Protein 9JCY (pdb70)

Solvent-accessible surface area: 30845 Å² total; per-residue (Å²): 200,69,88,90,10,56,5,22,136,22,0,38,65,94,95,1,6,0,0,0,18,12,71,99,82,105,6,57,78,7,38,12,56,4,55,60,10,42,211,98,0,106,44,108,44,24,57,31,33,99,40,80,59,61,118,5,70,39,18,40,0,137,14,4,9,0,0,2,0,0,2,0,57,71,54,88,82,4,2,121,77,65,33,106,17,63,0,11,17,0,0,6,87,1,20,61,117,22,38,0,0,9,0,25,3,10,8,48,11,159,64,4,71,14,82,24,96,5,32,5,77,27,0,89,122,2,20,26,104,133,34,153,56,83,61,44,10,0,0,16,0,71,35,0,0,39,35,115,136,49,14,4,0,0,0,79,10,62,58,2,90,74,8,174,24,62,64,0,12,1,0,28,13,38,174,59,17,98,61,14,82,28,107,64,13,57,13,51,124,73,103,50,35,2,28,3,17,5,12,41,30,3,21,26,6,0,11,20,78,62,0,61,5,77,49,29,108,8,25,80,40,94,68,5,35,1,0,0,0,19,3,46,83,0,14,75,118,104,5,57,97,148,52,80,5,94,8,52,115,80,0,10,42,5,66,26,115,36,54,0,39,48,138,124,60,0,29,0,0,0,0,9,22,13,50,37,71,124,52,45,66,0,23,10,58,34,135,130,180,26,115,15,88,11,60,20,72,8,40,10,127,64,90,23,67,0,51,1,38,0,44,11,61,47,28,62,0,47,36,70,24,0,1,0,0,0,16,27,32,96,82,134,23,15,49,3,0,0,0,4,15,100,54,11,5,0,21,30,43,84,89,8,58,111,50,4,10,0,29,29,48,76,104,134,38,52,1,18,0,33,0,65,60,0,74,79,77,1,29,3,40,0,11,0,0,33,0,1,23,8,123,40,58,33,39,1,2,21,0,15,42,30,1,127,16,21,34,1,20,13,23,81,51,90,52,82,20,13,49,10,22,18,4,33,6,48,106,73,83,61,61,66,3,3,0,0,0,5,0,12,38,0,17,0,45,56,17,89,27,43,2,33,100,38,95,37,99,93,33,38,22,57,4,70,24,28,95,27,133,80,34,35,44,8,15,6,0,0,0,30,8,78,28,108,18,22,84,114,85,71,12,48,0,28,4,58,0,134,34,35,131,24,159,48,98,49,111,5,103,103,98,0,109,13,80,5,58,56,68,63,36,75,12,51,76,43,61,160,4,66,1,55,3,141,3,73,74,69,0,48,30,9,0,0,0,0,6,20,45,60,90,117,18,4,100,2,1,0,47,19,2,71,41,67,36,109,82,10,55,98,47,6,54,10,60,38,78,18,48,65,3,34,0,22,0,43,42,0,51,26,73,2,9,2,34,0,10,0,0,0,1,48,0,28,8,5,25,23,3,87,5,0,54,0,56,1,34,81,102,81,21,45,9,59,11,24,25,4,55,13,13,106,74,2,23,174,80,37,41,0,2,0,0,0,0,0,5,54,0,32,24,88,122,32,122,16,42,7,35,8,64,121,54,130,40,125,42,86,52,73,91,13,36,17,74,6,38,57,176,55,3,5,14,0,4,6,3,21,0,46,19,54,71,62,62,8,78,144,59,148,55,0,6,0,51,0,73,9,120,28,34,129,66,74,42,63,82,58,20,68,88,73,96,170

InterPro domains:
  IPR002552 Spike glycoprotein S2, coronavirus [PF01601] (791-1317)
  IPR018548 Spike (S) protein S1 subunit, receptor-binding domain, betacoronavirus [PF09408] (339-463)
  IPR018548 Spike (S) protein S1 subunit, receptor-binding domain, betacoronavirus [PS51921] (325-607)
  IPR032500 Spike glycoprotein S1, N-terminal domain, betacoronavirus-like [PF16451] (43-318)
  IPR032500 Spike glycoprotein S1, N-terminal domain, betacoronavirus-like [PS51922] (14-294)
  IPR036326 Spike S1 subunit, receptor binding domain superfamily, betacoronavirus [SSF143587] (324-486)
  IPR042578 Spike glycoprotein, betacoronavirus [MF_04099] (2-1356)
  IPR043002 Spike glycoprotein, N-terminal domain superfamily [G3DSA:2.60.120.960] (14-298)
  IPR043473 Spike glycoprotein S2 superfamily, coronavirus [SSF111474] (994-1110)
  IPR043473 Spike glycoprotein S2 superfamily, coronavirus [SSF111474] (1191-1288)
  IPR043607 Coronavirus spike glycoprotein S1, C-terminal [PF19209] (619-675)
  IPR044339 Spike (S) protein S1 subunit, N-terminal domain, murine hepatitis virus-like [cd21625] (15-294)
  IPR044873 Spike glycoprotein S2, coronavirus, heptad repeat 1 [PS51923] (981-1086)
  IPR044874 Spike glycoprotein S2, coronavirus, heptad repeat 2 [PS51924] (1229-1312)

Radius of gyration: 35.11 Å; Cα contacts (8 Å, |Δi|>4): 1983; chains: 3; bounding box: 94×97×52 Å

Organism: Human coronavirus HKU1 (isolate N1) (NCBI:txid443239)

B-factor: mean 29.52, std 11.01, range [12.53, 101.89]

Sequence (724 aa):
DLPDCDIDKWLNNFNVPSPLNWERKIFSNCNFNLSTLLRLVHTDSFSCNNFDESKIYGSCFKSIVLDKFAIPNSRRSDLQLGSSGFLQSSNYKIDTTSSSCQLYYSLPAINVTINNYNPSSWNRRYGFNNFNLSSHSSVVYSRYCFSVNNTFCPCAKPSFASSCKSHKPPSASCPIGTNYRSCESTTVLDHTDWCRCSCLPDPITAYDPRSCSQKKSLVGVGEHCAGFGVDEEKCGVLDGSYNVSCLCSTDAFLGWSYDTCVSNNRCCNIFSNFILNGINSGTTCSNDLSQVQLQESGPGLVKPSGTLSLTCAVSGGSISSSNWWSWVRQPPGKGLEWIGSMHYSGSSHYKPSLKSRIAMSVDTSKNQFSLNLNSVTAADTAVYYCAREGGSSGYYDYVYYFDDWGQGTTVTVSSASTKGPSVFPLAPSSKSGGTAALGCLVKDYFPEPVTVSWNSGALTSGVHTFPAVLQSSGLYSLSSVVTVPSSSLGTQTYICNVNHKPSNTKVDKKVEPDIQMTQSPSSLSASVGDRVTITCRASQSISSYLNWYQQKPGKAPKLLIYAASSLQSGVPSRFSGSGSGTDFTLTISSLQPEDFATYYCQQSYSTPRTFGQGTKVEIKRTVAAPSVFIFPPSDEQLKSGTASVVCLLNNFYPREAKVQWKVDNALQSGNSQESVTEQDSKDSTYSLSSTLTLSKADYEKHKVYACCEVTHQGLSSPVTKSFNRGEC

Nearest PDB structures (foldseek):
  5kwb-assembly1_A  TM=9.937E-01  e=5.985E-60  Human coronavirus HKU1 (isolate N1)
  8vgt-assembly1_A  TM=9.922E-01  e=6.433E-56  Human coronavirus HKU1 (isolate N1)
  8y7y-assembly1_B  TM=9.805E-01  e=4.813E-56  Human coronavirus HKU1 (isolate N1)
  8opn-assembly1_A  TM=9.808E-01  e=6.550E-55  Human coronavirus HKU1
  8yoy-assembly1_A  TM=9.826E-01  e=5.604E-54  Candidatus Accumulibacter adiacens

Secondary structure (DSSP, 8-state):
-PPB--HHHHHT-SEEE-GGG-EEEEE-SEEE-HHHHHHHTEEEEEEEESS-GGGSTT-EESEEEEEEEE--GGGGGGGSTT--SHHHHHT----SSS-EEEEEEEEETTT-EEE-----HHHHHTTPPPP---TTEEEEES--EE--TT---SBPHHHHTT-SBSPPPB-BPPTT--PPPEEEEEETTEEEEEEESS-S-STT-S-TTT-SSEE----TTPPP----B-GGGBSBTT--TTSB--B-GGGB-SEEEEE-EETTEEEEEEEEEEESTTSSSEEE-TT-/---EEEE-SEEEEETT--EEEEEEESS--TT-EEEEEE-TTS--EEEEETTTEEPTTS-TTEEEEEETTEEEEEESS--GGG-EEEEEEE-SSSS-EE---EEEEEE---BPPEEEEEPPPHHHHHTTEEEEEEEEEEEBSS--EEEEEETTEE-SSSEEEEEPPPPTTT--EEEEEEEEEEHHHHTT--EEEEEEE-TTSSS-EEEEEETT--/--EEEEES-SEE-TTS-EEEEEEEESS-SSSS-EEEEEEE-TT---EEEEEE-TTS-EEE-GGGTTTEEEEEETTTTEEEEEE-S--GGG-EEEEEEEEEE-SSTT--EEEES----EEEEE-SSPPBPPEEEEEPPP----SEEEEEEEEEEEBSS--EEEEGGGTB-TTEEEPPPEE-TTS-EEEEEEEEEEGGGTTT---EEEEEEGGGTEEEEEE---

Structure (mmCIF, N/CA/C/O backbone):
data_9JCY
#
_entry.id   9JCY
#
_cell.length_a   50.235
_cell.length_b   161.286
_cell.length_c   57.060
_cell.angle_alpha   90.00
_cell.angle_beta   108.94
_cell.angle_gamma   90.00
#
_symmetry.space_group_name_H-M   'P 1 21 1'
#
loop_
_entity.id
_entity.type
_entity.pdbx_description
1 polymer 'Spike protein S1'
2 polymer 'Heavy chain of Fab'
3 polymer 'Light chain of Fab'
4 non-polymer 2-acetamido-2-deoxy-beta-D-glucopyranose
5 non-polymer GLYCEROL
6 water water
#
loop_
_atom_site.group_PDB
_atom_site.id
_atom_site.type_symbol
_atom_site.label_atom_id
_atom_site.label_alt_id
_atom_site.label_comp_id
_atom_site.label_asym_id
_atom_site.label_entity_id
_atom_site.label_seq_id
_atom_site.pdbx_PDB_ins_code
_atom_site.Cartn_x
_atom_site.Cartn_y
_atom_site.Cartn_z
_atom_site.occupancy
_atom_site.B_iso_or_equiv
_atom_site.auth_seq_id
_atom_site.auth_comp_id
_atom_site.auth_asym_id
_atom_site.auth_atom_id
_atom_site.pdbx_PDB_model_num
ATOM 1 N N . ASP A 1 1 ? -52.596 25.300 67.071 1.00 42.86 323 ASP A N 1
ATOM 2 C CA . ASP A 1 1 ? -52.117 26.418 67.878 1.00 64.94 323 ASP A CA 1
ATOM 3 C C . ASP A 1 1 ? -50.785 26.099 68.552 1.00 59.92 323 ASP A C 1
ATOM 4 O O . ASP A 1 1 ? -50.293 26.887 69.363 1.00 49.99 323 ASP A O 1
ATOM 9 N N . LEU A 1 2 ? -50.201 24.933 68.218 1.00 48.02 324 LEU A N 1
ATOM 10 C CA . LEU A 1 2 ? -48.889 24.597 68.761 1.00 40.71 324 LEU A CA 1
ATOM 11 C C . LEU A 1 2 ? -47.804 25.375 68.018 1.00 39.82 324 LEU A C 1
ATOM 12 O O . LEU A 1 2 ? -47.930 25.619 66.816 1.00 41.84 324 LEU A O 1
ATOM 17 N N . PRO A 1 3 ? -46.738 25.778 68.701 1.00 41.50 325 PRO A N 1
ATOM 18 C CA . PRO A 1 3 ? -45.689 26.565 68.048 1.00 39.57 325 PRO A CA 1
ATOM 19 C C . PRO A 1 3 ? -44.794 25.694 67.174 1.00 34.17 325 PRO A C 1
ATOM 20 O O . PRO A 1 3 ? -44.812 24.465 67.240 1.00 36.39 325 PRO A O 1
ATOM 24 N N . ASP A 1 4 ? -44.013 26.368 66.332 1.00 34.51 326 ASP A N 1
ATOM 25 C CA . ASP A 1 4 ? -42.996 25.694 65.539 1.00 38.36 326 ASP A CA 1
ATOM 26 C C . ASP A 1 4 ? -41.883 25.196 66.453 1.00 33.38 326 ASP A C 1
ATOM 27 O O . ASP A 1 4 ? -41.531 25.853 67.434 1.00 38.27 326 ASP A O 1
ATOM 32 N N . CYS A 1 5 ? -41.318 24.034 66.120 1.00 35.01 327 CYS A N 1
ATOM 33 C CA . CYS A 1 5 ? -40.226 23.498 66.930 1.00 34.86 327 CYS A CA 1
ATOM 34 C C . CYS A 1 5 ? -38.986 24.380 66.875 1.00 34.75 327 CYS A C 1
ATOM 35 O O . CYS A 1 5 ? -38.195 24.388 67.826 1.00 31.72 327 CYS A O 1
ATOM 38 N N . ASP A 1 6 ? -38.784 25.106 65.774 1.00 25.15 328 ASP A N 1
ATOM 39 C CA . ASP A 1 6 ? -37.613 25.981 65.602 1.00 30.35 328 ASP A CA 1
ATOM 40 C C . ASP A 1 6 ? -36.297 25.203 65.677 1.00 33.60 328 ASP A C 1
ATOM 41 O O . ASP A 1 6 ? -35.306 25.686 66.230 1.00 31.71 328 ASP A O 1
ATOM 46 N N . ILE A 1 7 ? -36.277 23.991 65.116 1.00 28.08 329 ILE A N 1
ATOM 47 C CA . ILE A 1 7 ? -35.067 23.168 65.168 1.00 23.52 329 ILE A CA 1
ATOM 48 C C . ILE A 1 7 ? -33.929 23.844 64.413 1.00 25.60 329 ILE A C 1
ATOM 49 O O . ILE A 1 7 ? -32.760 23.792 64.828 1.00 22.16 329 ILE A O 1
ATOM 54 N N . ASP A 1 8 ? -34.254 24.505 63.302 1.00 25.22 330 ASP A N 1
ATOM 55 C CA . ASP A 1 8 ? -33.232 25.190 62.517 1.00 22.83 330 ASP A CA 1
ATOM 56 C C . ASP A 1 8 ? -32.579 26.308 63.317 1.00 25.37 330 ASP A C 1
ATOM 57 O O . ASP A 1 8 ? -31.371 26.546 63.194 1.00 27.01 330 ASP A O 1
ATOM 62 N N . LYS A 1 9 ? -33.358 27.000 64.150 1.00 24.68 331 LYS A N 1
ATOM 63 C CA . LYS A 1 9 ? -32.795 28.105 64.920 1.00 26.77 331 LYS A CA 1
ATOM 64 C C . LYS A 1 9 ? -31.753 27.601 65.910 1.00 27.00 331 LYS A C 1
ATOM 65 O O . LYS A 1 9 ? -30.717 28.246 66.115 1.00 24.51 331 LYS A O 1
ATOM 71 N N . TRP A 1 10 ? -32.010 26.443 66.520 1.00 26.58 332 TRP A N 1
ATOM 72 C CA . TRP A 1 10 ? -31.052 25.867 67.463 1.00 25.73 332 TRP A CA 1
ATOM 73 C C . TRP A 1 10 ? -29.822 25.319 66.743 1.00 23.07 332 TRP A C 1
ATOM 74 O O . TRP A 1 10 ? -28.682 25.562 67.171 1.00 21.57 332 TRP A O 1
ATOM 85 N N . LEU A 1 11 ? -30.028 24.585 65.643 1.00 22.30 333 LEU A N 1
ATOM 86 C CA . LEU A 1 11 ? -28.901 24.057 64.878 1.00 24.56 333 LEU A CA 1
ATOM 87 C C . LEU A 1 11 ? -28.020 25.169 64.329 1.00 24.61 333 LEU A C 1
ATOM 88 O O . LEU A 1 11 ? -26.804 24.988 64.199 1.00 25.62 333 LEU A O 1
ATOM 93 N N . ASN A 1 12 ? -28.605 26.320 64.001 1.00 20.86 334 ASN A N 1
ATOM 94 C CA . ASN A 1 12 ? -27.851 27.418 63.411 1.00 22.40 334 ASN A CA 1
ATOM 95 C C . ASN A 1 12 ? -27.329 28.399 64.451 1.00 26.62 334 ASN A C 1
ATOM 96 O O . ASN A 1 12 ? -26.809 29.456 64.076 1.00 26.36 334 ASN A O 1
ATOM 101 N N . ASN A 1 13 ? -27.459 28.080 65.737 1.00 24.24 335 ASN A N 1
ATOM 102 C CA . ASN A 1 13 ? -26.914 28.948 66.772 1.00 24.89 335 ASN A CA 1
ATOM 103 C C . ASN A 1 13 ? -25.402 29.069 66.596 1.00 25.03 335 ASN A C 1
ATOM 104 O O . ASN A 1 13 ? -24.704 28.074 66.372 1.00 24.90 335 ASN A O 1
ATOM 109 N N . PHE A 1 14 ? -24.892 30.293 66.681 1.00 23.68 336 PHE A N 1
ATOM 110 C CA . PHE A 1 14 ? -23.482 30.499 66.382 1.00 25.26 336 PHE A CA 1
ATOM 111 C C . PHE A 1 14 ? -22.550 30.011 67.486 1.00 22.51 336 PHE A C 1
ATOM 112 O O . PHE A 1 14 ? -21.351 29.875 67.230 1.00 24.58 336 PHE A O 1
ATOM 120 N N . ASN A 1 15 ? -23.069 29.722 68.681 1.00 26.53 337 ASN A N 1
ATOM 121 C CA . ASN A 1 15 ? -22.279 29.113 69.758 1.00 19.50 337 ASN A CA 1
ATOM 122 C C . ASN A 1 15 ? -22.372 27.599 69.615 1.00 22.51 337 ASN A C 1
ATOM 123 O O . ASN A 1 15 ? -23.381 26.985 69.966 1.00 29.49 337 ASN A O 1
ATOM 128 N N . VAL A 1 16 ? -21.324 26.987 69.089 1.00 21.74 338 VAL A N 1
ATOM 129 C CA . VAL A 1 16 ? -21.353 25.577 68.722 1.00 19.31 338 VAL A CA 1
ATOM 130 C C . VAL A 1 16 ? -20.427 24.830 69.673 1.00 22.00 338 VAL A C 1
ATOM 131 O O . VAL A 1 16 ? -19.255 25.204 69.796 1.00 20.74 338 VAL A O 1
ATOM 135 N N . PRO A 1 17 ? -20.894 23.788 70.360 1.00 22.63 339 PRO A N 1
ATOM 136 C CA . PRO A 1 17 ? -20.006 22.999 71.220 1.00 19.71 339 PRO A CA 1
ATOM 137 C C . PRO A 1 17 ? -19.128 22.069 70.396 1.00 15.42 339 PRO A C 1
ATOM 138 O O . PRO A 1 17 ? -19.373 21.811 69.219 1.00 20.35 339 PRO A O 1
ATOM 142 N N . SER A 1 18 ? -18.092 21.556 71.050 1.00 18.01 340 SER A N 1
ATOM 143 C CA . SER A 1 18 ? -17.256 20.499 70.501 1.00 14.52 340 SER A CA 1
ATOM 144 C C . SER A 1 18 ? -17.837 19.138 70.872 1.00 13.33 340 SER A C 1
ATOM 145 O O . SER A 1 18 ? -18.771 19.050 71.671 1.00 19.59 340 SER A O 1
ATOM 148 N N . PRO A 1 19 ? -17.332 18.042 70.286 1.00 15.19 341 PRO A N 1
ATOM 149 C CA . PRO A 1 19 ? -17.789 16.707 70.718 1.00 18.52 341 PRO A CA 1
ATOM 150 C C . PRO A 1 19 ? -17.644 16.473 72.216 1.00 20.48 341 PRO A C 1
ATOM 151 O O . PRO A 1 19 ? -18.455 15.752 72.811 1.00 17.21 341 PRO A O 1
ATOM 155 N N . LEU A 1 20 ? -16.617 17.062 72.832 1.00 18.28 342 LEU A N 1
ATOM 156 C CA . LEU A 1 20 ? -16.355 16.830 74.252 1.00 16.00 342 LEU A CA 1
ATOM 157 C C . LEU A 1 20 ? -17.510 17.310 75.122 1.00 17.43 342 LEU A C 1
ATOM 158 O O . LEU A 1 20 ? -17.880 16.643 76.099 1.00 20.06 342 LEU A O 1
ATOM 163 N N . ASN A 1 21 ? -18.103 18.453 74.767 1.00 15.41 343 ASN A N 1
ATOM 164 C CA . ASN A 1 21 ? -19.229 19.009 75.514 1.00 17.02 343 ASN A CA 1
ATOM 165 C C . ASN A 1 21 ? -20.482 19.087 74.652 1.00 14.72 343 ASN A C 1
ATOM 166 O O . ASN A 1 21 ? -21.157 20.122 74.620 1.00 18.18 343 ASN A O 1
ATOM 171 N N . TRP A 1 22 ? -20.812 17.977 73.989 1.00 16.00 344 TRP A N 1
ATOM 172 C CA . TRP A 1 22 ? -21.933 17.961 73.049 1.00 14.91 344 TRP A CA 1
ATOM 173 C C . TRP A 1 22 ? -23.226 18.414 73.710 1.00 18.76 344 TRP A C 1
ATOM 174 O O . TRP A 1 22 ? -23.484 18.115 74.877 1.00 17.36 344 TRP A O 1
ATOM 185 N N . GLU A 1 23 ? -24.063 19.122 72.941 1.00 16.80 345 GLU A N 1
ATOM 186 C CA . GLU A 1 23 ? -25.287 19.713 73.468 1.00 16.87 345 GLU A CA 1
ATOM 187 C C . GLU A 1 23 ? -26.511 18.952 72.977 1.00 18.46 345 GLU A C 1
ATOM 188 O O . GLU A 1 23 ? -26.686 18.766 71.773 1.00 20.11 345 GLU A O 1
ATOM 194 N N . ARG A 1 24 ? -27.365 18.553 73.913 1.00 20.03 346 ARG A N 1
ATOM 195 C CA . ARG A 1 24 ? -28.662 17.956 73.629 1.00 18.49 346 ARG A CA 1
ATOM 196 C C . ARG A 1 24 ? -29.768 18.993 73.743 1.00 19.51 346 ARG A C 1
ATOM 197 O O . ARG A 1 24 ? -29.761 19.837 74.641 1.00 20.40 346 ARG A O 1
ATOM 205 N N . LYS A 1 25 ? -30.731 18.921 72.832 1.00 18.79 347 LYS A N 1
ATOM 206 C CA . LYS A 1 25 ? -31.984 19.631 73.010 1.00 23.17 347 LYS A CA 1
ATOM 207 C C . LYS A 1 25 ? -33.111 18.675 72.675 1.00 22.33 347 LYS A C 1
ATOM 208 O O . LYS A 1 25 ? -33.044 17.958 71.672 1.00 22.62 347 LYS A O 1
ATOM 214 N N . ILE A 1 26 ? -34.121 18.636 73.534 1.00 23.18 348 ILE A N 1
ATOM 215 C CA . ILE A 1 26 ? -35.283 17.777 73.339 1.00 21.44 348 ILE A CA 1
ATOM 216 C C . ILE A 1 26 ? -36.407 18.633 72.779 1.00 26.03 348 ILE A C 1
ATOM 217 O O . ILE A 1 26 ? -36.782 19.653 73.371 1.00 27.86 348 ILE A O 1
ATOM 222 N N . PHE A 1 27 ? -36.941 18.237 71.631 1.00 24.78 349 PHE A N 1
ATOM 223 C CA . PHE A 1 27 ? -38.054 18.945 71.020 1.00 25.34 349 PHE A CA 1
ATOM 224 C C . PHE A 1 27 ? -39.330 18.140 71.221 1.00 25.35 349 PHE A C 1
ATOM 225 O O . PHE A 1 27 ? -39.319 16.908 71.127 1.00 25.07 349 PHE A O 1
ATOM 233 N N . SER A 1 28 ? -40.427 18.838 71.508 1.00 29.71 350 SER A N 1
ATOM 234 C CA . SER A 1 28 ? -41.694 18.154 71.719 1.00 29.26 350 SER A CA 1
ATOM 235 C C . SER A 1 28 ? -42.829 19.164 71.673 1.00 29.82 350 SER A C 1
ATOM 236 O O . SER A 1 28 ? -42.616 20.375 71.800 1.00 29.48 350 SER A O 1
ATOM 239 N N . ASN A 1 29 ? -44.042 18.636 71.496 1.00 30.37 351 ASN A N 1
ATOM 240 C CA . ASN A 1 29 ? -45.273 19.425 71.505 1.00 30.53 351 ASN A CA 1
ATOM 241 C C . ASN A 1 29 ? -45.130 20.660 70.622 1.00 36.34 351 ASN A C 1
ATOM 242 O O . ASN A 1 29 ? -45.337 21.797 71.051 1.00 37.53 351 ASN A O 1
ATOM 247 N N . CYS A 1 30 ? -44.734 20.419 69.376 1.00 25.54 352 CYS A N 1
ATOM 248 C CA . CYS A 1 30 ? -44.447 21.483 68.430 1.00 30.64 352 CYS A CA 1
ATOM 249 C C . CYS A 1 30 ? -44.525 20.895 67.030 1.00 29.03 352 CYS A C 1
ATOM 250 O O . CYS A 1 30 ? -44.494 19.675 66.853 1.00 33.06 352 CYS A O 1
ATOM 253 N N . ASN A 1 31 ? -44.637 21.779 66.038 1.00 31.78 353 ASN A N 1
ATOM 254 C CA . ASN A 1 31 ? -44.718 21.396 64.637 1.00 32.53 353 ASN A CA 1
ATOM 255 C C . ASN A 1 31 ? -43.418 21.740 63.924 1.00 33.39 353 ASN A C 1
ATOM 256 O O . ASN A 1 31 ? -42.764 22.738 64.232 1.00 34.82 353 ASN A O 1
ATOM 261 N N . PHE A 1 32 ? -43.057 20.901 62.958 1.00 28.07 354 PHE A N 1
ATOM 262 C CA . PHE A 1 32 ? -41.833 21.085 62.197 1.00 31.76 354 PHE A CA 1
ATOM 263 C C . PHE A 1 32 ? -42.046 20.568 60.785 1.00 30.40 354 PHE A C 1
ATOM 264 O O . PHE A 1 32 ? -42.841 19.653 60.558 1.00 30.42 354 PHE A O 1
ATOM 272 N N . ASN A 1 33 ? -41.311 21.150 59.843 1.00 31.39 355 ASN A N 1
ATOM 273 C CA . ASN A 1 33 ? -41.228 20.650 58.475 1.00 42.25 355 ASN A CA 1
ATOM 274 C C . ASN A 1 33 ? -39.801 20.188 58.232 1.00 32.39 355 ASN A C 1
ATOM 275 O O . ASN A 1 33 ? -38.890 21.018 58.146 1.00 32.45 355 ASN A O 1
ATOM 280 N N . LEU A 1 34 ? -39.605 18.880 58.067 1.00 31.89 356 LEU A N 1
ATOM 281 C CA . LEU A 1 34 ? -38.262 18.330 57.749 1.00 31.33 356 LEU A CA 1
ATOM 282 C C . LEU A 1 34 ? -37.756 18.944 56.442 1.00 36.63 356 LEU A C 1
ATOM 283 O O . LEU A 1 34 ? -36.581 19.305 56.365 1.00 30.88 356 LEU A O 1
ATOM 288 N N . SER A 1 35 ? -38.635 19.038 55.454 1.00 32.22 357 SER A N 1
ATOM 289 C CA . SER A 1 35 ? -38.251 19.616 54.146 1.00 31.60 357 SER A CA 1
ATOM 290 C C . SER A 1 35 ? -37.641 21.010 54.354 1.00 30.35 357 SER A C 1
ATOM 291 O O . SER A 1 35 ? -36.559 21.269 53.815 1.00 37.31 357 SER A O 1
ATOM 294 N N . THR A 1 36 ? -38.312 21.861 55.119 1.00 31.94 358 THR A N 1
ATOM 295 C CA . THR A 1 36 ? -37.813 23.226 55.377 1.00 28.92 358 THR A CA 1
ATOM 296 C C . THR A 1 36 ? -36.555 23.134 56.224 1.00 23.14 358 THR A C 1
ATOM 297 O O . THR A 1 36 ? -35.620 23.894 55.970 1.00 29.79 358 THR A O 1
ATOM 301 N N . LEU A 1 37 ? -36.534 22.211 57.183 1.00 28.22 359 LEU A N 1
ATOM 302 C CA . LEU A 1 37 ? -35.361 22.113 58.052 1.00 27.19 359 LEU A CA 1
ATOM 303 C C . LEU A 1 37 ? -34.096 21.843 57.242 1.00 28.44 359 LEU A C 1
ATOM 304 O O . LEU A 1 37 ? -33.070 22.509 57.430 1.00 28.39 359 LEU A O 1
ATOM 309 N N . LEU A 1 38 ? -34.157 20.880 56.316 1.00 25.90 360 LEU A N 1
ATOM 310 C CA . LEU A 1 38 ? -32.996 20.550 55.494 1.00 28.31 360 LEU A CA 1
ATOM 311 C C . LEU A 1 38 ? -32.586 21.685 54.563 1.00 33.20 360 LEU A C 1
ATOM 312 O O . LEU A 1 38 ? -31.440 21.707 54.102 1.00 34.79 360 LEU A O 1
ATOM 317 N N . ARG A 1 39 ? -33.485 22.626 54.274 1.00 27.46 361 ARG A N 1
ATOM 318 C CA . ARG A 1 39 ? -33.085 23.805 53.516 1.00 33.80 361 ARG A CA 1
ATOM 319 C C . ARG A 1 39 ? -32.491 24.887 54.415 1.00 30.88 361 ARG A C 1
ATOM 320 O O . ARG A 1 39 ? -31.470 25.489 54.067 1.00 39.42 361 ARG A O 1
ATOM 328 N N . LEU A 1 40 ? -33.115 25.158 55.565 1.00 32.18 362 LEU A N 1
ATOM 329 C CA . LEU A 1 40 ? -32.668 26.262 56.412 1.00 28.24 362 LEU A CA 1
ATOM 330 C C . LEU A 1 40 ? -31.318 25.994 57.065 1.00 34.25 362 LEU A C 1
ATOM 331 O O . LEU A 1 40 ? -30.626 26.943 57.458 1.00 27.84 362 LEU A O 1
ATOM 336 N N . VAL A 1 41 ? -30.936 24.742 57.211 1.00 30.50 363 VAL A N 1
ATOM 337 C CA . VAL A 1 41 ? -29.569 24.402 57.578 1.00 26.16 363 VAL A CA 1
ATOM 338 C C . VAL A 1 41 ? -28.875 23.924 56.312 1.00 36.93 363 VAL A C 1
ATOM 339 O O . VAL A 1 41 ? -29.478 23.248 55.468 1.00 42.45 363 VAL A O 1
ATOM 343 N N . HIS A 1 42 ? -27.629 24.353 56.138 1.00 32.63 364 HIS A N 1
ATOM 344 C CA . HIS A 1 42 ? -26.820 24.002 54.944 1.00 27.64 364 HIS A CA 1
ATOM 345 C C . HIS A 1 42 ? -26.461 22.525 55.050 1.00 29.03 364 HIS A C 1
ATOM 346 O O . HIS A 1 42 ? -25.350 22.193 55.446 1.00 28.74 364 HIS A O 1
ATOM 353 N N . THR A 1 43 ? -27.400 21.675 54.672 1.00 29.40 365 THR A N 1
ATOM 354 C CA . THR A 1 43 ? -27.236 20.234 54.856 1.00 25.30 365 THR A CA 1
ATOM 355 C C . THR A 1 43 ? -26.276 19.659 53.824 1.00 30.14 365 THR A C 1
ATOM 356 O O . THR A 1 43 ? -26.433 19.882 52.620 1.00 32.45 365 THR A O 1
ATOM 360 N N . ASP A 1 44 ? -25.288 18.910 54.302 1.00 22.22 366 ASP A N 1
ATOM 361 C CA . ASP A 1 44 ? -24.421 18.080 53.474 1.00 25.52 366 ASP A CA 1
ATOM 362 C C . ASP A 1 44 ? -24.958 16.660 53.367 1.00 27.70 366 ASP A C 1
ATOM 363 O O . ASP A 1 44 ? -24.872 16.044 52.300 1.00 29.86 366 ASP A O 1
ATOM 368 N N . SER A 1 45 ? -25.541 16.133 54.445 1.00 22.46 367 SER A N 1
ATOM 369 C CA . SER A 1 45 ? -26.020 14.756 54.448 1.00 19.88 367 SER A CA 1
ATOM 370 C C . SER A 1 45 ? -27.002 14.560 55.593 1.00 26.01 367 SER A C 1
ATOM 371 O O . SER A 1 45 ? -26.727 14.966 56.730 1.00 24.27 367 SER A O 1
ATOM 374 N N . PHE A 1 46 ? -28.139 13.938 55.285 1.00 21.04 368 PHE A N 1
ATOM 375 C CA . PHE A 1 46 ? -29.122 13.509 56.273 1.00 23.42 368 PHE A CA 1
ATOM 376 C C . PHE A 1 46 ? -29.536 12.087 55.929 1.00 26.83 368 PHE A C 1
ATOM 377 O O . PHE A 1 46 ? -29.981 11.823 54.807 1.00 26.36 368 PHE A O 1
ATOM 385 N N . SER A 1 47 ? -29.358 11.166 56.874 1.00 24.80 369 SER A N 1
ATOM 386 C CA . SER A 1 47 ? -29.698 9.763 56.650 1.00 21.73 369 SER A CA 1
ATOM 387 C C . SER A 1 47 ? -30.075 9.150 57.987 1.00 30.86 369 SER A C 1
ATOM 388 O O . SER A 1 47 ? -29.726 9.679 59.043 1.00 26.35 369 SER A O 1
ATOM 391 N N . CYS A 1 48 ? -30.776 8.016 57.944 1.00 22.46 370 CYS A N 1
ATOM 392 C CA . CYS A 1 48 ? -31.348 7.450 59.155 1.00 27.22 370 CYS A CA 1
ATOM 393 C C . CYS A 1 48 ? -30.921 6.000 59.334 1.00 39.47 370 CYS A C 1
ATOM 394 O O . CYS A 1 48 ? -30.579 5.302 58.374 1.00 27.45 370 CYS A O 1
ATOM 397 N N . ASN A 1 49 ? -30.939 5.564 60.592 1.00 23.00 371 ASN A N 1
ATOM 398 C CA . ASN A 1 49 ? -30.526 4.229 60.992 1.00 24.48 371 ASN A CA 1
ATOM 399 C C . ASN A 1 49 ? -31.634 3.614 61.833 1.00 34.36 371 ASN A C 1
ATOM 400 O O . ASN A 1 49 ? -32.222 4.293 62.678 1.00 30.58 371 ASN A O 1
ATOM 405 N N . ASN A 1 50 ? -31.927 2.334 61.597 1.00 28.79 372 ASN A N 1
ATOM 406 C CA . ASN A 1 50 ? -33.052 1.668 62.259 1.00 32.65 372 ASN A CA 1
ATOM 407 C C . ASN A 1 50 ? -34.368 2.395 62.030 1.00 35.20 372 ASN A C 1
ATOM 408 O O . ASN A 1 50 ? -35.265 2.349 62.875 1.00 46.12 372 ASN A O 1
ATOM 413 N N . PHE A 1 51 ? -34.491 3.092 60.906 1.00 37.63 373 PHE A N 1
ATOM 414 C CA . PHE A 1 51 ? -35.668 3.907 60.656 1.00 38.56 373 PHE A CA 1
ATOM 415 C C . PHE A 1 51 ? -35.731 4.237 59.176 1.00 36.93 373 PHE A C 1
ATOM 416 O O . PHE A 1 51 ? -34.699 4.494 58.550 1.00 34.30 373 PHE A O 1
ATOM 424 N N . ASP A 1 52 ? -36.946 4.232 58.631 1.00 36.68 374 ASP A N 1
ATOM 425 C CA . ASP A 1 52 ? -37.196 4.641 57.250 1.00 37.75 374 ASP A CA 1
ATOM 426 C C . ASP A 1 52 ? -37.354 6.155 57.213 1.00 31.12 374 ASP A C 1
ATOM 427 O O . ASP A 1 52 ? -38.361 6.691 57.685 1.00 41.58 374 ASP A O 1
ATOM 432 N N . GLU A 1 53 ? -36.371 6.843 56.620 1.00 32.00 375 GLU A N 1
ATOM 433 C CA . GLU A 1 53 ? -36.373 8.304 56.586 1.00 27.01 375 GLU A CA 1
ATOM 434 C C . GLU A 1 53 ? -37.647 8.866 55.963 1.00 35.56 375 GLU A C 1
ATOM 435 O O . GLU A 1 53 ? -38.165 9.896 56.416 1.00 32.81 375 GLU A O 1
ATOM 441 N N . SER A 1 54 ? -38.165 8.212 54.917 1.00 35.79 376 SER A N 1
ATOM 442 C CA . SER A 1 54 ? -39.349 8.725 54.237 1.00 40.37 376 SER A CA 1
ATOM 443 C C . SER A 1 54 ? -40.574 8.754 55.138 1.00 35.80 376 SER A C 1
ATOM 444 O O . SER A 1 54 ? -41.562 9.413 54.794 1.00 44.27 376 SER A O 1
ATOM 447 N N . LYS A 1 55 ? -40.524 8.084 56.283 1.00 36.01 377 LYS A N 1
ATOM 448 C CA . LYS A 1 55 ? -41.657 7.970 57.188 1.00 38.04 377 LYS A CA 1
ATOM 449 C C . LYS A 1 55 ? -41.733 9.107 58.202 1.00 39.21 377 LYS A C 1
ATOM 450 O O . LYS A 1 55 ? -42.757 9.244 58.880 1.00 34.24 377 LYS A O 1
ATOM 456 N N . ILE A 1 56 ? -40.688 9.932 58.314 1.00 35.83 378 ILE A N 1
ATOM 457 C CA . ILE A 1 56 ? -40.773 11.127 59.152 1.00 27.42 378 ILE A CA 1
ATOM 458 C C . ILE A 1 56 ? -41.868 12.061 58.646 1.00 31.23 378 ILE A C 1
ATOM 459 O O . ILE A 1 56 ? -42.620 12.649 59.435 1.00 27.38 378 ILE A O 1
ATOM 464 N N . TYR A 1 57 ? -41.964 12.221 57.326 1.00 31.64 379 TYR A N 1
ATOM 465 C CA . TYR A 1 57 ? -42.915 13.161 56.746 1.00 35.71 379 TYR A CA 1
ATOM 466 C C . TYR A 1 57 ? -44.344 12.769 57.108 1.00 34.27 379 TYR A C 1
ATOM 467 O O . TYR A 1 57 ? -44.769 11.633 56.874 1.00 36.68 379 TYR A O 1
ATOM 476 N N . GLY A 1 58 ? -45.070 13.710 57.709 1.00 38.77 380 GLY A N 1
ATOM 477 C CA . GLY A 1 58 ? -46.439 13.486 58.125 1.00 37.58 380 GLY A CA 1
ATOM 478 C C . GLY A 1 58 ? -46.628 12.709 59.407 1.00 40.27 380 GLY A C 1
ATOM 479 O O . GLY A 1 58 ? -47.772 12.402 59.755 1.00 37.50 380 GLY A O 1
ATOM 480 N N . SER A 1 59 ? -45.559 12.390 60.133 1.00 31.06 381 SER A N 1
ATOM 481 C CA . SER A 1 59 ? -45.653 11.587 61.342 1.00 32.00 381 SER A CA 1
ATOM 482 C C . SER A 1 59 ? -45.555 12.455 62.593 1.00 26.54 381 SER A C 1
ATOM 483 O O . SER A 1 59 ? -45.033 13.569 62.568 1.00 33.11 381 SER A O 1
ATOM 486 N N . CYS A 1 60 ? -46.060 11.915 63.696 1.00 28.32 382 CYS A N 1
ATOM 487 C CA . CYS A 1 60 ? -45.941 12.524 65.011 1.00 33.49 382 CYS A CA 1
ATOM 488 C C . CYS A 1 60 ? -45.091 11.641 65.910 1.00 31.45 382 CYS A C 1
ATOM 489 O O . CYS A 1 60 ? -45.112 10.411 65.796 1.00 29.42 382 CYS A O 1
ATOM 492 N N . PHE A 1 61 ? -44.363 12.281 66.829 1.00 27.73 383 PHE A N 1
ATOM 493 C CA . PHE A 1 61 ? -43.457 11.599 67.739 1.00 29.58 383 PHE A CA 1
ATOM 494 C C . PHE A 1 61 ? -43.677 12.107 69.158 1.00 24.28 383 PHE A C 1
ATOM 495 O O . PHE A 1 61 ? -44.098 13.245 69.364 1.00 31.37 383 PHE A O 1
ATOM 503 N N . LYS A 1 62 ? -43.389 11.255 70.140 1.00 30.47 384 LYS A N 1
ATOM 504 C CA . LYS A 1 62 ? -43.415 11.718 71.528 1.00 32.89 384 LYS A CA 1
ATOM 505 C C . LYS A 1 62 ? -42.406 12.843 71.741 1.00 29.86 384 LYS A C 1
ATOM 506 O O . LYS A 1 62 ? -42.731 13.890 72.309 1.00 25.89 384 LYS A O 1
ATOM 512 N N . SER A 1 63 ? -41.176 12.653 71.271 1.00 26.23 385 SER A N 1
ATOM 513 C CA . SER A 1 63 ? -40.196 13.728 71.294 1.00 26.86 385 SER A CA 1
ATOM 514 C C . SER A 1 63 ? -39.168 13.453 70.214 1.00 26.56 385 SER A C 1
ATOM 515 O O . SER A 1 63 ? -39.066 12.338 69.697 1.00 22.61 385 SER A O 1
ATOM 518 N N . ILE A 1 64 ? -38.406 14.486 69.880 1.00 27.44 386 ILE A N 1
ATOM 519 C CA . ILE A 1 64 ? -37.276 14.343 68.978 1.00 19.91 386 ILE A CA 1
ATOM 520 C C . ILE A 1 64 ? -36.072 14.961 69.665 1.00 20.54 386 ILE A C 1
ATOM 521 O O . ILE A 1 64 ? -36.093 16.148 70.020 1.00 24.41 386 ILE A O 1
ATOM 526 N N . VAL A 1 65 ? -35.028 14.162 69.846 1.00 23.73 387 VAL A N 1
ATOM 527 C CA . VAL A 1 65 ? -33.885 14.538 70.662 1.00 23.02 387 VAL A CA 1
ATOM 528 C C . VAL A 1 65 ? -32.677 14.702 69.759 1.00 18.05 387 VAL A C 1
ATOM 529 O O . VAL A 1 65 ? -32.249 13.743 69.104 1.00 23.29 387 VAL A O 1
ATOM 533 N N . LEU A 1 66 ? -32.092 15.899 69.767 1.00 20.46 388 LEU A N 1
ATOM 534 C CA . LEU A 1 66 ? -30.932 16.200 68.943 1.00 20.59 388 LEU A CA 1
ATOM 535 C C . LEU A 1 66 ? -29.714 16.428 69.819 1.00 17.66 388 LEU A C 1
ATOM 536 O O . LEU A 1 66 ? -29.787 17.148 70.810 1.00 19.37 388 LEU A O 1
ATOM 541 N N . ASP A 1 67 ? -28.601 15.835 69.409 1.00 20.61 389 ASP A N 1
ATOM 542 C CA . ASP A 1 67 ? -27.301 16.022 70.044 1.00 22.14 389 ASP A CA 1
ATOM 543 C C . ASP A 1 67 ? -26.351 16.591 69.002 1.00 20.97 389 ASP A C 1
ATOM 544 O O . ASP A 1 67 ? -26.038 15.904 68.026 1.00 20.67 389 ASP A O 1
ATOM 549 N N . LYS A 1 68 ? -25.852 17.808 69.223 1.00 21.65 390 LYS A N 1
ATOM 550 C CA . LYS A 1 68 ? -25.040 18.478 68.211 1.00 16.13 390 LYS A CA 1
ATOM 551 C C . LYS A 1 68 ? -23.635 18.795 68.712 1.00 17.99 390 LYS A C 1
ATOM 552 O O . LYS A 1 68 ? -23.409 18.975 69.915 1.00 20.18 390 LYS A O 1
ATOM 558 N N . PHE A 1 69 ? -22.697 18.884 67.767 1.00 19.50 391 PHE A N 1
ATOM 559 C CA . PHE A 1 69 ? -21.333 19.322 68.042 1.00 21.80 391 PHE A CA 1
ATOM 560 C C . PHE A 1 69 ? -20.608 19.589 66.727 1.00 19.34 391 PHE A C 1
ATOM 561 O O . PHE A 1 69 ? -20.917 18.978 65.698 1.00 18.74 391 PHE A O 1
ATOM 569 N N . ALA A 1 70 ? -19.653 20.521 66.769 1.00 18.71 392 ALA A N 1
ATOM 570 C CA . ALA A 1 70 ? -18.779 20.748 65.625 1.00 17.08 392 ALA A CA 1
ATOM 571 C C . ALA A 1 70 ? -17.878 19.539 65.399 1.00 16.41 392 ALA A C 1
ATOM 572 O O . ALA A 1 70 ? -17.565 18.784 66.324 1.00 20.00 392 ALA A O 1
ATOM 574 N N . ILE A 1 71 ? -17.423 19.378 64.163 1.00 20.41 393 ILE A N 1
ATOM 575 C CA . ILE A 1 71 ? -16.617 18.227 63.757 1.00 17.48 393 ILE A CA 1
ATOM 576 C C . ILE A 1 71 ? -15.165 18.677 63.602 1.00 21.63 393 ILE A C 1
ATOM 577 O O . ILE A 1 71 ? -14.884 19.543 62.766 1.00 22.24 393 ILE A O 1
ATOM 582 N N . PRO A 1 72 ? -14.219 18.119 64.360 1.00 24.62 394 PRO A N 1
ATOM 583 C CA . PRO A 1 72 ? -12.802 18.325 64.021 1.00 22.27 394 PRO A CA 1
ATOM 584 C C . PRO A 1 72 ? -12.507 17.700 62.660 1.00 22.67 394 PRO A C 1
ATOM 585 O O . PRO A 1 72 ? -12.836 16.543 62.424 1.00 22.55 394 PRO A O 1
ATOM 589 N N . ASN A 1 73 ? -11.874 18.475 61.767 1.00 22.92 395 ASN A N 1
ATOM 590 C CA . ASN A 1 73 ? -11.733 18.056 60.368 1.00 25.64 395 ASN A CA 1
ATOM 591 C C . ASN A 1 73 ? -11.141 16.653 60.253 1.00 26.05 395 ASN A C 1
ATOM 592 O O . ASN A 1 73 ? -11.639 15.810 59.501 1.00 25.02 395 ASN A O 1
ATOM 597 N N . SER A 1 74 ? -10.072 16.383 60.998 1.00 24.95 396 SER A N 1
ATOM 598 C CA . SER A 1 74 ? -9.365 15.115 60.873 1.00 24.37 396 SER A CA 1
ATOM 599 C C . SER A 1 74 ? -10.158 13.923 61.390 1.00 24.29 396 SER A C 1
ATOM 600 O O . SER A 1 74 ? -9.736 12.782 61.169 1.00 28.15 396 SER A O 1
ATOM 603 N N . ARG A 1 75 ? -11.268 14.146 62.089 1.00 22.48 397 ARG A N 1
ATOM 604 C CA . ARG A 1 75 ? -11.979 13.055 62.743 1.00 19.87 397 ARG A CA 1
ATOM 605 C C . ARG A 1 75 ? -13.358 12.798 62.153 1.00 22.55 397 ARG A C 1
ATOM 606 O O . ARG A 1 75 ? -14.139 12.062 62.761 1.00 23.46 397 ARG A O 1
ATOM 614 N N . ARG A 1 76 ? -13.680 13.378 60.987 1.00 22.15 398 ARG A N 1
ATOM 615 C CA . ARG A 1 76 ? -15.026 13.224 60.435 1.00 22.44 398 ARG A CA 1
ATOM 616 C C . ARG A 1 76 ? -15.406 11.755 60.271 1.00 21.99 398 ARG A C 1
ATOM 617 O O . ARG A 1 76 ? -16.552 11.369 60.540 1.00 21.60 398 ARG A O 1
ATOM 625 N N . SER A 1 77 ? -14.468 10.917 59.828 1.00 21.42 399 SER A N 1
ATOM 626 C CA . SER A 1 77 ? -14.788 9.503 59.631 1.00 26.46 399 SER A CA 1
ATOM 627 C C . SER A 1 77 ? -15.100 8.768 60.936 1.00 24.65 399 SER A C 1
ATOM 628 O O . SER A 1 77 ? -15.691 7.684 60.887 1.00 24.94 399 SER A O 1
ATOM 631 N N . ASP A 1 78 ? -14.724 9.324 62.096 1.00 21.63 400 ASP A N 1
ATOM 632 C CA . ASP A 1 78 ? -15.095 8.724 63.381 1.00 20.79 400 ASP A CA 1
ATOM 633 C C . ASP A 1 78 ? -16.608 8.625 63.561 1.00 20.49 400 ASP A C 1
ATOM 634 O O . ASP A 1 78 ? -17.075 7.864 64.417 1.00 21.60 400 ASP A O 1
ATOM 639 N N . LEU A 1 79 ? -17.387 9.387 62.797 1.00 20.75 401 LEU A N 1
ATOM 640 C CA . LEU A 1 79 ? -18.834 9.442 62.981 1.00 21.25 401 LEU A CA 1
ATOM 641 C C . LEU A 1 79 ? -19.585 8.397 62.157 1.00 21.80 401 LEU A C 1
ATOM 642 O O . LEU A 1 79 ? -20.814 8.309 62.262 1.00 21.65 401 LEU A O 1
ATOM 647 N N . GLN A 1 80 ? -18.885 7.600 61.357 1.00 25.00 402 GLN A N 1
ATOM 648 C CA . GLN A 1 80 ? -19.524 6.449 60.729 1.00 25.16 402 GLN A CA 1
ATOM 649 C C . GLN A 1 80 ? -20.090 5.537 61.812 1.00 28.97 402 GLN A C 1
ATOM 650 O O . GLN A 1 80 ? -19.473 5.338 62.856 1.00 21.19 402 GLN A O 1
ATOM 656 N N . LEU A 1 81 ? -21.283 5.007 61.578 1.00 23.10 403 LEU A N 1
ATOM 657 C CA . LEU A 1 81 ? -21.928 4.173 62.587 1.00 19.10 403 LEU A CA 1
ATOM 658 C C . LEU A 1 81 ? -21.040 2.985 62.939 1.00 30.65 403 LEU A C 1
ATOM 659 O O . LEU A 1 81 ? -20.481 2.330 62.055 1.00 27.24 403 LEU A O 1
ATOM 664 N N . GLY A 1 82 ? -20.863 2.749 64.239 1.00 25.92 404 GLY A N 1
ATOM 665 C CA . GLY A 1 82 ? -20.037 1.658 64.719 1.00 26.53 404 GLY A CA 1
ATOM 666 C C . GLY A 1 82 ? -18.546 1.923 64.746 1.00 24.58 404 GLY A C 1
ATOM 667 O O . GLY A 1 82 ? -17.785 1.030 65.133 1.00 26.79 404 GLY A O 1
ATOM 668 N N . SER A 1 83 ? -18.122 3.123 64.357 1.00 25.68 405 SER A N 1
ATOM 669 C CA . SER A 1 83 ? -16.679 3.458 64.316 1.00 26.58 405 SER A CA 1
ATOM 670 C C . SER A 1 83 ? -16.038 3.372 65.706 1.00 28.33 405 SER A C 1
ATOM 671 O O . SER A 1 83 ? -16.618 3.893 66.657 1.00 28.12 405 SER A O 1
ATOM 674 N N . SER A 1 84 ? -14.868 2.758 65.765 1.00 22.36 406 SER A N 1
ATOM 675 C CA . SER A 1 84 ? -14.097 2.655 67.025 1.00 24.76 406 SER A CA 1
ATOM 676 C C . SER A 1 84 ? -13.139 3.849 67.182 1.00 25.95 406 SER A C 1
ATOM 677 O O . SER A 1 84 ? -12.288 3.801 68.070 1.00 23.03 406 SER A O 1
ATOM 680 N N . GLY A 1 85 ? -13.256 4.859 66.322 1.00 21.95 407 GLY A N 1
ATOM 681 C CA . GLY A 1 85 ? -12.368 6.004 66.410 1.00 23.83 407 GLY A CA 1
ATOM 682 C C . GLY A 1 85 ? -12.597 6.835 67.674 1.00 21.52 407 GLY A C 1
ATOM 683 O O . GLY A 1 85 ? -13.393 6.504 68.553 1.00 21.79 407 GLY A O 1
ATOM 684 N N . PHE A 1 86 ? -11.876 7.961 67.740 1.00 22.54 408 PHE A N 1
ATOM 685 C CA . PHE A 1 86 ? -11.843 8.765 68.962 1.00 19.72 408 PHE A CA 1
ATOM 686 C C . PHE A 1 86 ? -13.193 9.393 69.286 1.00 17.13 408 PHE A C 1
ATOM 687 O O . PHE A 1 86 ? -13.586 9.431 70.452 1.00 20.80 408 PHE A O 1
ATOM 695 N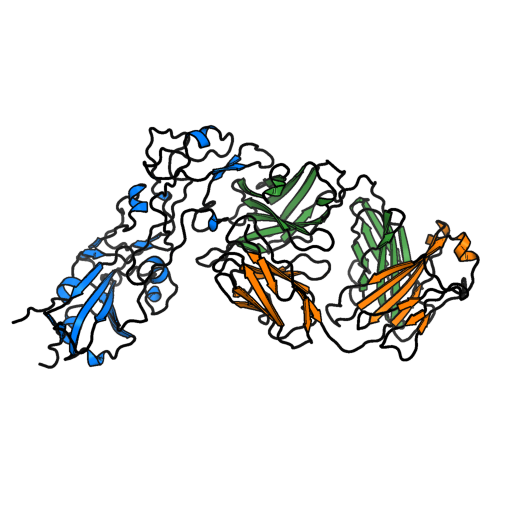 N . LEU A 1 87 ? -13.910 9.927 68.288 1.00 16.91 409 LEU A N 1
ATOM 696 C CA . LEU A 1 87 ? -15.106 10.694 68.633 1.00 16.33 409 LEU A CA 1
ATOM 697 C C . LEU A 1 87 ? -16.133 9.830 69.357 1.00 20.80 409 LEU A C 1
ATOM 698 O O . LEU A 1 87 ? -16.685 10.248 70.381 1.00 19.20 409 LEU A O 1
ATOM 703 N N . GLN A 1 88 ? -16.383 8.612 68.871 1.00 18.11 410 GLN A N 1
ATOM 704 C CA . GLN A 1 88 ? -17.390 7.779 69.517 1.00 18.08 410 GLN A CA 1
ATOM 705 C C . GLN A 1 88 ? -16.851 6.949 70.672 1.00 21.14 410 GLN A C 1
ATOM 706 O O . GLN A 1 88 ? -17.636 6.541 71.540 1.00 21.70 410 GLN A O 1
ATOM 712 N N . SER A 1 89 ? -15.544 6.692 70.716 1.00 18.16 411 SER A N 1
ATOM 713 C CA . SER A 1 89 ? -14.981 6.007 71.872 1.00 22.90 411 SER A CA 1
ATOM 714 C C . SER A 1 89 ? -14.966 6.907 73.099 1.00 24.92 411 SER A C 1
ATOM 715 O O . SER A 1 89 ? -15.156 6.426 74.226 1.00 17.76 411 SER A O 1
ATOM 718 N N . SER A 1 90 ? -14.742 8.208 72.900 1.00 17.14 412 SER A N 1
ATOM 719 C CA . SER A 1 90 ? -14.369 9.062 74.016 1.00 15.54 412 SER A CA 1
ATOM 720 C C . SER A 1 90 ? -15.090 10.405 74.050 1.00 20.46 412 SER A C 1
ATOM 721 O O . SER A 1 90 ? -14.724 11.249 74.867 1.00 17.37 412 SER A O 1
ATOM 724 N N . ASN A 1 91 ? -16.117 10.633 73.222 1.00 18.36 413 ASN A N 1
ATOM 725 C CA . ASN A 1 91 ? -16.808 11.919 73.267 1.00 17.56 413 ASN A CA 1
ATOM 726 C C . ASN A 1 91 ? -18.316 11.758 73.137 1.00 18.68 413 ASN A C 1
ATOM 727 O O . ASN A 1 91 ? -19.072 12.229 73.996 1.00 17.02 413 ASN A O 1
ATOM 732 N N . TYR A 1 92 ? -18.765 11.158 72.031 1.00 19.15 414 TYR A N 1
ATOM 733 C CA . TYR A 1 92 ? -20.187 10.977 71.762 1.00 15.06 414 TYR A CA 1
ATOM 734 C C . TYR A 1 92 ? -20.391 9.654 71.038 1.00 17.88 414 TYR A C 1
ATOM 735 O O . TYR A 1 92 ? -19.954 9.501 69.897 1.00 17.68 414 TYR A O 1
ATOM 744 N N . LYS A 1 93 ? -21.088 8.734 71.688 1.00 18.69 415 LYS A N 1
ATOM 745 C CA . LYS A 1 93 ? -21.420 7.444 71.049 1.00 15.63 415 LYS A CA 1
ATOM 746 C C . LYS A 1 93 ? -22.759 7.560 70.319 1.00 19.49 415 LYS A C 1
ATOM 747 O O . LYS A 1 93 ? -23.770 7.869 70.957 1.00 17.73 415 LYS A O 1
ATOM 753 N N . ILE A 1 94 ? -22.727 7.322 69.019 1.00 18.26 416 ILE A N 1
ATOM 754 C CA . ILE A 1 94 ? -23.978 7.315 68.262 1.00 18.17 416 ILE A CA 1
ATOM 755 C C . ILE A 1 94 ? -24.662 5.981 68.535 1.00 17.31 416 ILE A C 1
ATOM 756 O O . ILE A 1 94 ? -24.183 4.925 68.117 1.00 22.30 416 ILE A O 1
ATOM 761 N N . ASP A 1 95 ? -25.774 6.035 69.250 1.00 17.42 417 ASP A N 1
ATOM 762 C CA . ASP A 1 95 ? -26.511 4.844 69.643 1.00 21.95 417 ASP A CA 1
ATOM 763 C C . ASP A 1 95 ? -27.080 4.158 68.399 1.00 20.54 417 ASP A C 1
ATOM 764 O O . ASP A 1 95 ? -27.890 4.747 67.681 1.00 26.18 417 ASP A O 1
ATOM 769 N N . THR A 1 96 ? -26.635 2.930 68.132 1.00 22.39 418 THR A N 1
ATOM 770 C CA . THR A 1 96 ? -27.101 2.174 66.975 1.00 24.56 418 THR A CA 1
ATOM 771 C C . THR A 1 96 ? -28.385 1.397 67.249 1.00 29.00 418 THR A C 1
ATOM 772 O O . THR A 1 96 ? -28.920 0.772 66.325 1.00 28.97 418 THR A O 1
ATOM 776 N N . THR A 1 97 ? -28.897 1.421 68.482 1.00 27.04 419 THR A N 1
ATOM 777 C CA . THR A 1 97 ? -30.107 0.671 68.816 1.00 25.63 419 THR A CA 1
ATOM 778 C C . THR A 1 97 ? -31.378 1.496 68.684 1.00 24.63 419 THR A C 1
ATOM 779 O O . THR A 1 97 ? -32.469 0.924 68.573 1.00 27.26 419 THR A O 1
ATOM 783 N N . SER A 1 98 ? -31.269 2.816 68.681 1.00 23.18 420 SER A N 1
ATOM 784 C CA . SER A 1 98 ? -32.435 3.667 68.590 1.00 26.64 420 SER A CA 1
ATOM 785 C C . SER A 1 98 ? -32.849 3.843 67.132 1.00 21.18 420 SER A C 1
ATOM 786 O O . SER A 1 98 ? -32.122 3.481 66.202 1.00 27.24 420 SER A O 1
ATOM 789 N N . SER A 1 99 ? -34.041 4.395 66.940 1.00 22.49 421 SER A N 1
ATOM 790 C CA . SER A 1 99 ? -34.416 4.948 65.644 1.00 23.98 421 SER A CA 1
ATOM 791 C C . SER A 1 99 ? -33.804 6.338 65.569 1.00 27.07 421 SER A C 1
ATOM 792 O O . SER A 1 99 ? -34.193 7.229 66.328 1.00 24.71 421 SER A O 1
ATOM 795 N N . SER A 1 100 ? -32.833 6.525 64.680 1.00 22.63 422 SER A N 1
ATOM 796 C CA . SER A 1 100 ? -32.092 7.776 64.660 1.00 23.43 422 SER A CA 1
ATOM 797 C C . SER A 1 100 ? -31.777 8.210 63.237 1.00 24.80 422 SER A C 1
ATOM 798 O O . SER A 1 100 ? -31.752 7.400 62.309 1.00 25.51 422 SER A O 1
ATOM 801 N N . CYS A 1 101 ? -31.500 9.510 63.088 1.00 21.08 423 CYS A N 1
ATOM 802 C CA . CYS A 1 101 ? -30.935 10.062 61.869 1.00 20.41 423 CYS A CA 1
ATOM 803 C C . CYS A 1 101 ? -29.701 10.887 62.202 1.00 24.27 423 CYS A C 1
ATOM 804 O O . CYS A 1 101 ? -29.599 11.471 63.287 1.00 21.96 423 CYS A O 1
ATOM 807 N N . GLN A 1 102 ? -28.761 10.919 61.260 1.00 19.33 424 GLN A N 1
ATOM 808 C CA . GLN A 1 102 ? -27.502 11.641 61.411 1.00 19.39 424 GLN A CA 1
ATOM 809 C C . GLN A 1 102 ? -27.469 12.776 60.395 1.00 20.31 424 GLN A C 1
ATOM 810 O O . GLN A 1 102 ? -27.613 12.543 59.189 1.00 24.00 424 GLN A O 1
ATOM 816 N N . LEU A 1 103 ? -27.301 13.996 60.886 1.00 19.56 425 LEU A N 1
ATOM 817 C CA . LEU A 1 103 ? -27.245 15.196 60.064 1.00 21.31 425 LEU A CA 1
ATOM 818 C C . LEU A 1 103 ? -25.831 15.767 60.056 1.00 27.72 425 LEU A C 1
ATOM 819 O O . LEU A 1 103 ? -25.221 15.962 61.115 1.00 21.37 425 LEU A O 1
ATOM 824 N N . TYR A 1 104 ? -25.311 16.013 58.863 1.00 20.55 426 TYR A N 1
ATOM 825 C CA . TYR A 1 104 ? -24.062 16.735 58.656 1.00 20.53 426 TYR A CA 1
ATOM 826 C C . TYR A 1 104 ? -24.402 18.045 57.966 1.00 24.57 426 TYR A C 1
ATOM 827 O O . TYR A 1 104 ? -25.009 18.038 56.886 1.00 24.30 426 TYR A O 1
ATOM 836 N N . TYR A 1 105 ? -24.020 19.160 58.584 1.00 22.62 427 TYR A N 1
ATOM 837 C CA . TYR A 1 105 ? -24.344 20.482 58.068 1.00 21.26 427 TYR A CA 1
ATOM 838 C C . TYR A 1 105 ? -23.189 21.423 58.387 1.00 26.71 427 TYR A C 1
ATOM 839 O O . TYR A 1 105 ? -22.151 21.007 58.910 1.00 24.31 427 TYR A O 1
ATOM 848 N N . SER A 1 106 ? -23.355 22.693 58.030 1.00 22.91 428 SER A N 1
ATOM 849 C CA . SER A 1 106 ? -22.286 23.660 58.242 1.00 22.33 428 SER A CA 1
ATOM 850 C C . SER A 1 106 ? -22.880 25.049 58.426 1.00 22.28 428 SER A C 1
ATOM 851 O O . SER A 1 106 ? -24.042 25.307 58.105 1.00 24.73 428 SER A O 1
ATOM 854 N N . LEU A 1 107 ? -22.066 25.927 58.992 1.00 27.21 429 LEU A N 1
ATOM 855 C CA . LEU A 1 107 ? -22.381 27.323 59.225 1.00 31.24 429 LEU A CA 1
ATOM 856 C C . LEU A 1 107 ? -21.239 28.173 58.694 1.00 30.75 429 LEU A C 1
ATOM 857 O O . LEU A 1 107 ? -20.083 27.735 58.698 1.00 26.61 429 LEU A O 1
ATOM 862 N N . PRO A 1 108 ? -21.531 29.388 58.229 1.00 32.90 430 PRO A N 1
ATOM 863 C CA . PRO A 1 108 ? -20.452 30.297 57.818 1.00 28.94 430 PRO A CA 1
ATOM 864 C C . PRO A 1 108 ? -19.490 30.523 58.972 1.00 26.91 430 PRO A C 1
ATOM 865 O O . PRO A 1 108 ? -19.894 30.907 60.072 1.00 29.51 430 PRO A O 1
ATOM 869 N N . ALA A 1 109 ? -18.203 30.290 58.703 1.00 24.00 431 ALA A N 1
ATOM 870 C CA . ALA A 1 109 ? -17.197 30.321 59.764 1.00 27.00 431 ALA A CA 1
ATOM 871 C C . ALA A 1 109 ? -17.132 31.672 60.468 1.00 31.66 431 ALA A C 1
ATOM 872 O O . ALA A 1 109 ? -16.887 31.724 61.679 1.00 28.12 431 ALA A O 1
ATOM 874 N N . ILE A 1 110 ? -17.363 32.768 59.737 1.00 28.97 432 ILE A N 1
ATOM 875 C CA . ILE A 1 110 ? -17.174 34.108 60.293 1.00 30.84 432 ILE A CA 1
ATOM 876 C C . ILE A 1 110 ? -18.073 34.348 61.502 1.00 33.60 432 ILE A C 1
ATOM 877 O O . ILE A 1 110 ? -17.740 35.153 62.380 1.00 43.96 432 ILE A O 1
ATOM 882 N N . ASN A 1 111 ? -19.215 33.669 61.576 1.00 31.59 433 ASN A N 1
ATOM 883 C CA . ASN A 1 111 ? -20.132 33.863 62.692 1.00 41.16 433 ASN A CA 1
ATOM 884 C C . ASN A 1 111 ? -19.962 32.842 63.814 1.00 46.49 433 ASN A C 1
ATOM 885 O O . ASN A 1 111 ? -20.274 33.160 64.966 1.00 33.66 433 ASN A O 1
ATOM 890 N N . VAL A 1 112 ? -19.484 31.632 63.504 1.00 39.45 434 VAL A N 1
ATOM 891 C CA . VAL A 1 112 ? -19.385 30.556 64.490 1.00 30.45 434 VAL A CA 1
ATOM 892 C C . VAL A 1 112 ? -18.310 30.871 65.518 1.00 28.57 434 VAL A C 1
ATOM 893 O O . VAL A 1 112 ? -17.225 31.356 65.174 1.00 28.71 434 VAL A O 1
ATOM 897 N N . THR A 1 113 ? -18.608 30.587 66.792 1.00 23.42 435 THR A N 1
ATOM 898 C CA . THR A 1 113 ? -17.619 30.579 67.869 1.00 22.26 435 THR A CA 1
ATOM 899 C C . THR A 1 113 ? -17.721 29.236 68.576 1.00 18.12 435 THR A C 1
ATOM 900 O O . THR A 1 113 ? -18.767 28.926 69.154 1.00 26.60 435 THR A O 1
ATOM 904 N N . ILE A 1 114 ? -16.647 28.449 68.547 1.00 23.74 436 ILE A N 1
ATOM 905 C CA . ILE A 1 114 ? -16.683 27.149 69.212 1.00 21.22 436 ILE A CA 1
ATOM 906 C C . ILE A 1 114 ? -16.632 27.355 70.720 1.00 22.71 436 ILE A C 1
ATOM 907 O O . ILE A 1 114 ? -15.748 28.052 71.235 1.00 21.95 436 ILE A O 1
ATOM 912 N N . ASN A 1 115 ? -17.593 26.764 71.432 1.00 19.86 437 ASN A N 1
ATOM 913 C CA . ASN A 1 115 ? -17.616 26.755 72.891 1.00 21.75 437 ASN A CA 1
ATOM 914 C C . ASN A 1 115 ? -16.963 25.464 73.363 1.00 27.64 437 ASN A C 1
ATOM 915 O O . ASN A 1 115 ? -17.571 24.392 73.287 1.00 20.82 437 ASN A O 1
ATOM 920 N N . ASN A 1 116 ? -15.732 25.568 73.846 1.00 22.47 438 ASN A N 1
ATOM 921 C CA . ASN A 1 116 ? -15.002 24.428 74.381 1.00 24.44 438 ASN A CA 1
ATOM 922 C C . ASN A 1 116 ? -15.130 24.428 75.898 1.00 23.19 438 ASN A C 1
ATOM 923 O O . ASN A 1 116 ? -14.983 25.473 76.539 1.00 23.26 438 ASN A O 1
ATOM 928 N N . TYR A 1 117 ? -15.412 23.256 76.466 1.00 17.46 439 TYR A N 1
ATOM 929 C CA . TYR A 1 117 ? -15.614 23.126 77.904 1.00 20.48 439 TYR A CA 1
ATOM 930 C C . TYR A 1 117 ? -15.350 21.684 78.297 1.00 18.58 439 TYR A C 1
ATOM 931 O O . TYR A 1 117 ? -15.833 20.770 77.635 1.00 17.84 439 TYR A O 1
ATOM 940 N N . ASN A 1 118 ? -14.547 21.484 79.347 1.00 19.18 440 ASN A N 1
ATOM 941 C CA . ASN A 1 118 ? -14.308 20.141 79.869 1.00 17.48 440 ASN A CA 1
ATOM 942 C C . ASN A 1 118 ? -15.419 19.745 80.836 1.00 17.68 440 ASN A C 1
ATOM 943 O O . ASN A 1 118 ? -15.491 20.283 81.950 1.00 18.82 440 ASN A O 1
ATOM 948 N N . PRO A 1 119 ? -16.281 18.790 80.471 1.00 16.21 441 PRO A N 1
ATOM 949 C CA . PRO A 1 119 ? -17.418 18.448 81.344 1.00 14.97 441 PRO A CA 1
ATOM 950 C C . PRO A 1 119 ? -17.028 17.702 82.610 1.00 17.59 441 PRO A C 1
ATOM 951 O O . PRO A 1 119 ? -17.860 17.600 83.519 1.00 18.78 441 PRO A O 1
ATOM 955 N N . SER A 1 120 ? -15.792 17.199 82.709 1.00 17.65 442 SER A N 1
ATOM 956 C CA . SER A 1 120 ? -15.379 16.348 83.824 1.00 17.99 442 SER A CA 1
ATOM 957 C C . SER A 1 120 ? -15.204 17.169 85.096 1.00 22.99 442 SER A C 1
ATOM 958 O O . SER A 1 120 ? -14.280 17.985 85.191 1.00 18.57 442 SER A O 1
ATOM 961 N N . SER A 1 121 ? -16.055 16.928 86.095 1.00 16.56 443 SER A N 1
ATOM 962 C CA . SER A 1 121 ? -15.920 17.674 87.335 1.00 21.89 443 SER A CA 1
ATOM 963 C C . SER A 1 121 ? -14.654 17.279 88.076 1.00 16.87 443 SER A C 1
ATOM 964 O O . SER A 1 121 ? -14.060 18.123 88.742 1.00 19.10 443 SER A O 1
ATOM 967 N N . TRP A 1 122 ? -14.192 16.033 87.940 1.00 17.50 444 TRP A N 1
ATOM 968 C CA . TRP A 1 122 ? -12.961 15.703 88.654 1.00 21.30 444 TRP A CA 1
ATOM 969 C C . TRP A 1 122 ? -11.746 16.350 87.996 1.00 18.87 444 TRP A C 1
ATOM 970 O O . TRP A 1 122 ? -10.823 16.789 88.698 1.00 19.58 444 TRP A O 1
ATOM 981 N N . ASN A 1 123 ? -11.721 16.433 86.662 1.00 17.06 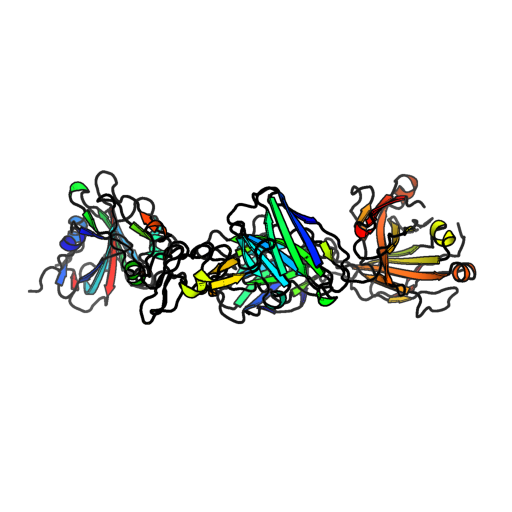445 ASN A N 1
ATOM 982 C CA . ASN A 1 123 ? -10.673 17.217 85.999 1.00 16.62 445 ASN A CA 1
ATOM 983 C C . ASN A 1 123 ? -10.671 18.650 86.513 1.00 22.15 445 ASN A C 1
ATOM 984 O O . ASN A 1 123 ? -9.624 19.202 86.878 1.00 19.90 445 ASN A O 1
ATOM 989 N N . ARG A 1 124 ? -11.841 19.287 86.514 1.00 16.19 446 ARG A N 1
ATOM 990 C CA . ARG A 1 124 ? -11.893 20.692 86.906 1.00 16.35 446 ARG A CA 1
ATOM 991 C C . ARG A 1 124 ? -11.570 20.872 88.385 1.00 18.12 446 ARG A C 1
ATOM 992 O O . ARG A 1 124 ? -10.965 21.881 88.765 1.00 21.45 446 ARG A O 1
ATOM 1000 N N . ARG A 1 125 ? -11.972 19.922 89.230 1.00 18.15 447 ARG A N 1
ATOM 1001 C CA . ARG A 1 125 ? -11.633 20.014 90.647 1.00 21.15 447 ARG A CA 1
ATOM 1002 C C . ARG A 1 125 ? -10.128 20.085 90.860 1.00 22.44 447 ARG A C 1
ATOM 1003 O O . ARG A 1 125 ? -9.656 20.796 91.761 1.00 18.55 447 ARG A O 1
ATOM 1011 N N . TYR A 1 126 ? -9.353 19.374 90.042 1.00 19.90 448 TYR A N 1
ATOM 1012 C CA . TYR A 1 126 ? -7.909 19.354 90.217 1.00 15.98 448 TYR A CA 1
ATOM 1013 C C . TYR A 1 126 ? -7.199 20.263 89.230 1.00 23.47 448 TYR A C 1
ATOM 1014 O O . TYR A 1 126 ? -6.055 20.004 88.856 1.00 21.55 448 TYR A O 1
ATOM 1023 N N . GLY A 1 127 ? -7.860 21.340 88.816 1.00 21.16 449 GLY A N 1
ATOM 1024 C CA . GLY A 1 127 ? -7.181 22.464 88.205 1.00 22.08 449 GLY A CA 1
ATOM 1025 C C . GLY A 1 127 ? -7.305 22.614 86.708 1.00 22.60 449 GLY A C 1
ATOM 1026 O O . GLY A 1 127 ? -6.622 23.475 86.142 1.00 23.89 449 GLY A O 1
ATOM 1027 N N . PHE A 1 128 ? -8.153 21.825 86.038 1.00 19.80 450 PHE A N 1
ATOM 1028 C CA . PHE A 1 128 ? -8.315 22.000 84.601 1.00 20.11 450 PHE A CA 1
ATOM 1029 C C . PHE A 1 128 ? -8.978 23.339 84.321 1.00 23.62 450 PHE A C 1
ATOM 1030 O O . PHE A 1 128 ? -10.073 23.606 84.819 1.00 23.42 450 PHE A O 1
ATOM 1038 N N . ASN A 1 129 ? -8.329 24.158 83.504 1.00 32.23 451 ASN A N 1
ATOM 1039 C CA . ASN A 1 129 ? -8.778 25.513 83.220 1.00 30.71 451 ASN A CA 1
ATOM 1040 C C . ASN A 1 129 ? -9.511 25.573 81.889 1.00 27.77 451 ASN A C 1
ATOM 1041 O O . ASN A 1 129 ? -9.430 24.659 81.069 1.00 32.46 451 ASN A O 1
ATOM 1046 N N . ASN A 1 130 ? -10.239 26.670 81.685 1.00 25.84 452 ASN A N 1
ATOM 1047 C CA . ASN A 1 130 ? -10.842 26.915 80.382 1.00 22.10 452 ASN A CA 1
ATOM 1048 C C . ASN A 1 130 ? -9.787 26.762 79.296 1.00 30.43 452 ASN A C 1
ATOM 1049 O O . ASN A 1 130 ? -8.608 27.051 79.515 1.00 33.24 452 ASN A O 1
ATOM 1054 N N . PHE A 1 131 ? -10.196 26.245 78.144 1.00 26.70 453 PHE A N 1
ATOM 1055 C CA . PHE A 1 131 ? -9.263 26.138 77.035 1.00 28.48 453 PHE A CA 1
ATOM 1056 C C . PHE A 1 131 ? -8.911 27.532 76.529 1.00 33.16 453 PHE A C 1
ATOM 1057 O O . PHE A 1 131 ? -9.708 28.470 76.617 1.00 37.78 453 PHE A O 1
ATOM 1065 N N . ASN A 1 132 ? -7.699 27.659 76.000 1.00 42.13 454 ASN A N 1
ATOM 1066 C CA . ASN A 1 132 ? -7.195 28.906 75.430 1.00 43.24 454 ASN A CA 1
ATOM 1067 C C . ASN A 1 132 ? -6.786 28.588 73.999 1.00 38.12 454 ASN A C 1
ATOM 1068 O O . ASN A 1 132 ? -5.605 28.394 73.703 1.00 42.59 454 ASN A O 1
ATOM 1073 N N . LEU A 1 133 ? -7.778 28.493 73.116 1.00 33.87 455 LEU A N 1
ATOM 1074 C CA . LEU A 1 133 ? -7.572 28.036 71.752 1.00 29.07 455 LEU A CA 1
ATOM 1075 C C . LEU A 1 133 ? -8.279 28.974 70.774 1.00 29.96 455 LEU A C 1
ATOM 1076 O O . LEU A 1 133 ? -9.155 29.754 71.153 1.00 32.35 455 LEU A O 1
ATOM 1081 N N . SER A 1 134 ? -7.900 28.867 69.503 1.00 39.55 456 SER A N 1
ATOM 1082 C CA . SER A 1 134 ? -8.512 29.667 68.445 1.00 41.03 456 SER A CA 1
ATOM 1083 C C . SER A 1 134 ? -10.013 29.395 68.344 1.00 49.51 456 SER A C 1
ATOM 1084 O O . SER A 1 134 ? -10.506 28.318 68.694 1.00 41.96 456 SER A O 1
ATOM 1087 N N . SER A 1 135 ? -10.746 30.385 67.826 1.00 39.01 457 SER A N 1
ATOM 1088 C CA . SER A 1 135 ? -12.202 30.351 67.919 1.00 42.77 457 SER A CA 1
ATOM 1089 C C . SER A 1 135 ? -12.852 29.298 67.025 1.00 44.18 457 SER A C 1
ATOM 1090 O O . SER A 1 135 ? -14.074 29.140 67.107 1.00 35.45 457 SER A O 1
ATOM 1093 N N . HIS A 1 136 ? -12.088 28.592 66.177 1.00 25.43 458 HIS A N 1
ATOM 1094 C CA . HIS A 1 136 ? -12.612 27.459 65.414 1.00 29.02 458 HIS A CA 1
ATOM 1095 C C . HIS A 1 136 ? -11.896 26.158 65.747 1.00 26.34 458 HIS A C 1
ATOM 1096 O O . HIS A 1 136 ? -12.081 25.156 65.046 1.00 26.72 458 HIS A O 1
ATOM 1103 N N A SER A 1 137 ? -11.084 26.150 66.799 0.75 25.24 459 SER A N 1
ATOM 1104 N N B SER A 1 137 ? -11.083 26.143 66.793 0.25 25.42 459 SER A N 1
ATOM 1105 C CA A SER A 1 137 ? -10.482 24.920 67.290 0.75 24.24 459 SER A CA 1
ATOM 1106 C CA B SER A 1 137 ? -10.475 24.907 67.257 0.25 24.34 459 SER A CA 1
ATOM 1107 C C A SER A 1 137 ? -11.531 24.085 68.009 0.75 23.32 459 SER A C 1
ATOM 1108 C C B SER A 1 137 ? -11.514 24.084 68.006 0.25 23.41 459 SER A C 1
ATOM 1109 O O A SER A 1 137 ? -12.240 24.587 68.887 0.75 27.91 459 SER A O 1
ATOM 1110 O O B SER A 1 137 ? -12.211 24.600 68.886 0.25 27.69 459 SER A O 1
ATOM 1115 N N . VAL A 1 138 ? -11.611 22.806 67.661 1.00 20.48 460 VAL A N 1
ATOM 1116 C CA . VAL A 1 138 ? -12.624 21.908 68.198 1.00 21.62 460 VAL A CA 1
ATOM 1117 C C . VAL A 1 138 ? -11.921 20.818 68.994 1.00 20.72 460 VAL A C 1
ATOM 1118 O O . VAL A 1 138 ? -11.182 20.008 68.422 1.00 23.36 460 VAL A O 1
ATOM 1122 N N . VAL A 1 139 ? -12.174 20.779 70.296 1.00 21.93 461 VAL A N 1
ATOM 1123 C CA . VAL A 1 139 ? -11.503 19.838 71.189 1.00 19.46 461 VAL A CA 1
ATOM 1124 C C . VAL A 1 139 ? -12.181 18.475 71.122 1.00 19.67 461 VAL A C 1
ATOM 1125 O O . VAL A 1 139 ? -13.412 18.377 71.098 1.00 20.20 461 VAL A O 1
ATOM 1129 N N . TYR A 1 140 ? -11.385 17.408 71.121 1.00 19.12 462 TYR A N 1
ATOM 1130 C CA . TYR A 1 140 ? -11.951 16.083 71.311 1.00 21.00 462 TYR A CA 1
ATOM 1131 C C . TYR A 1 140 ? -11.050 15.283 72.237 1.00 22.05 462 TYR A C 1
ATOM 1132 O O . TYR A 1 140 ? -9.830 15.470 72.262 1.00 21.50 462 TYR A O 1
ATOM 1141 N N . SER A 1 141 ? -11.671 14.401 73.014 1.00 19.24 463 SER A N 1
ATOM 1142 C CA . SER A 1 141 ? -10.919 13.491 73.849 1.00 22.39 463 SER A CA 1
ATOM 1143 C C . SER A 1 141 ? -10.457 12.294 73.035 1.00 20.88 463 SER A C 1
ATOM 1144 O O . SER A 1 141 ? -11.161 11.821 72.143 1.00 21.04 463 SER A O 1
ATOM 1147 N N . ARG A 1 142 ? -9.267 11.790 73.374 1.00 17.59 464 ARG A N 1
ATOM 1148 C CA . ARG A 1 142 ? -8.806 10.506 72.853 1.00 19.76 464 ARG A CA 1
ATOM 1149 C C . ARG A 1 142 ? -9.021 9.368 73.840 1.00 23.22 464 ARG A C 1
ATOM 1150 O O . ARG A 1 142 ? -9.315 8.244 73.426 1.00 23.08 464 ARG A O 1
ATOM 1158 N N . TYR A 1 143 ? -8.874 9.640 75.138 1.00 20.41 465 TYR A N 1
ATOM 1159 C CA . TYR A 1 143 ? -9.103 8.677 76.205 1.00 18.18 465 TYR A CA 1
ATOM 1160 C C . TYR A 1 143 ? -9.899 9.348 77.311 1.00 21.70 465 TYR A C 1
ATOM 1161 O O . TYR A 1 143 ? -9.616 10.494 77.673 1.00 22.73 465 TYR A O 1
ATOM 1170 N N . CYS A 1 144 ? -10.867 8.627 77.865 1.00 19.12 466 CYS A N 1
ATOM 1171 C CA . CYS A 1 144 ? -11.598 9.068 79.041 1.00 17.39 466 CYS A CA 1
ATOM 1172 C C . CYS A 1 144 ? -11.272 8.161 80.220 1.00 20.57 466 CYS A C 1
ATOM 1173 O O . CYS A 1 144 ? -11.137 6.942 80.061 1.00 21.09 466 CYS A O 1
ATOM 1176 N N . PHE A 1 145 ? -11.189 8.760 81.405 1.00 16.85 467 PHE A N 1
ATOM 1177 C CA . PHE A 1 145 ? -10.924 8.041 82.644 1.00 15.82 467 PHE A CA 1
ATOM 1178 C C . PHE A 1 145 ? -11.945 8.440 83.689 1.00 18.58 467 PHE A C 1
ATOM 1179 O O . PHE A 1 145 ? -12.214 9.633 83.875 1.00 19.29 467 PHE A O 1
ATOM 1187 N N . SER A 1 146 ? -12.504 7.448 84.369 1.00 17.04 468 SER A N 1
ATOM 1188 C CA . SER A 1 146 ? -13.423 7.690 85.461 1.00 20.06 468 SER A CA 1
ATOM 1189 C C . SER A 1 146 ? -12.715 7.402 86.778 1.00 18.50 468 SER A C 1
ATOM 1190 O O . SER A 1 146 ? -11.797 6.583 86.832 1.00 18.64 468 SER A O 1
ATOM 1193 N N . VAL A 1 147 ? -13.150 8.089 87.835 1.00 18.09 469 VAL A N 1
ATOM 1194 C CA . VAL A 1 147 ? -12.612 7.904 89.182 1.00 16.80 469 VAL A CA 1
ATOM 1195 C C . VAL A 1 147 ? -13.768 7.907 90.176 1.00 21.35 469 VAL A C 1
ATOM 1196 O O . VAL A 1 147 ? -14.883 8.329 89.864 1.00 24.50 469 VAL A O 1
ATOM 1200 N N . ASN A 1 148 ? -13.490 7.425 91.388 1.00 21.60 470 ASN A N 1
ATOM 1201 C CA . ASN A 1 148 ? -14.432 7.521 92.498 1.00 25.01 470 ASN A CA 1
ATOM 1202 C C . ASN A 1 148 ? -14.441 8.938 93.073 1.00 23.68 470 ASN A C 1
ATOM 1203 O O . ASN A 1 148 ? -13.544 9.746 92.820 1.00 22.99 470 ASN A O 1
ATOM 1208 N N . ASN A 1 149 ? -15.468 9.243 93.873 1.00 21.42 471 ASN A N 1
ATOM 1209 C CA . ASN A 1 149 ? -15.523 10.585 94.448 1.00 21.81 471 ASN A CA 1
ATOM 1210 C C . ASN A 1 149 ? -14.430 10.822 95.487 1.00 22.55 471 ASN A C 1
ATOM 1211 O O . ASN A 1 149 ? -14.183 11.977 95.848 1.00 28.48 471 ASN A O 1
ATOM 1216 N N . THR A 1 150 ? -13.776 9.770 95.953 1.00 19.81 472 THR A N 1
ATOM 1217 C CA . THR A 1 150 ? -12.631 9.883 96.855 1.00 23.11 472 THR A CA 1
ATOM 1218 C C . THR A 1 150 ? -11.310 10.112 96.122 1.00 24.75 472 THR A C 1
ATOM 1219 O O . THR A 1 150 ? -10.249 10.099 96.756 1.00 21.32 472 THR A O 1
ATOM 1223 N N . PHE A 1 151 ? -11.333 10.315 94.812 1.00 22.21 473 PHE A N 1
ATOM 1224 C CA . PHE A 1 151 ? -10.084 10.401 94.070 1.00 21.46 473 PHE A CA 1
ATOM 1225 C C . PHE A 1 151 ? -9.314 11.679 94.382 1.00 18.84 473 PHE A C 1
ATOM 1226 O O . PHE A 1 151 ? -9.879 12.776 94.428 1.00 17.45 473 PHE A O 1
ATOM 1234 N N . CYS A 1 152 ? -7.999 11.533 94.521 1.00 19.01 474 CYS A N 1
ATOM 1235 C CA . CYS A 1 152 ? -7.074 12.655 94.625 1.00 19.19 474 CYS A CA 1
ATOM 1236 C C . CYS A 1 152 ? -5.810 12.200 93.910 1.00 18.23 474 CYS A C 1
ATOM 1237 O O . CYS A 1 152 ? -5.331 11.087 94.166 1.00 18.63 474 CYS A O 1
ATOM 1240 N N . PRO A 1 153 ? -5.245 13.013 93.018 1.00 17.80 475 PRO A N 1
ATOM 1241 C CA . PRO A 1 153 ? -4.070 12.583 92.251 1.00 19.19 475 PRO A CA 1
ATOM 1242 C C . PRO A 1 153 ? -2.724 12.826 92.913 1.00 20.86 475 PRO A C 1
ATOM 1243 O O . PRO A 1 153 ? -1.709 12.456 92.315 1.00 21.75 475 PRO A O 1
ATOM 1247 N N . CYS A 1 154 ? -2.678 13.430 94.101 1.00 21.04 476 CYS A N 1
ATOM 1248 C CA . CYS A 1 154 ? -1.420 13.852 94.710 1.00 18.33 476 CYS A CA 1
ATOM 1249 C C . CYS A 1 154 ? -0.955 12.869 95.764 1.00 19.72 476 CYS A C 1
ATOM 1250 O O . CYS A 1 154 ? -1.751 12.384 96.574 1.00 18.98 476 CYS A O 1
ATOM 1253 N N . ALA A 1 155 ? 0.357 12.631 95.781 1.00 18.59 477 ALA A N 1
ATOM 1254 C CA . ALA A 1 155 ? 0.987 11.900 96.870 1.00 21.19 477 ALA A CA 1
ATOM 1255 C C . ALA A 1 155 ? 0.929 12.693 98.175 1.00 22.22 477 ALA A C 1
ATOM 1256 O O . ALA A 1 155 ? 0.902 13.932 98.187 1.00 19.53 477 ALA A O 1
ATOM 1258 N N . LYS A 1 156 ? 0.921 11.956 99.283 1.00 22.12 478 LYS A N 1
ATOM 1259 C CA . LYS A 1 156 ? 0.836 12.573 100.607 1.00 22.38 478 LYS A CA 1
ATOM 1260 C C . LYS A 1 156 ? 2.162 13.229 100.971 1.00 18.57 478 LYS A C 1
ATOM 1261 O O . LYS A 1 156 ? 3.213 12.582 100.868 1.00 19.11 478 LYS A O 1
ATOM 1267 N N . PRO A 1 157 ? 2.157 14.497 101.394 1.00 19.67 479 PRO A N 1
ATOM 1268 C CA . PRO A 1 157 ? 3.419 15.156 101.787 1.00 24.57 479 PRO A CA 1
ATOM 1269 C C . PRO A 1 157 ? 4.240 14.354 102.780 1.00 21.27 479 PRO A C 1
ATOM 1270 O O . PRO A 1 157 ? 5.461 14.224 102.608 1.00 22.86 479 PRO A O 1
ATOM 1274 N N . SER A 1 158 ? 3.600 13.765 103.794 1.00 19.99 480 SER A N 1
ATOM 1275 C CA . SER A 1 158 ? 4.368 13.004 104.780 1.00 21.17 480 SER A CA 1
ATOM 1276 C C . SER A 1 158 ? 4.989 11.752 104.174 1.00 25.55 480 SER A C 1
ATOM 1277 O O . SER A 1 158 ? 6.065 11.331 104.612 1.00 26.50 480 SER A O 1
ATOM 1280 N N . PHE A 1 159 ? 4.352 11.142 103.171 1.00 23.28 481 PHE A N 1
ATOM 1281 C CA . PHE A 1 159 ? 5.009 10.020 102.506 1.00 23.14 481 PHE A CA 1
ATOM 1282 C C . PHE A 1 159 ? 6.184 10.505 101.667 1.00 24.70 481 PHE A C 1
ATOM 1283 O O . PHE A 1 159 ? 7.274 9.919 101.707 1.00 26.49 481 PHE A O 1
ATOM 1291 N N . ALA A 1 160 ? 5.967 11.563 100.882 1.00 20.06 482 ALA A N 1
ATOM 1292 C CA . ALA A 1 160 ? 7.007 12.061 99.993 1.00 21.97 482 ALA A CA 1
ATOM 1293 C C . ALA A 1 160 ? 8.240 12.499 100.769 1.00 25.27 482 ALA A C 1
ATOM 1294 O O . ALA A 1 160 ? 9.362 12.358 100.276 1.00 31.15 482 ALA A O 1
ATOM 1296 N N . SER A 1 161 ? 8.055 13.044 101.969 1.00 26.12 483 SER A N 1
ATOM 1297 C CA . SER A 1 161 ? 9.208 13.531 102.717 1.00 33.89 483 SER A CA 1
ATOM 1298 C C . SER A 1 161 ? 10.120 12.403 103.189 1.00 28.56 483 SER A C 1
ATOM 1299 O O . SER A 1 161 ? 11.250 12.678 103.606 1.00 37.77 483 SER A O 1
ATOM 1302 N N . SER A 1 162 ? 9.670 11.150 103.126 1.00 26.40 484 SER A N 1
ATOM 1303 C CA . SER A 1 162 ? 10.496 9.997 103.460 1.00 36.35 484 SER A CA 1
ATOM 1304 C C . SER A 1 162 ? 11.277 9.456 102.270 1.00 37.97 484 SER A C 1
ATOM 1305 O O . SER A 1 162 ? 12.124 8.577 102.453 1.00 38.79 484 SER A O 1
ATOM 1308 N N . CYS A 1 163 ? 11.023 9.960 101.066 1.00 35.66 485 CYS A N 1
ATOM 1309 C CA . CYS A 1 163 ? 11.649 9.432 99.859 1.00 36.19 485 CYS A CA 1
ATOM 1310 C C . CYS A 1 163 ? 13.036 10.036 99.681 1.00 44.35 485 CYS A C 1
ATOM 1311 O O . CYS A 1 163 ? 13.179 11.259 99.573 1.00 45.34 485 CYS A O 1
ATOM 1314 N N . LYS A 1 164 ? 14.057 9.183 99.644 1.00 57.45 486 LYS A N 1
ATOM 1315 C CA . LYS A 1 164 ? 15.409 9.665 99.392 1.00 56.94 486 LYS A CA 1
ATOM 1316 C C . LYS A 1 164 ? 15.702 9.807 97.905 1.00 52.91 486 LYS A C 1
ATOM 1317 O O . LYS A 1 164 ? 16.412 10.734 97.502 1.00 61.06 486 LYS A O 1
ATOM 1323 N N . SER A 1 165 ? 15.170 8.912 97.081 1.00 40.41 487 SER A N 1
ATOM 1324 C CA . SER A 1 165 ? 15.305 8.996 95.634 1.00 42.47 487 SER A CA 1
ATOM 1325 C C . SER A 1 165 ? 13.923 8.995 95.002 1.00 34.50 487 SER A C 1
ATOM 1326 O O . SER A 1 165 ? 13.008 8.325 95.491 1.00 43.39 487 SER A O 1
ATOM 1329 N N . HIS A 1 166 ? 13.773 9.724 93.920 1.00 39.32 488 HIS A N 1
ATOM 1330 C CA . HIS A 1 166 ? 12.492 9.746 93.177 1.00 42.79 488 HIS A CA 1
ATOM 1331 C C . HIS A 1 166 ? 11.360 10.133 94.124 1.00 32.11 488 HIS A C 1
ATOM 1332 O O . HIS A 1 166 ? 10.440 9.348 94.382 1.00 50.59 488 HIS A O 1
ATOM 1339 N N . LYS A 1 167 ? 11.431 11.346 94.611 1.00 27.87 489 LYS A N 1
ATOM 1340 C CA . LYS A 1 167 ? 10.349 11.862 95.434 1.00 30.28 489 LYS A CA 1
ATOM 1341 C C . LYS A 1 167 ? 9.200 12.300 94.536 1.00 25.52 489 LYS A C 1
ATOM 1342 O O . LYS A 1 167 ? 9.425 13.062 93.593 1.00 29.46 489 LYS A O 1
ATOM 1348 N N . PRO A 1 168 ? 7.970 11.859 94.795 1.00 26.76 490 PRO A N 1
ATOM 1349 C CA . PRO A 1 168 ? 6.833 12.352 94.013 1.00 27.45 490 PRO A CA 1
ATOM 1350 C C . PRO A 1 168 ? 6.442 13.744 94.463 1.00 28.84 490 PRO A C 1
ATOM 1351 O O . PRO A 1 168 ? 6.691 14.117 95.621 1.00 26.14 490 PRO A O 1
ATOM 1355 N N . PRO A 1 169 ? 5.821 14.533 93.586 1.00 24.51 491 PRO A N 1
ATOM 1356 C CA . PRO A 1 169 ? 5.214 15.790 94.033 1.00 17.59 491 PRO A CA 1
ATOM 1357 C C . PRO A 1 169 ? 4.070 15.492 94.983 1.00 17.64 491 PRO A C 1
ATOM 1358 O O . PRO A 1 169 ? 3.447 14.432 94.916 1.00 22.13 491 PRO A O 1
ATOM 1362 N N . SER A 1 170 ? 3.776 16.448 95.856 1.00 19.18 492 SER A N 1
ATOM 1363 C CA . SER A 1 170 ? 2.836 16.200 96.937 1.00 17.81 492 SER A CA 1
ATOM 1364 C C . SER A 1 170 ? 2.066 17.479 97.225 1.00 18.38 492 SER A C 1
ATOM 1365 O O . SER A 1 170 ? 2.457 18.576 96.819 1.00 20.53 492 SER A O 1
ATOM 1368 N N . ALA A 1 171 ? 0.956 17.324 97.938 1.00 18.89 493 ALA A N 1
ATOM 1369 C CA . ALA A 1 171 ? 0.075 18.433 98.288 1.00 21.82 493 ALA A CA 1
ATOM 1370 C C . ALA A 1 171 ? -1.009 17.852 99.183 1.00 18.91 493 ALA A C 1
ATOM 1371 O O . ALA A 1 171 ? -1.165 16.631 99.275 1.00 20.82 493 ALA A O 1
ATOM 1373 N N . SER A 1 172 ? -1.754 18.722 99.853 1.00 21.25 494 SER A N 1
ATOM 1374 C CA . SER A 1 172 ? -2.872 18.205 100.628 1.00 21.24 494 SER A CA 1
ATOM 1375 C C . SER A 1 172 ? -4.007 17.816 99.688 1.00 22.34 494 SER A C 1
ATOM 1376 O O . SER A 1 172 ? -4.278 18.504 98.705 1.00 22.69 494 SER A O 1
ATOM 1379 N N . CYS A 1 173 ? -4.659 16.693 99.992 1.00 20.44 495 CYS A N 1
ATOM 1380 C CA . CYS A 1 173 ? -5.822 16.279 99.225 1.00 22.71 495 CYS A CA 1
ATOM 1381 C C . CYS A 1 173 ? -7.098 16.732 99.915 1.00 25.68 495 CYS A C 1
ATOM 1382 O O . CYS A 1 173 ? -7.146 16.828 101.145 1.00 21.91 495 CYS A O 1
ATOM 1385 N N . PRO A 1 174 ? -8.144 17.010 99.141 1.00 20.47 496 PRO A N 1
ATOM 1386 C CA . PRO A 1 174 ? -9.391 17.499 99.737 1.00 23.83 496 PRO A CA 1
ATOM 1387 C C . PRO A 1 174 ? -9.944 16.547 100.781 1.00 21.30 496 PRO A C 1
ATOM 1388 O O . PRO A 1 174 ? -9.759 15.327 100.708 1.00 24.64 496 PRO A O 1
ATOM 1392 N N . ILE A 1 175 ? -10.633 17.127 101.769 1.00 29.18 497 ILE A N 1
ATOM 1393 C CA . ILE A 1 175 ? -11.320 16.322 102.771 1.00 23.86 497 ILE A CA 1
ATOM 1394 C C . ILE A 1 175 ? -12.251 15.348 102.074 1.00 25.57 497 ILE A C 1
ATOM 1395 O O . ILE A 1 175 ? -12.965 15.716 101.135 1.00 30.53 497 ILE A O 1
ATOM 1400 N N . GLY A 1 176 ? -12.247 14.097 102.529 1.00 29.30 498 GLY A N 1
ATOM 1401 C CA . GLY A 1 176 ? -13.051 13.068 101.907 1.00 29.48 498 GLY A CA 1
ATOM 1402 C C . GLY A 1 176 ? -12.405 12.357 100.738 1.00 35.57 498 GLY A C 1
ATOM 1403 O O . GLY A 1 176 ? -13.053 11.493 100.129 1.00 28.59 498 GLY A O 1
ATOM 1404 N N . THR A 1 177 ? -11.164 12.692 100.387 1.00 26.64 499 THR A N 1
ATOM 1405 C CA . THR A 1 177 ? -10.452 11.977 99.337 1.00 21.49 499 THR A CA 1
ATOM 1406 C C . THR A 1 177 ? -9.261 11.229 99.919 1.00 26.01 499 THR A C 1
ATOM 1407 O O . THR A 1 177 ? -8.795 11.514 101.028 1.00 26.40 499 THR A O 1
ATOM 1411 N N . ASN A 1 178 ? -8.766 10.267 99.144 1.00 19.91 500 ASN A N 1
ATOM 1412 C CA . ASN A 1 178 ? -7.633 9.439 99.533 1.00 22.72 500 ASN A CA 1
ATOM 1413 C C . ASN A 1 178 ? -6.395 9.855 98.753 1.00 22.77 500 ASN A C 1
ATOM 1414 O O . ASN A 1 178 ? -6.461 10.097 97.544 1.00 22.20 500 ASN A O 1
ATOM 1419 N N . TYR A 1 179 ? -5.264 9.923 99.448 1.00 21.47 501 TYR A N 1
ATOM 1420 C CA . TYR A 1 179 ? -4.015 10.283 98.801 1.00 20.64 501 TYR A CA 1
ATOM 1421 C C . TYR A 1 179 ? -3.607 9.217 97.796 1.00 16.66 501 TYR A C 1
ATOM 1422 O O . TYR A 1 179 ? -3.952 8.033 97.927 1.00 18.46 501 TYR A O 1
ATOM 1431 N N . ARG A 1 180 ? -2.867 9.660 96.778 1.00 20.09 502 ARG A N 1
ATOM 1432 C CA . ARG A 1 180 ? -2.273 8.761 95.793 1.00 20.98 502 ARG A CA 1
ATOM 1433 C C . ARG A 1 180 ? -1.496 7.645 96.481 1.00 23.81 502 ARG A C 1
ATOM 1434 O O . ARG A 1 180 ? -0.766 7.889 97.440 1.00 20.35 502 ARG A O 1
ATOM 1442 N N . SER A 1 181 ? -1.649 6.411 95.988 1.00 24.47 503 SER A N 1
ATOM 1443 C CA . SER A 1 181 ? -0.948 5.283 96.595 1.00 23.53 503 SER A CA 1
ATOM 1444 C C . SER A 1 181 ? 0.509 5.257 96.145 1.00 21.58 503 SER A C 1
ATOM 1445 O O . SER A 1 181 ? 0.804 5.367 94.954 1.00 21.58 503 SER A O 1
ATOM 1448 N N . CYS A 1 182 ? 1.421 5.090 97.100 1.00 22.63 504 CYS A N 1
ATOM 1449 C CA . CYS A 1 182 ? 2.839 5.041 96.791 1.00 24.29 504 CYS A CA 1
ATOM 1450 C C . CYS A 1 182 ? 3.510 3.960 97.622 1.00 27.99 504 CYS A C 1
ATOM 1451 O O . CYS A 1 182 ? 3.060 3.636 98.723 1.00 30.30 504 CYS A O 1
ATOM 1454 N N . GLU A 1 183 ? 4.610 3.431 97.089 1.00 30.39 505 GLU A N 1
ATOM 1455 C CA . GLU A 1 183 ? 5.441 2.439 97.757 1.00 35.65 505 GLU A CA 1
ATOM 1456 C C . GLU A 1 183 ? 6.904 2.832 97.639 1.00 28.88 505 GLU A C 1
ATOM 1457 O O . GLU A 1 183 ? 7.336 3.362 96.609 1.00 29.52 505 GLU A O 1
ATOM 1463 N N . SER A 1 184 ? 7.667 2.560 98.692 1.00 30.93 506 SER A N 1
ATOM 1464 C CA . SER A 1 184 ? 9.117 2.653 98.614 1.00 26.47 506 SER A CA 1
ATOM 1465 C C . SER A 1 184 ? 9.646 1.383 97.965 1.00 29.16 506 SER A C 1
ATOM 1466 O O . SER A 1 184 ? 9.298 0.277 98.385 1.00 34.33 506 SER A O 1
ATOM 1469 N N . THR A 1 185 ? 10.445 1.533 96.913 1.00 28.56 507 THR A N 1
ATOM 1470 C CA . THR A 1 185 ? 10.989 0.383 96.203 1.00 24.05 507 THR A CA 1
ATOM 1471 C C . THR A 1 185 ? 12.501 0.358 96.341 1.00 25.24 507 THR A C 1
ATOM 1472 O O . THR A 1 185 ? 13.135 1.359 96.689 1.00 30.01 507 THR A O 1
ATOM 1476 N N . THR A 1 186 ? 13.069 -0.806 96.051 1.00 24.90 508 THR A N 1
ATOM 1477 C CA . THR A 1 186 ? 14.510 -0.994 96.024 1.00 26.12 508 THR A CA 1
ATOM 1478 C C . THR A 1 186 ? 14.930 -1.207 94.578 1.00 31.29 508 THR A C 1
ATOM 1479 O O . THR A 1 186 ? 14.410 -2.099 93.903 1.00 28.89 508 THR A O 1
ATOM 1483 N N . VAL A 1 187 ? 15.848 -0.378 94.103 1.00 26.25 509 VAL A N 1
ATOM 1484 C CA . VAL A 1 187 ? 16.497 -0.591 92.819 1.00 30.64 509 VAL A CA 1
ATOM 1485 C C . VAL A 1 187 ? 17.995 -0.667 93.085 1.00 35.97 509 VAL A C 1
ATOM 1486 O O . VAL A 1 187 ? 18.486 -0.221 94.126 1.00 34.28 509 VAL A O 1
ATOM 1490 N N . LEU A 1 188 ? 18.725 -1.236 92.125 1.00 29.91 510 LEU A N 1
ATOM 1491 C CA . LEU A 1 188 ? 20.065 -1.744 92.420 1.00 42.39 510 LEU A CA 1
ATOM 1492 C C . LEU A 1 188 ? 21.054 -0.680 92.878 1.00 59.94 510 LEU A C 1
ATOM 1493 O O . LEU A 1 188 ? 22.157 -1.040 93.306 1.00 67.49 510 LEU A O 1
ATOM 1498 N N . ASP A 1 189 ? 20.702 0.605 92.824 1.00 54.28 511 ASP A N 1
ATOM 1499 C CA . ASP A 1 189 ? 21.586 1.623 93.381 1.00 67.18 511 ASP A CA 1
ATOM 1500 C C . ASP A 1 189 ? 20.809 2.688 94.151 1.00 71.17 511 ASP A C 1
ATOM 1501 O O . ASP A 1 189 ? 21.277 3.823 94.292 1.00 71.72 511 ASP A O 1
ATOM 1506 N N . HIS A 1 190 ? 19.628 2.333 94.660 1.00 66.56 512 HIS A N 1
ATOM 1507 C CA . HIS A 1 190 ? 18.804 3.211 95.482 1.00 58.96 512 HIS A CA 1
ATOM 1508 C C . HIS A 1 190 ? 17.930 2.341 96.382 1.00 67.03 512 HIS A C 1
ATOM 1509 O O . HIS A 1 190 ? 17.330 1.370 95.916 1.00 49.87 512 HIS A O 1
ATOM 1516 N N . THR A 1 191 ? 17.845 2.694 97.666 1.00 73.76 513 THR A N 1
ATOM 1517 C CA . THR A 1 191 ? 17.067 1.883 98.598 1.00 60.87 513 THR A CA 1
ATOM 1518 C C . THR A 1 191 ? 15.722 2.492 98.971 1.00 67.33 513 THR A C 1
ATOM 1519 O O . THR A 1 191 ? 14.849 1.764 99.457 1.00 70.19 513 THR A O 1
ATOM 1523 N N . ASP A 1 192 ? 15.534 3.797 98.770 1.00 56.49 514 ASP A N 1
ATOM 1524 C CA . ASP A 1 192 ? 14.240 4.425 99.005 1.00 65.79 514 ASP A CA 1
ATOM 1525 C C . ASP A 1 192 ? 13.740 5.095 97.734 1.00 51.94 514 ASP A C 1
ATOM 1526 O O . ASP A 1 192 ? 13.478 6.302 97.729 1.00 50.40 514 ASP A O 1
ATOM 1531 N N . TRP A 1 193 ? 13.620 4.328 96.651 1.00 40.31 515 TRP A N 1
ATOM 1532 C CA . TRP A 1 193 ? 13.104 4.844 95.387 1.00 32.08 515 TRP A CA 1
ATOM 1533 C C . TRP A 1 193 ? 11.585 4.732 95.431 1.00 30.94 515 TRP A C 1
ATOM 1534 O O . TRP A 1 193 ? 11.019 3.647 95.281 1.00 33.87 515 TRP A O 1
ATOM 1545 N N . CYS A 1 194 ? 10.917 5.855 95.636 1.00 30.98 516 CYS A N 1
ATOM 1546 C CA . CYS A 1 194 ? 9.475 5.829 95.787 1.00 24.92 516 CYS A CA 1
ATOM 1547 C C . CYS A 1 194 ? 8.814 5.682 94.425 1.00 30.25 516 CYS A C 1
ATOM 1548 O O . CYS A 1 194 ? 9.178 6.370 93.467 1.00 31.36 516 CYS A O 1
ATOM 1551 N N . ARG A 1 195 ? 7.852 4.775 94.337 1.00 26.67 517 ARG A N 1
ATOM 1552 C CA . ARG A 1 195 ? 7.121 4.547 93.096 1.00 21.65 517 ARG A CA 1
ATOM 1553 C C . ARG A 1 195 ? 5.639 4.596 93.412 1.00 23.57 517 ARG A C 1
ATOM 1554 O O . ARG A 1 195 ? 5.150 3.808 94.227 1.00 24.51 517 ARG A O 1
ATOM 1562 N N . CYS A 1 196 ? 4.930 5.512 92.769 1.00 22.21 518 CYS A N 1
ATOM 1563 C CA . CYS A 1 196 ? 3.512 5.678 93.017 1.00 21.59 518 CYS A CA 1
ATOM 1564 C C . CYS A 1 196 ? 2.717 5.068 91.867 1.00 23.92 518 CYS A C 1
ATOM 1565 O O . CYS A 1 196 ? 3.259 4.374 91.001 1.00 25.20 518 CYS A O 1
ATOM 1568 N N . SER A 1 197 ? 1.414 5.324 91.861 1.00 21.05 519 SER A N 1
ATOM 1569 C CA . SER A 1 197 ? 0.491 4.678 90.941 1.00 20.07 519 SER A CA 1
ATOM 1570 C C . SER A 1 197 ? 0.491 5.352 89.572 1.00 23.50 519 SER A C 1
ATOM 1571 O O . SER A 1 197 ? 1.007 6.461 89.382 1.00 24.23 519 SER A O 1
ATOM 1574 N N . CYS A 1 198 ? -0.117 4.643 88.613 1.00 19.85 520 CYS A N 1
ATOM 1575 C CA . CYS A 1 198 ? -0.422 5.143 87.271 1.00 17.91 520 CYS A CA 1
ATOM 1576 C C . CYS A 1 198 ? 0.839 5.494 86.498 1.00 21.21 520 CYS A C 1
ATOM 1577 O O . CYS A 1 198 ? 0.873 6.480 85.766 1.00 22.06 520 CYS A O 1
ATOM 1580 N N . LEU A 1 199 ? 1.899 4.681 86.672 1.00 26.16 521 LEU A N 1
ATOM 1581 C CA . LEU A 1 199 ? 3.124 4.972 85.946 1.00 23.05 521 LEU A CA 1
ATOM 1582 C C . LEU A 1 199 ? 3.276 4.031 84.759 1.00 22.91 521 LEU A C 1
ATOM 1583 O O . LEU A 1 199 ? 2.922 2.853 84.848 1.00 22.54 521 LEU A O 1
ATOM 1588 N N . PRO A 1 200 ? 3.823 4.514 83.635 1.00 22.16 522 PRO A N 1
ATOM 1589 C CA . PRO A 1 200 ? 4.381 5.868 83.421 1.00 20.66 522 PRO A CA 1
ATOM 1590 C C . PRO A 1 200 ? 3.313 6.965 83.363 1.00 21.60 522 PRO A C 1
ATOM 1591 O O . PRO A 1 200 ? 3.566 8.116 83.714 1.00 21.50 522 PRO A O 1
ATOM 1595 N N . ASP A 1 201 ? 2.120 6.622 82.896 1.00 19.28 523 ASP A N 1
ATOM 1596 C CA . ASP A 1 201 ? 0.974 7.520 82.919 1.00 18.38 523 ASP A CA 1
ATOM 1597 C C . ASP A 1 201 ? -0.284 6.655 82.840 1.00 20.73 523 ASP A C 1
ATOM 1598 O O . ASP A 1 201 ? -0.195 5.445 82.604 1.00 19.61 523 ASP A O 1
ATOM 1603 N N . PRO A 1 202 ? -1.466 7.214 83.110 1.00 20.95 524 PRO A N 1
ATOM 1604 C CA . PRO A 1 202 ? -2.672 6.363 83.092 1.00 23.29 524 PRO A CA 1
ATOM 1605 C C . PRO A 1 202 ? -2.949 5.702 81.749 1.00 21.30 524 PRO A C 1
ATOM 1606 O O . PRO A 1 202 ? -3.527 4.605 81.726 1.00 22.11 524 PRO A O 1
ATOM 1610 N N . ILE A 1 203 ? -2.557 6.328 80.633 1.00 20.18 525 ILE A N 1
ATOM 1611 C CA . ILE A 1 203 ? -2.840 5.760 79.314 1.00 18.46 525 ILE A CA 1
ATOM 1612 C C . ILE A 1 203 ? -1.968 4.534 79.069 1.00 22.20 525 ILE A C 1
ATOM 1613 O O . ILE A 1 203 ? -2.410 3.543 78.470 1.00 21.34 525 ILE A O 1
ATOM 1618 N N . THR A 1 204 ? -0.726 4.578 79.537 1.00 20.56 526 THR A N 1
ATOM 1619 C CA . THR A 1 204 ? 0.229 3.492 79.353 1.00 24.36 526 THR A CA 1
ATOM 1620 C C . THR A 1 204 ? 0.514 2.757 80.655 1.00 21.45 526 THR A C 1
ATOM 1621 O O . THR A 1 204 ? 1.595 2.180 80.820 1.00 21.81 526 THR A O 1
ATOM 1625 N N . ALA A 1 205 ? -0.451 2.768 81.577 1.00 19.56 527 ALA A N 1
ATOM 1626 C CA . ALA A 1 205 ? -0.229 2.284 82.934 1.00 23.61 527 ALA A CA 1
ATOM 1627 C C . ALA A 1 205 ? 0.243 0.837 82.943 1.00 18.21 527 ALA A C 1
ATOM 1628 O O . ALA A 1 205 ? -0.402 -0.040 82.366 1.00 18.70 527 ALA A O 1
ATOM 1630 N N . TYR A 1 206 ? 1.363 0.591 83.630 1.00 16.82 528 TYR A N 1
ATOM 1631 C CA . TYR A 1 206 ? 1.879 -0.771 83.727 1.00 16.84 528 TYR A CA 1
ATOM 1632 C C . TYR A 1 206 ? 0.916 -1.649 84.504 1.00 18.60 528 TYR A C 1
ATOM 1633 O O . TYR A 1 206 ? 0.736 -2.830 84.182 1.00 19.02 528 TYR A O 1
ATOM 1642 N N . ASP A 1 207 ? 0.271 -1.082 85.516 1.00 17.97 529 ASP A N 1
ATOM 1643 C CA . ASP A 1 207 ? -0.613 -1.816 86.417 1.00 19.49 529 ASP A CA 1
ATOM 1644 C C . ASP A 1 207 ? -1.957 -1.104 86.391 1.00 21.01 529 ASP A C 1
ATOM 1645 O O . ASP A 1 207 ? -2.239 -0.252 87.243 1.00 18.75 529 ASP A O 1
ATOM 1650 N N . PRO A 1 208 ? -2.806 -1.411 85.409 1.00 20.94 530 PRO A N 1
ATOM 1651 C CA . PRO A 1 208 ? -4.090 -0.691 85.316 1.00 22.91 530 PRO A CA 1
ATOM 1652 C C . PRO A 1 208 ? -4.991 -0.925 86.514 1.00 22.77 530 PRO A C 1
ATOM 1653 O O . PRO A 1 208 ? -5.708 -0.004 86.925 1.00 24.79 530 PRO A O 1
ATOM 1657 N N . ARG A 1 209 ? -4.969 -2.126 87.102 1.00 19.98 531 ARG A N 1
ATOM 1658 C CA . ARG A 1 209 ? -5.825 -2.386 88.253 1.00 17.67 531 ARG A CA 1
ATOM 1659 C C . ARG A 1 209 ? -5.454 -1.508 89.444 1.00 24.27 531 ARG A C 1
ATOM 1660 O O . ARG A 1 209 ? -6.331 -1.106 90.217 1.00 22.80 531 ARG A O 1
ATOM 1668 N N . SER A 1 210 ? -4.165 -1.205 89.615 1.00 18.71 532 SER A N 1
ATOM 1669 C CA . SER A 1 210 ? -3.724 -0.360 90.725 1.00 21.47 532 SER A CA 1
ATOM 1670 C C . SER A 1 210 ? -3.821 1.130 90.439 1.00 29.87 532 SER A C 1
ATOM 1671 O O . SER A 1 210 ? -3.615 1.934 91.355 1.00 30.18 532 SER A O 1
ATOM 1674 N N . CYS A 1 211 ? -4.069 1.529 89.203 1.00 19.11 533 CYS A N 1
ATOM 1675 C CA . CYS A 1 211 ? -4.267 2.936 88.878 1.00 20.85 533 CYS A CA 1
ATOM 1676 C C . CYS A 1 211 ? -5.734 3.293 89.117 1.00 22.50 533 CYS A C 1
ATOM 1677 O O . CYS A 1 211 ? -6.626 2.662 88.541 1.00 22.31 533 CYS A O 1
ATOM 1680 N N . SER A 1 212 ? -5.985 4.307 89.961 1.00 20.37 534 SER A N 1
ATOM 1681 C CA . SER A 1 212 ? -7.364 4.705 90.275 1.00 21.24 534 SER A CA 1
ATOM 1682 C C . SER A 1 212 ? -8.105 5.299 89.088 1.00 21.62 534 SER A C 1
ATOM 1683 O O . SER A 1 212 ? -9.342 5.340 89.100 1.00 21.27 534 SER A O 1
ATOM 1686 N N . GLN A 1 213 ? -7.395 5.796 88.087 1.00 15.11 535 GLN A N 1
ATOM 1687 C CA . GLN A 1 213 ? -8.037 6.311 86.887 1.00 15.35 535 GLN A CA 1
ATOM 1688 C C . GLN A 1 213 ? -8.359 5.150 85.956 1.00 17.61 535 GLN A C 1
ATOM 1689 O O . GLN A 1 213 ? -7.449 4.460 85.488 1.00 19.07 535 GLN A O 1
ATOM 1695 N N . LYS A 1 214 ? -9.645 4.939 85.673 1.00 17.77 536 LYS A N 1
ATOM 1696 C CA . LYS A 1 214 ? -10.108 3.756 84.954 1.00 22.14 536 LYS A CA 1
ATOM 1697 C C . LYS A 1 214 ? -10.505 4.145 83.538 1.00 21.72 536 LYS A C 1
ATOM 1698 O O . LYS A 1 214 ? -11.365 5.009 83.355 1.00 19.56 536 LYS A O 1
ATOM 1704 N N . LYS A 1 215 ? -9.891 3.504 82.545 1.00 20.09 537 LYS A N 1
ATOM 1705 C CA . LYS A 1 215 ? -10.267 3.758 81.156 1.00 18.01 537 LYS A CA 1
ATOM 1706 C C . LYS A 1 215 ? -11.748 3.480 80.950 1.00 20.92 537 LYS A C 1
ATOM 1707 O O . LYS A 1 215 ? -12.252 2.415 81.319 1.00 21.84 537 LYS A O 1
ATOM 1713 N N . SER A 1 216 ? -12.444 4.439 80.347 1.00 22.44 538 SER A N 1
ATOM 1714 C CA . SER A 1 216 ? -13.906 4.428 80.301 1.00 24.24 538 SER A CA 1
ATOM 1715 C C . SER A 1 216 ? -14.364 4.912 78.930 1.00 21.27 538 SER A C 1
ATOM 1716 O O . SER A 1 216 ? -14.332 6.114 78.656 1.00 23.66 538 SER A O 1
ATOM 1719 N N . LEU A 1 217 ? -14.794 3.980 78.078 1.00 25.03 539 LEU A N 1
ATOM 1720 C CA . LEU A 1 217 ? -15.464 4.372 76.845 1.00 19.16 539 LEU A CA 1
ATOM 1721 C C . LEU A 1 217 ? -16.780 5.052 77.185 1.00 22.08 539 LEU A C 1
ATOM 1722 O O . LEU A 1 217 ? -17.489 4.628 78.104 1.00 21.44 539 LEU A O 1
ATOM 1727 N N . VAL A 1 218 ? -17.132 6.101 76.434 1.00 19.63 540 VAL A N 1
ATOM 1728 C CA . VAL A 1 218 ? -18.394 6.772 76.724 1.00 18.26 540 VAL A CA 1
ATOM 1729 C C . VAL A 1 218 ? -19.541 5.834 76.388 1.00 21.74 540 VAL A C 1
ATOM 1730 O O . VAL A 1 218 ? -19.515 5.124 75.374 1.00 21.09 540 VAL A O 1
ATOM 1734 N N . GLY A 1 219 ? -20.545 5.804 77.265 1.00 19.20 541 GLY A N 1
ATOM 1735 C CA . GLY A 1 219 ? -21.767 5.083 76.992 1.00 20.95 541 GLY A CA 1
ATOM 1736 C C . GLY A 1 219 ? -22.774 5.964 76.273 1.00 23.45 541 GLY A C 1
ATOM 1737 O O . GLY A 1 219 ? -22.561 7.155 76.047 1.00 21.50 541 GLY A O 1
ATOM 1738 N N . VAL A 1 220 ? -23.905 5.356 75.916 1.00 18.67 542 VAL A N 1
ATOM 1739 C CA . VAL A 1 220 ? -24.977 6.118 75.297 1.00 16.70 542 VAL A CA 1
ATOM 1740 C C . VAL A 1 220 ? -25.446 7.195 76.260 1.00 23.76 542 VAL A C 1
ATOM 1741 O O . VAL A 1 220 ? -25.702 6.924 77.442 1.00 22.29 542 VAL A O 1
ATOM 1745 N N . GLY A 1 221 ? -25.522 8.434 75.763 1.00 21.80 543 GLY A N 1
ATOM 1746 C CA . GLY A 1 221 ? -25.959 9.565 76.552 1.00 18.48 543 GLY A CA 1
ATOM 1747 C C . GLY A 1 221 ? -24.921 10.145 77.492 1.00 21.35 543 GLY A C 1
ATOM 1748 O O . GLY A 1 221 ? -25.251 11.048 78.262 1.00 21.16 543 GLY A O 1
ATOM 1749 N N . GLU A 1 222 ? -23.681 9.676 77.442 1.00 18.29 544 GLU A N 1
ATOM 1750 C CA . GLU A 1 222 ? -22.648 10.116 78.376 1.00 16.96 544 GLU A CA 1
ATOM 1751 C C . GLU A 1 222 ? -21.675 11.092 77.734 1.00 21.39 544 GLU A C 1
ATOM 1752 O O . GLU A 1 222 ? -21.464 11.093 76.518 1.00 16.38 544 GLU A O 1
ATOM 1758 N N . HIS A 1 223 ? -21.046 11.899 78.592 1.00 16.25 545 HIS A N 1
ATOM 1759 C CA . HIS A 1 223 ? -19.898 12.720 78.245 1.00 15.11 545 HIS A CA 1
ATOM 1760 C C . HIS A 1 223 ? -18.636 12.060 78.776 1.00 18.33 545 HIS A C 1
ATOM 1761 O O . HIS A 1 223 ? -18.688 11.221 79.680 1.00 17.95 545 HIS A O 1
ATOM 1768 N N . CYS A 1 224 ? -17.508 12.401 78.154 1.00 16.17 546 CYS A N 1
ATOM 1769 C CA . CYS A 1 224 ? -16.209 11.930 78.620 1.00 15.80 546 CYS A CA 1
ATOM 1770 C C . CYS A 1 224 ? -16.079 12.106 80.126 1.00 16.72 546 CYS A C 1
ATOM 1771 O O . CYS A 1 224 ? -16.328 13.190 80.661 1.00 17.92 546 CYS A O 1
ATOM 1774 N N . ALA A 1 225 ? -15.704 11.024 80.814 1.00 18.10 547 ALA A N 1
ATOM 1775 C CA . ALA A 1 225 ? -15.579 11.096 82.264 1.00 15.55 547 ALA A CA 1
ATOM 1776 C C . ALA A 1 225 ? -14.417 11.980 82.702 1.00 16.91 547 ALA A C 1
ATOM 1777 O O . ALA A 1 225 ? -14.414 12.465 83.843 1.00 18.68 547 ALA A O 1
ATOM 1779 N N . GLY A 1 226 ? -13.431 12.175 81.848 1.00 16.41 548 GLY A N 1
ATOM 1780 C CA . GLY A 1 226 ? -12.295 13.020 82.169 1.00 17.39 548 GLY A CA 1
ATOM 1781 C C . GLY A 1 226 ? -11.038 12.620 81.421 1.00 18.51 548 GLY A C 1
ATOM 1782 O O . GLY A 1 226 ? -10.811 11.467 81.069 1.00 20.50 548 GLY A O 1
ATOM 1783 N N . PHE A 1 227 ? -10.166 13.604 81.193 1.00 17.51 549 PHE A N 1
ATOM 1784 C CA . PHE A 1 227 ? -8.841 13.277 80.681 1.00 15.33 549 PHE A CA 1
ATOM 1785 C C . PHE A 1 227 ? -8.038 12.627 81.802 1.00 20.73 549 PHE A C 1
ATOM 1786 O O . PHE A 1 227 ? -8.170 13.001 82.964 1.00 18.88 549 PHE A O 1
ATOM 1794 N N . GLY A 1 228 ? -7.198 11.660 81.456 1.00 16.03 550 GLY A N 1
ATOM 1795 C CA . GLY A 1 228 ? -6.258 11.139 82.431 1.00 18.29 550 GLY A CA 1
ATOM 1796 C C . GLY A 1 228 ? -5.260 12.203 82.843 1.00 18.88 550 GLY A C 1
ATOM 1797 O O . GLY A 1 228 ? -4.934 13.119 82.082 1.00 20.45 550 GLY A O 1
ATOM 1798 N N . VAL A 1 229 ? -4.776 12.105 84.077 1.00 19.40 551 VAL A N 1
ATOM 1799 C CA . VAL A 1 229 ? -3.743 13.023 84.547 1.00 20.20 551 VAL A CA 1
ATOM 1800 C C . VAL A 1 229 ? -2.490 12.230 84.871 1.00 19.05 551 VAL A C 1
ATOM 1801 O O . VAL A 1 229 ? -2.557 11.191 85.531 1.00 19.96 551 VAL A O 1
ATOM 1805 N N . ASP A 1 230 ? -1.353 12.729 84.401 1.00 18.04 552 ASP A N 1
ATOM 1806 C CA . ASP A 1 230 ? -0.059 12.276 84.885 1.00 21.59 552 ASP A CA 1
ATOM 1807 C C . ASP A 1 230 ? 0.081 12.712 86.338 1.00 17.14 552 ASP A C 1
ATOM 1808 O O . ASP A 1 230 ? 0.270 13.900 86.617 1.00 17.35 552 ASP A O 1
ATOM 1813 N N . GLU A 1 231 ? -0.027 11.754 87.266 1.00 18.63 553 GLU A N 1
ATOM 1814 C CA . GLU A 1 231 ? -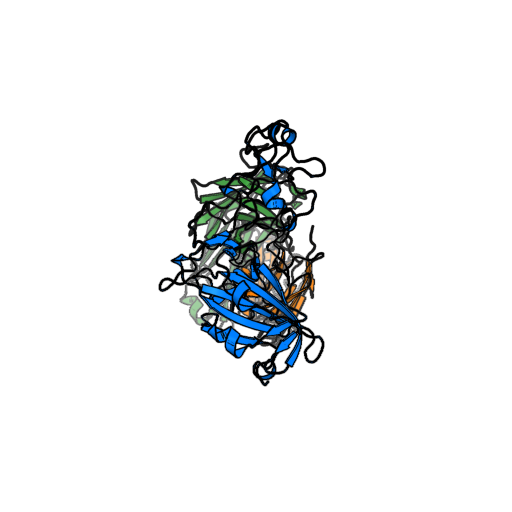0.010 12.078 88.686 1.00 22.62 553 GLU A CA 1
ATOM 1815 C C . GLU A 1 231 ? 1.353 12.583 89.140 1.00 19.79 553 GLU A C 1
ATOM 1816 O O . GLU A 1 231 ? 1.443 13.249 90.174 1.00 19.18 553 GLU A O 1
ATOM 1822 N N . GLU A 1 232 ? 2.406 12.308 88.379 1.00 21.54 554 GLU A N 1
ATOM 1823 C CA . GLU A 1 232 ? 3.703 12.925 88.661 1.00 22.15 554 GLU A CA 1
ATOM 1824 C C . GLU A 1 232 ? 3.716 14.416 88.366 1.00 22.24 554 GLU A C 1
ATOM 1825 O O . GLU A 1 232 ? 4.730 15.065 88.632 1.00 24.44 554 GLU A O 1
ATOM 1831 N N . LYS A 1 233 ? 2.639 14.971 87.804 1.00 20.92 555 LYS A N 1
ATOM 1832 C CA . LYS A 1 233 ? 2.550 16.405 87.544 1.00 22.19 555 LYS A CA 1
ATOM 1833 C C . LYS A 1 233 ? 1.425 17.051 88.340 1.00 19.22 555 LYS A C 1
ATOM 1834 O O . LYS A 1 233 ? 0.958 18.137 87.990 1.00 21.35 555 LYS A O 1
ATOM 1840 N N . CYS A 1 234 ? 0.963 16.384 89.387 1.00 19.38 556 CYS A N 1
ATOM 1841 C CA . CYS A 1 234 ? -0.021 16.921 90.312 1.00 17.42 556 CYS A CA 1
ATOM 1842 C C . CYS A 1 234 ? 0.654 17.100 91.665 1.00 23.46 556 CYS A C 1
ATOM 1843 O O . CYS A 1 234 ? 1.355 16.195 92.128 1.00 25.38 556 CYS A O 1
ATOM 1846 N N . GLY A 1 235 ? 0.438 18.251 92.298 1.00 19.01 557 GLY A N 1
ATOM 1847 C CA . GLY A 1 235 ? 1.221 18.609 93.464 1.00 19.49 557 GLY A CA 1
ATOM 1848 C C . GLY A 1 235 ? 2.506 19.289 93.052 1.00 26.97 557 GLY A C 1
ATOM 1849 O O . GLY A 1 235 ? 2.750 19.576 91.878 1.00 21.57 557 GLY A O 1
ATOM 1850 N N . VAL A 1 236 ? 3.349 19.558 94.046 1.00 22.28 558 VAL A N 1
ATOM 1851 C CA . VAL A 1 236 ? 4.646 20.166 93.792 1.00 26.62 558 VAL A CA 1
ATOM 1852 C C . VAL A 1 236 ? 5.696 19.425 94.603 1.00 22.32 558 VAL A C 1
ATOM 1853 O O . VAL A 1 236 ? 5.409 18.850 95.659 1.00 19.46 558 VAL A O 1
ATOM 1857 N N . LEU A 1 237 ? 6.921 19.440 94.095 1.00 25.95 559 LEU A N 1
ATOM 1858 C CA . LEU A 1 237 ? 8.022 18.782 94.779 1.00 24.13 559 LEU A CA 1
ATOM 1859 C C . LEU A 1 237 ? 8.274 19.458 96.124 1.00 26.91 559 LEU A C 1
ATOM 1860 O O . LEU A 1 237 ? 8.397 20.683 96.198 1.00 22.82 559 LEU A O 1
ATOM 1865 N N . ASP A 1 238 ? 8.335 18.649 97.185 1.00 22.73 560 ASP A N 1
ATOM 1866 C CA . ASP A 1 238 ? 8.391 19.106 98.576 1.00 28.05 560 ASP A CA 1
ATOM 1867 C C . ASP A 1 238 ? 7.151 19.895 98.976 1.00 26.14 560 ASP A C 1
ATOM 1868 O O . ASP A 1 238 ? 7.196 20.709 99.902 1.00 28.53 560 ASP A O 1
ATOM 1873 N N . GLY A 1 239 ? 6.032 19.660 98.294 1.00 27.21 561 GLY A N 1
ATOM 1874 C CA . GLY A 1 239 ? 4.801 20.353 98.635 1.00 22.15 561 GLY A CA 1
ATOM 1875 C C . GLY A 1 239 ? 4.240 19.858 99.955 1.00 23.89 561 GLY A C 1
ATOM 1876 O O . GLY A 1 239 ? 4.154 18.649 100.202 1.00 21.71 561 GLY A O 1
ATOM 1877 N N . SER A 1 240 ? 3.853 20.796 100.807 1.00 23.06 562 SER A N 1
ATOM 1878 C CA . SER A 1 240 ? 3.377 20.503 102.146 1.00 26.68 562 SER A CA 1
ATOM 1879 C C . SER A 1 240 ? 1.854 20.467 102.163 1.00 25.35 562 SER A C 1
ATOM 1880 O O . SER A 1 240 ? 1.185 20.636 101.139 1.00 24.92 562 SER A O 1
ATOM 1883 N N . TYR A 1 241 ? 1.297 20.279 103.360 1.00 22.22 563 TYR A N 1
ATOM 1884 C CA . TYR A 1 241 ? -0.149 20.311 103.511 1.00 23.98 563 TYR A CA 1
ATOM 1885 C C . TYR A 1 241 ? -0.728 21.703 103.302 1.00 24.45 563 TYR A C 1
ATOM 1886 O O . TYR A 1 241 ? -1.951 21.838 103.218 1.00 29.04 563 TYR A O 1
ATOM 1895 N N . ASN A 1 242 ? 0.111 22.735 103.202 1.00 22.79 564 ASN A N 1
ATOM 1896 C CA . ASN A 1 242 ? -0.371 24.080 102.935 1.00 27.70 564 ASN A CA 1
ATOM 1897 C C . ASN A 1 242 ? -0.579 24.340 101.451 1.00 32.01 564 ASN A C 1
ATOM 1898 O O . ASN A 1 242 ? -1.045 25.423 101.084 1.00 31.26 564 ASN A O 1
ATOM 1903 N N . VAL A 1 243 ? -0.220 23.389 100.597 1.00 24.37 565 VAL A N 1
ATOM 1904 C CA . VAL A 1 243 ? -0.459 23.475 99.163 1.00 22.77 565 VAL A CA 1
ATOM 1905 C C . VAL A 1 243 ? -1.694 22.641 98.852 1.00 27.64 565 VAL A C 1
ATOM 1906 O O . VAL A 1 243 ? -1.810 21.500 99.315 1.00 25.57 565 VAL A O 1
ATOM 1910 N N . SER A 1 244 ? -2.615 23.201 98.073 1.00 24.08 566 SER A N 1
ATOM 1911 C CA . SER A 1 244 ? -3.755 22.430 97.594 1.00 25.66 566 SER A CA 1
ATOM 1912 C C . SER A 1 244 ? -3.365 21.611 96.367 1.00 22.28 566 SER A C 1
ATOM 1913 O O . SER A 1 244 ? -2.681 22.106 95.472 1.00 21.83 566 SER A O 1
ATOM 1916 N N . CYS A 1 245 ? -3.813 20.352 96.329 1.00 21.05 567 CYS A N 1
ATOM 1917 C CA . CYS A 1 245 ? -3.483 19.457 95.224 1.00 19.93 567 CYS A CA 1
ATOM 1918 C C . CYS A 1 245 ? -4.094 19.958 93.924 1.00 19.49 567 CYS A C 1
ATOM 1919 O O . CYS A 1 245 ? -5.319 20.001 93.783 1.00 21.89 567 CYS A O 1
ATOM 1922 N N . LEU A 1 246 ? -3.239 20.319 92.973 1.00 19.19 568 LEU A N 1
ATOM 1923 C CA . LEU A 1 246 ? -3.682 20.686 91.636 1.00 25.25 568 LEU A CA 1
ATOM 1924 C C . LEU A 1 246 ? -2.721 20.081 90.631 1.00 25.93 568 LEU A C 1
ATOM 1925 O O . LEU A 1 246 ? -1.561 19.807 90.941 1.00 23.10 568 LEU A O 1
ATOM 1930 N N . CYS A 1 247 ? -3.216 19.861 89.418 1.00 22.14 569 CYS A N 1
ATOM 1931 C CA . CYS A 1 247 ? -2.409 19.307 88.344 1.00 17.22 569 CYS A CA 1
ATOM 1932 C C . CYS A 1 247 ? -2.045 20.409 87.352 1.00 26.51 569 CYS A C 1
ATOM 1933 O O . CYS A 1 247 ? -2.875 21.265 87.030 1.00 24.74 569 CYS A O 1
ATOM 1936 N N . SER A 1 248 ? -0.803 20.388 86.867 1.00 19.70 570 SER A N 1
ATOM 1937 C CA . SER A 1 248 ? -0.377 21.402 85.910 1.00 23.58 570 SER A CA 1
ATOM 1938 C C . SER A 1 248 ? -1.096 21.210 84.571 1.00 27.85 570 SER A C 1
ATOM 1939 O O . SER A 1 248 ? -1.735 20.186 84.322 1.00 22.90 570 SER A O 1
ATOM 1942 N N . THR A 1 249 ? -0.981 22.213 83.691 1.00 30.66 571 THR A N 1
ATOM 1943 C CA . THR A 1 249 ? -1.688 22.134 82.409 1.00 23.39 571 THR A CA 1
ATOM 1944 C C . THR A 1 249 ? -1.240 20.927 81.601 1.00 26.85 571 THR A C 1
ATOM 1945 O O . THR A 1 249 ? -2.062 20.264 80.952 1.00 25.69 571 THR A O 1
ATOM 1949 N N . ASP A 1 250 ? 0.055 20.617 81.628 1.00 23.98 572 ASP A N 1
ATOM 1950 C CA . ASP A 1 250 ? 0.550 19.482 80.864 1.00 27.80 572 ASP A CA 1
ATOM 1951 C C . ASP A 1 250 ? 0.283 18.149 81.545 1.00 25.36 572 ASP A C 1
ATOM 1952 O O . ASP A 1 250 ? 0.648 17.107 80.992 1.00 27.81 572 ASP A O 1
ATOM 1957 N N . ALA A 1 251 ? -0.347 18.143 82.720 1.00 19.67 573 ALA A N 1
ATOM 1958 C CA . ALA A 1 251 ? -0.674 16.866 83.351 1.00 20.58 573 ALA A CA 1
ATOM 1959 C C . ALA A 1 251 ? -1.851 16.183 82.669 1.00 20.91 573 ALA A C 1
ATOM 1960 O O . ALA A 1 251 ? -1.978 14.956 82.740 1.00 18.98 573 ALA A O 1
ATOM 1962 N N . PHE A 1 252 ? -2.720 16.947 82.017 1.00 23.30 574 PHE A N 1
ATOM 1963 C CA . PHE A 1 252 ? -3.931 16.381 81.427 1.00 21.19 574 PHE A CA 1
ATOM 1964 C C . PHE A 1 252 ? -3.627 15.825 80.043 1.00 23.57 574 PHE A C 1
ATOM 1965 O O . PHE A 1 252 ? -3.255 16.576 79.139 1.00 21.88 574 PHE A O 1
ATOM 1973 N N . LEU A 1 253 ? -3.820 14.520 79.869 1.00 19.07 575 LEU A N 1
ATOM 1974 C CA . LEU A 1 253 ? -3.346 13.791 78.702 1.00 18.70 575 LEU A CA 1
ATOM 1975 C C . LEU A 1 253 ? -4.496 13.386 77.792 1.00 19.72 575 LEU A C 1
ATOM 1976 O O . LEU A 1 253 ? -5.671 13.454 78.155 1.00 19.62 575 LEU A O 1
ATOM 1981 N N . GLY A 1 254 ? -4.123 12.910 76.609 1.00 17.02 576 GLY A N 1
ATOM 1982 C CA . GLY A 1 254 ? -5.066 12.177 75.781 1.00 22.69 576 GLY A CA 1
ATOM 1983 C C . GLY A 1 254 ? -6.196 13.021 75.245 1.00 24.21 576 GLY A C 1
ATOM 1984 O O . GLY A 1 254 ? -7.345 12.563 75.214 1.00 21.94 576 GLY A O 1
ATOM 1985 N N . TRP A 1 255 ? -5.903 14.251 74.840 1.00 23.14 577 TRP A N 1
ATOM 1986 C CA . TRP A 1 255 ? -6.884 15.073 74.158 1.00 23.29 577 TRP A CA 1
ATOM 1987 C C . TRP A 1 255 ? -6.191 15.866 73.060 1.00 28.85 577 TRP A C 1
ATOM 1988 O O . TRP A 1 255 ? -4.972 16.065 73.078 1.00 23.41 577 TRP A O 1
ATOM 1999 N N . SER A 1 256 ? -6.990 16.313 72.094 1.00 21.70 578 SER A N 1
ATOM 2000 C CA . SER A 1 256 ? -6.475 16.968 70.904 1.00 23.70 578 SER A CA 1
ATOM 2001 C C . SER A 1 256 ? -7.475 18.026 70.460 1.00 27.64 578 SER A C 1
ATOM 2002 O O . SER A 1 256 ? -8.514 18.239 71.090 1.00 21.78 578 SER A O 1
ATOM 2005 N N . TYR A 1 257 ? -7.151 18.691 69.360 1.00 23.56 579 TYR A N 1
ATOM 2006 C CA . TYR A 1 257 ? -8.100 19.613 68.757 1.00 18.99 579 TYR A CA 1
ATOM 2007 C C . TYR A 1 257 ? -7.773 19.738 67.281 1.00 27.78 579 TYR A C 1
ATOM 2008 O O . TYR A 1 257 ? -6.658 19.446 66.840 1.00 24.96 579 TYR A O 1
ATOM 2017 N N . ASP A 1 258 ? -8.777 20.154 66.521 1.00 25.52 580 ASP A N 1
ATOM 2018 C CA . ASP A 1 258 ? -8.592 20.427 65.108 1.00 27.81 580 ASP A CA 1
ATOM 2019 C C . ASP A 1 258 ? -9.639 21.454 64.716 1.00 25.37 580 ASP A C 1
ATOM 2020 O O . ASP A 1 258 ? -10.651 21.623 65.398 1.00 26.28 580 ASP A O 1
ATOM 2025 N N . THR A 1 259 ? -9.375 22.166 63.630 1.00 25.24 581 THR A N 1
ATOM 2026 C CA . THR A 1 259 ? -10.358 23.120 63.156 1.00 21.80 581 THR A CA 1
ATOM 2027 C C . THR A 1 259 ? -11.537 22.382 62.533 1.00 25.20 581 THR A C 1
ATOM 2028 O O . THR A 1 259 ? -11.408 21.254 62.044 1.00 27.16 581 THR A O 1
ATOM 2032 N N . CYS A 1 260 ? -12.704 23.020 62.580 1.00 21.65 582 CYS A N 1
ATOM 2033 C CA . CYS A 1 260 ? -13.881 22.527 61.877 1.00 23.95 582 CYS A CA 1
ATOM 2034 C C . CYS A 1 260 ? -14.062 23.176 60.515 1.00 23.56 582 CYS A C 1
ATOM 2035 O O . CYS A 1 260 ? -15.023 22.847 59.817 1.00 22.36 582 CYS A O 1
ATOM 2038 N N . VAL A 1 261 ? -13.166 24.081 60.120 1.00 26.27 583 VAL A N 1
ATOM 2039 C CA . VAL A 1 261 ? -13.395 24.946 58.968 1.00 26.08 583 VAL A CA 1
ATOM 2040 C C . VAL A 1 261 ? -12.827 24.308 57.709 1.00 27.35 583 VAL A C 1
ATOM 2041 O O . VAL A 1 261 ? -11.665 23.878 57.683 1.00 33.38 583 VAL A O 1
ATOM 2045 N N . SER A 1 262 ? -13.652 24.251 56.665 1.00 27.15 584 SER A N 1
ATOM 2046 C CA . SER A 1 262 ? -13.220 23.980 55.304 1.00 32.45 584 SER A CA 1
ATOM 2047 C C . SER A 1 262 ? -14.056 24.849 54.373 1.00 32.12 584 SER A C 1
ATOM 2048 O O . SER A 1 262 ? -15.265 24.997 54.577 1.00 28.18 584 SER A O 1
ATOM 2051 N N . ASN A 1 263 ? -13.401 25.454 53.378 1.00 33.53 585 ASN A N 1
ATOM 2052 C CA . ASN A 1 263 ? -14.074 26.346 52.428 1.00 30.85 585 ASN A CA 1
ATOM 2053 C C . ASN A 1 263 ? -14.911 27.399 53.145 1.00 31.35 585 ASN A C 1
ATOM 2054 O O . ASN A 1 263 ? -16.056 27.664 52.776 1.00 29.40 585 ASN A O 1
ATOM 2059 N N . ASN A 1 264 ? -14.339 27.973 54.207 1.00 28.89 586 ASN A N 1
ATOM 2060 C CA . ASN A 1 264 ? -14.918 29.083 54.963 1.00 29.93 586 ASN A CA 1
ATOM 2061 C C . ASN A 1 264 ? -16.224 28.725 55.663 1.00 28.58 586 ASN A C 1
ATOM 2062 O O . ASN A 1 264 ? -17.004 29.611 56.014 1.00 26.97 586 ASN A O 1
ATOM 2067 N N . ARG A 1 265 ? -16.483 27.444 55.910 1.00 25.52 587 ARG A N 1
ATOM 2068 C CA . ARG A 1 265 ? -17.625 27.054 56.722 1.00 24.49 587 ARG A CA 1
ATOM 2069 C C . ARG A 1 265 ? -17.182 26.047 57.777 1.00 23.71 587 ARG A C 1
ATOM 2070 O O . ARG A 1 265 ? -16.284 25.234 57.546 1.00 29.20 587 ARG A O 1
ATOM 2078 N N . CYS A 1 266 ? -17.813 26.124 58.945 1.00 27.00 588 CYS A N 1
ATOM 2079 C CA A CYS A 1 266 ? -17.566 25.204 60.050 0.25 22.61 588 CYS A CA 1
ATOM 2080 C CA B CYS A 1 266 ? -17.531 25.185 60.024 0.75 22.57 588 CYS A CA 1
ATOM 2081 C C . CYS A 1 266 ? -18.483 23.994 59.920 1.00 21.82 588 CYS A C 1
ATOM 2082 O O . CYS A 1 266 ? -19.706 24.154 59.905 1.00 26.61 588 CYS A O 1
ATOM 2087 N N . ASN A 1 267 ? -17.908 22.795 59.844 1.00 20.84 589 ASN A N 1
ATOM 2088 C CA . ASN A 1 267 ? -18.694 21.578 59.676 1.00 23.42 589 ASN A CA 1
ATOM 2089 C C . ASN A 1 267 ? -19.191 21.076 61.022 1.00 26.37 589 ASN A C 1
ATOM 2090 O O . ASN A 1 267 ? -18.430 21.023 61.998 1.00 22.08 589 ASN A O 1
ATOM 2095 N N . ILE A 1 268 ? -20.473 20.707 61.068 1.00 22.16 590 ILE A N 1
ATOM 2096 C CA . ILE A 1 268 ? -21.167 20.382 62.305 1.00 19.80 590 ILE A CA 1
ATOM 2097 C C . ILE A 1 268 ? -21.971 19.107 62.115 1.00 19.82 590 ILE A C 1
ATOM 2098 O O . ILE A 1 268 ? -22.454 18.809 61.017 1.00 20.01 590 ILE A O 1
ATOM 2103 N N . PHE A 1 269 ? -22.135 18.361 63.208 1.00 18.41 591 PHE A N 1
ATOM 2104 C CA . PHE A 1 269 ? -22.916 17.132 63.223 1.00 17.51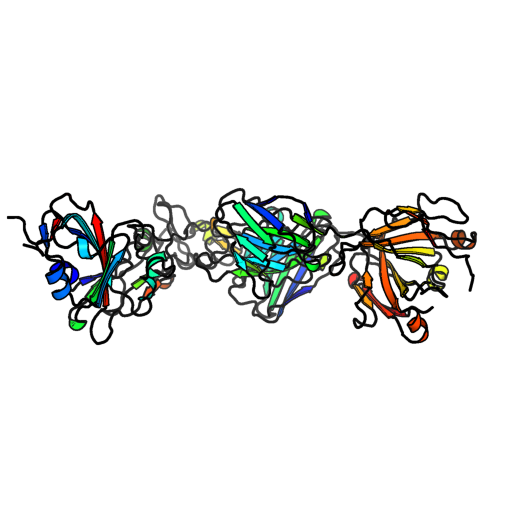 591 PHE A CA 1
ATOM 2105 C C . PHE A 1 269 ? -24.066 17.273 64.209 1.00 21.58 591 PHE A C 1
ATOM 2106 O O . PHE A 1 269 ? -23.921 17.905 65.257 1.00 18.92 591 PHE A O 1
ATOM 2114 N N . SER A 1 270 ? -25.218 16.703 63.871 1.00 19.48 592 SER A N 1
ATOM 2115 C CA . SER A 1 270 ? -26.257 16.523 64.874 1.00 20.72 592 SER A CA 1
ATOM 2116 C C . SER A 1 270 ? -26.856 15.136 64.732 1.00 22.75 592 SER A C 1
ATOM 2117 O O . SER A 1 270 ? -27.199 14.706 63.626 1.00 21.98 592 SER A O 1
ATOM 2120 N N . ASN A 1 271 ? -26.976 14.441 65.851 1.00 19.07 593 ASN A N 1
ATOM 2121 C CA . ASN A 1 271 ? -27.759 13.218 65.880 1.00 19.82 593 ASN A CA 1
ATOM 2122 C C . ASN A 1 271 ? -29.215 13.572 66.140 1.00 23.42 593 ASN A C 1
ATOM 2123 O O . ASN A 1 271 ? -29.518 14.587 66.765 1.00 24.04 593 ASN A O 1
ATOM 2128 N N . PHE A 1 272 ? -30.118 12.743 65.622 1.00 21.53 594 PHE A N 1
ATOM 2129 C CA . PHE A 1 272 ? -31.555 12.866 65.837 1.00 25.75 594 PHE A CA 1
ATOM 2130 C C . PHE A 1 272 ? -32.036 11.551 66.414 1.00 24.30 594 PHE A C 1
ATOM 2131 O O . PHE A 1 272 ? -31.777 10.502 65.830 1.00 30.24 594 PHE A O 1
ATOM 2139 N N . ILE A 1 273 ? -32.761 11.593 67.520 1.00 23.12 595 ILE A N 1
ATOM 2140 C CA . ILE A 1 273 ? -33.383 10.391 68.064 1.00 20.38 595 ILE A CA 1
ATOM 2141 C C . ILE A 1 273 ? -34.891 10.589 68.000 1.00 24.61 595 ILE A C 1
ATOM 2142 O O . ILE A 1 273 ? -35.419 11.575 68.532 1.00 22.41 595 ILE A O 1
ATOM 2147 N N . LEU A 1 274 ? -35.574 9.666 67.325 1.00 21.59 596 LEU A N 1
ATOM 2148 C CA . LEU A 1 274 ? -37.014 9.731 67.113 1.00 25.37 596 LEU A CA 1
ATOM 2149 C C . LEU A 1 274 ? -37.685 8.846 68.152 1.00 23.62 596 LEU A C 1
ATOM 2150 O O . LEU A 1 274 ? -37.587 7.617 68.080 1.00 26.28 596 LEU A O 1
ATOM 2155 N N . ASN A 1 275 ? -38.374 9.463 69.106 1.00 26.69 597 ASN A N 1
ATOM 2156 C CA . ASN A 1 275 ? -38.978 8.741 70.218 1.00 27.51 597 ASN A CA 1
ATOM 2157 C C . ASN A 1 275 ? -40.472 8.576 69.981 1.00 24.21 597 ASN A C 1
ATOM 2158 O O . ASN A 1 275 ? -41.174 9.558 69.732 1.00 27.26 597 ASN A O 1
ATOM 2163 N N . GLY A 1 276 ? -40.948 7.339 70.077 1.00 30.70 598 GLY A N 1
ATOM 2164 C CA . GLY A 1 276 ? -42.371 7.067 70.060 1.00 34.98 598 GLY A CA 1
ATOM 2165 C C . GLY A 1 276 ? -43.079 7.445 68.779 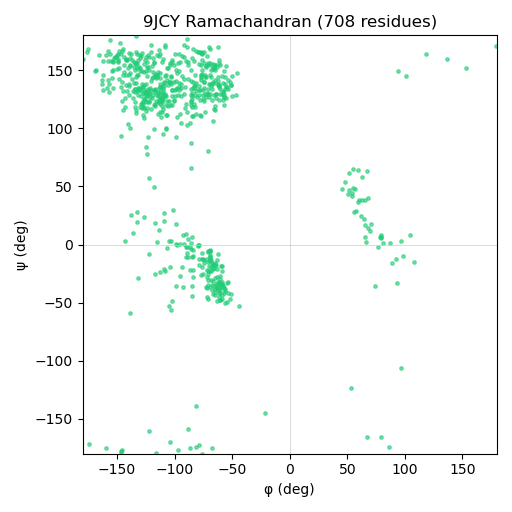1.00 32.12 598 GLY A C 1
ATOM 2166 O O . GLY A 1 276 ? -44.015 8.250 68.806 1.00 34.38 598 GLY A O 1
ATOM 2167 N N . ILE A 1 277 ? -42.642 6.871 67.652 1.00 35.35 599 ILE A N 1
ATOM 2168 C CA . ILE A 1 277 ? -43.314 7.104 66.378 1.00 39.87 599 ILE A CA 1
ATOM 2169 C C . ILE A 1 277 ? -44.796 6.786 66.527 1.00 40.39 599 ILE A C 1
ATOM 2170 O O . ILE A 1 277 ? -45.178 5.852 67.243 1.00 35.67 599 ILE A O 1
ATOM 2175 N N . ASN A 1 278 ? -45.634 7.597 65.875 1.00 33.46 600 ASN A N 1
ATOM 2176 C CA . ASN A 1 278 ? -47.089 7.432 65.877 1.00 44.19 600 ASN A CA 1
ATOM 2177 C C . ASN A 1 278 ? -47.684 7.650 67.268 1.00 49.05 600 ASN A C 1
ATOM 2178 O O . ASN A 1 278 ? -48.624 6.963 67.668 1.00 41.16 600 ASN A O 1
ATOM 2183 N N . SER A 1 279 ? -47.136 8.617 68.002 1.00 39.77 601 SER A N 1
ATOM 2184 C CA . SER A 1 279 ? -47.683 9.054 69.282 1.00 41.55 601 SER A CA 1
ATOM 2185 C C . SER A 1 279 ? -47.215 10.484 69.532 1.00 36.44 601 SER A C 1
ATOM 2186 O O . SER A 1 279 ? -46.463 11.055 68.740 1.00 38.70 601 SER A O 1
ATOM 2189 N N . GLY A 1 280 ? -47.694 11.072 70.629 1.00 40.77 602 GLY A N 1
ATOM 2190 C CA . GLY A 1 280 ? -47.244 12.398 71.024 1.00 37.50 602 GLY A CA 1
ATOM 2191 C C . GLY A 1 280 ? -47.661 13.507 70.067 1.00 38.22 602 GLY A C 1
ATOM 2192 O O . GLY A 1 280 ? -48.515 13.340 69.199 1.00 37.47 602 GLY A O 1
ATOM 2193 N N . THR A 1 281 ? -47.020 14.671 70.241 1.00 33.89 603 THR A N 1
ATOM 2194 C CA . THR A 1 281 ? -47.406 15.878 69.518 1.00 30.09 603 THR A CA 1
ATOM 2195 C C . THR A 1 281 ? -46.208 16.605 68.911 1.00 32.34 603 THR A C 1
ATOM 2196 O O . THR A 1 281 ? -46.250 17.823 68.718 1.00 37.99 603 THR A O 1
ATOM 2200 N N . THR A 1 282 ? -45.140 15.882 68.592 1.00 27.65 604 THR A N 1
ATOM 2201 C CA . THR A 1 282 ? -44.026 16.436 67.819 1.00 28.72 604 THR A CA 1
ATOM 2202 C C . THR A 1 282 ? -44.254 15.990 66.377 1.00 26.97 604 THR A C 1
ATOM 2203 O O . THR A 1 282 ? -43.833 14.908 65.970 1.00 29.44 604 THR A O 1
ATOM 2207 N N . CYS A 1 283 ? -44.935 16.830 65.600 1.00 31.09 605 CYS A N 1
ATOM 2208 C CA . CYS A 1 283 ? -45.559 16.394 64.354 1.00 32.75 605 CYS A CA 1
ATOM 2209 C C . CYS A 1 283 ? -44.964 17.105 63.149 1.00 29.18 605 CYS A C 1
ATOM 2210 O O . CYS A 1 283 ? -44.832 18.333 63.140 1.00 27.87 605 CYS A O 1
ATOM 2213 N N . SER A 1 284 ? -44.641 16.326 62.125 1.00 29.41 606 SER A N 1
ATOM 2214 C CA . SER A 1 284 ? -44.306 16.879 60.822 1.00 27.66 606 SER A CA 1
ATOM 2215 C C . SER A 1 284 ? -45.545 17.451 60.144 1.00 32.10 606 SER A C 1
ATOM 2216 O O . SER A 1 284 ? -46.572 16.774 60.041 1.00 36.58 606 SER A O 1
ATOM 2219 N N . ASN A 1 285 ? -45.444 18.692 59.667 1.00 32.70 607 ASN A N 1
ATOM 2220 C CA . ASN A 1 285 ? -46.477 19.303 58.838 1.00 40.48 607 ASN A CA 1
ATOM 2221 C C . ASN A 1 285 ? -46.140 19.239 57.353 1.00 34.17 607 ASN A C 1
ATOM 2222 O O . ASN A 1 285 ? -46.727 19.981 56.560 1.00 41.55 607 ASN A O 1
ATOM 2227 N N . ASP A 1 286 ? -45.201 18.371 56.965 1.00 28.30 608 ASP A N 1
ATOM 2228 C CA . ASP A 1 286 ? -44.713 18.357 55.589 1.00 37.33 608 ASP A CA 1
ATOM 2229 C C . ASP A 1 286 ? -45.816 18.019 54.593 1.00 35.17 608 ASP A C 1
ATOM 2230 O O . ASP A 1 286 ? -45.790 18.502 53.455 1.00 34.21 608 ASP A O 1
ATOM 2235 N N . LEU A 1 287 ? -46.778 17.195 54.991 1.00 34.91 609 LEU A N 1
ATOM 2236 C CA . LEU A 1 287 ? -47.831 16.761 54.082 1.00 36.32 609 LEU A CA 1
ATOM 2237 C C . LEU A 1 287 ? -49.053 17.673 54.094 1.00 48.66 609 LEU A C 1
ATOM 2238 O O . LEU A 1 287 ? -49.915 17.531 53.221 1.00 61.07 609 LEU A O 1
ATOM 2243 N N . SER A 1 288 ? -49.148 18.605 55.039 1.00 41.35 610 SER A N 1
ATOM 2244 C CA . SER A 1 288 ? -50.343 19.437 55.180 1.00 64.67 610 SER A CA 1
ATOM 2245 C C . SER A 1 288 ? -50.590 20.306 53.947 1.00 63.85 610 SER A C 1
ATOM 2246 O O . SER A 1 288 ? -49.658 20.877 53.382 1.00 62.69 610 SER A O 1
ATOM 2249 N N . GLN B 2 1 ? 13.061 -6.332 65.721 1.00 58.36 1 GLN C N 1
ATOM 2250 C CA . GLN B 2 1 ? 14.478 -6.714 65.525 1.00 50.45 1 GLN C CA 1
ATOM 2251 C C . GLN B 2 1 ? 15.162 -6.641 66.896 1.00 42.38 1 GLN C C 1
ATOM 2252 O O . GLN B 2 1 ? 16.390 -6.758 66.958 1.00 40.88 1 GLN C O 1
ATOM 2258 N N . VAL B 2 2 ? 14.358 -6.467 67.943 1.00 35.30 2 VAL C N 1
ATOM 2259 C CA . VAL B 2 2 ? 14.932 -6.426 69.319 1.00 33.21 2 VAL C CA 1
ATOM 2260 C C . VAL B 2 2 ? 15.407 -7.834 69.694 1.00 36.23 2 VAL C C 1
ATOM 2261 O O . VAL B 2 2 ? 14.618 -8.774 69.567 1.00 33.40 2 VAL C O 1
ATOM 2265 N N . GLN B 2 3 ? 16.664 -7.942 70.106 1.00 23.70 3 GLN C N 1
ATOM 2266 C CA . GLN B 2 3 ? 17.230 -9.212 70.524 1.00 24.78 3 GLN C CA 1
ATOM 2267 C C . GLN B 2 3 ? 17.835 -9.035 71.908 1.00 29.59 3 GLN C C 1
ATOM 2268 O O . GLN B 2 3 ? 18.480 -8.018 72.189 1.00 27.54 3 GLN C O 1
ATOM 2274 N N . LEU B 2 4 ? 17.608 -10.021 72.770 1.00 22.22 4 LEU C N 1
ATOM 2275 C CA . LEU B 2 4 ? 18.101 -10.005 74.141 1.00 21.27 4 LEU C CA 1
ATOM 2276 C C . LEU B 2 4 ? 19.048 -11.175 74.369 1.00 26.04 4 LEU C C 1
ATOM 2277 O O . LEU B 2 4 ? 18.880 -12.248 73.785 1.00 30.51 4 LEU C O 1
ATOM 2282 N N . GLN B 2 5 ? 20.028 -10.976 75.250 1.00 26.07 5 GLN C N 1
ATOM 2283 C CA . GLN B 2 5 ? 20.978 -12.030 75.596 1.00 30.36 5 GLN C CA 1
ATOM 2284 C C . GLN B 2 5 ? 21.317 -11.952 77.079 1.00 27.23 5 GLN C C 1
ATOM 2285 O O . GLN B 2 5 ? 21.860 -10.940 77.536 1.00 26.33 5 GLN C O 1
ATOM 2291 N N . GLU B 2 6 ? 20.996 -13.015 77.819 1.00 26.23 6 GLU C N 1
ATOM 2292 C CA . GLU B 2 6 ? 21.337 -13.121 79.235 1.00 27.24 6 GLU C CA 1
ATOM 2293 C C . GLU B 2 6 ? 22.812 -13.450 79.423 1.00 28.84 6 GLU C C 1
ATOM 2294 O O . GLU B 2 6 ? 23.432 -14.127 78.599 1.00 30.58 6 GLU C O 1
ATOM 2300 N N . SER B 2 7 ? 23.367 -12.986 80.539 1.00 24.91 7 SER C N 1
ATOM 2301 C CA . SER B 2 7 ? 24.728 -13.345 80.906 1.00 28.69 7 SER C CA 1
ATOM 2302 C C . SER B 2 7 ? 24.823 -13.362 82.422 1.00 37.76 7 SER C C 1
ATOM 2303 O O . SER B 2 7 ? 24.019 -12.742 83.119 1.00 26.38 7 SER C O 1
ATOM 2306 N N . GLY B 2 8 ? 25.799 -14.104 82.930 1.00 46.83 8 GLY C N 1
ATOM 2307 C CA . GLY B 2 8 ? 25.979 -14.224 84.356 1.00 49.81 8 GLY C CA 1
ATOM 2308 C C . GLY B 2 8 ? 26.271 -15.645 84.788 1.00 46.37 8 GLY C C 1
ATOM 2309 O O . GLY B 2 8 ? 25.974 -16.608 84.077 1.00 39.60 8 GLY C O 1
ATOM 2310 N N . PRO B 2 9 ? 26.860 -15.798 85.974 1.00 58.44 9 PRO C N 1
ATOM 2311 C CA . PRO B 2 9 ? 27.292 -17.129 86.424 1.00 39.77 9 PRO C CA 1
ATOM 2312 C C . PRO B 2 9 ? 26.101 -18.035 86.688 1.00 53.78 9 PRO C C 1
ATOM 2313 O O . PRO B 2 9 ? 25.131 -17.637 87.336 1.00 59.35 9 PRO C O 1
ATOM 2317 N N . GLY B 2 10 ? 26.187 -19.263 86.173 1.00 50.75 10 GLY C N 1
ATOM 2318 C CA . GLY B 2 10 ? 25.118 -20.227 86.362 1.00 40.85 10 GLY C CA 1
ATOM 2319 C C . GLY B 2 10 ? 25.102 -20.865 87.737 1.00 38.89 10 GLY C C 1
ATOM 2320 O O . GLY B 2 10 ? 24.041 -21.269 88.220 1.00 39.71 10 GLY C O 1
ATOM 2321 N N . LEU B 2 11 ? 26.253 -20.936 88.399 1.00 28.79 11 LEU C N 1
ATOM 2322 C CA . LEU B 2 11 ? 26.367 -21.546 89.717 1.00 26.98 11 LEU C CA 1
ATOM 2323 C C . LEU B 2 11 ? 26.399 -20.459 90.784 1.00 23.99 11 LEU C C 1
ATOM 2324 O O . LEU B 2 11 ? 27.236 -19.555 90.724 1.00 30.37 11 LEU C O 1
ATOM 2329 N N . VAL B 2 12 ? 25.489 -20.542 91.753 1.00 27.05 12 VAL C N 1
ATOM 2330 C CA . VAL B 2 12 ? 25.471 -19.627 92.891 1.00 29.97 12 VAL C CA 1
ATOM 2331 C C . VAL B 2 12 ? 25.445 -20.439 94.180 1.00 27.47 12 VAL C C 1
ATOM 2332 O O . VAL B 2 12 ? 24.677 -21.396 94.308 1.00 25.70 12 VAL C O 1
ATOM 2336 N N . LYS B 2 13 ? 26.272 -20.037 95.156 1.00 26.14 13 LYS C N 1
ATOM 2337 C CA . LYS B 2 13 ? 26.257 -20.776 96.406 1.00 28.39 13 LYS C CA 1
ATOM 2338 C C . LYS B 2 13 ? 25.026 -20.423 97.239 1.00 29.07 13 LYS C C 1
ATOM 2339 O O . LYS B 2 13 ? 24.534 -19.295 97.188 1.00 26.53 13 LYS C O 1
ATOM 2345 N N . PRO B 2 14 ? 24.498 -21.381 97.998 1.00 29.00 14 PRO C N 1
ATOM 2346 C CA . PRO B 2 14 ? 23.378 -21.081 98.901 1.00 25.33 14 PRO C CA 1
ATOM 2347 C C . PRO B 2 14 ? 23.688 -19.883 99.790 1.00 33.63 14 PRO C C 1
ATOM 2348 O O . PRO B 2 14 ? 24.813 -19.714 100.268 1.00 31.88 14 PRO C O 1
ATOM 2352 N N . SER B 2 15 ? 22.669 -19.045 99.992 1.00 29.48 15 SER C N 1
ATOM 2353 C CA . SER B 2 15 ? 22.708 -17.737 100.647 1.00 28.55 15 SER C CA 1
ATOM 2354 C C . SER B 2 15 ? 23.512 -16.698 99.871 1.00 28.38 15 SER C C 1
ATOM 2355 O O . SER B 2 15 ? 23.645 -15.563 100.341 1.00 32.93 15 SER C O 1
ATOM 2358 N N . GLY B 2 16 ? 24.044 -17.031 98.700 1.00 28.58 16 GLY C N 1
ATOM 2359 C CA . GLY B 2 16 ? 24.758 -16.067 97.893 1.00 26.24 16 GLY C CA 1
ATOM 2360 C C . GLY B 2 16 ? 23.805 -15.192 97.092 1.00 27.05 16 GLY C C 1
ATOM 2361 O O . GLY B 2 16 ? 22.582 -15.264 97.217 1.00 30.78 16 GLY C O 1
ATOM 2362 N N . THR B 2 17 ? 24.390 -14.360 96.236 1.00 29.71 17 THR C N 1
ATOM 2363 C CA . THR B 2 17 ? 23.631 -13.414 95.424 1.00 29.43 17 THR C CA 1
ATOM 2364 C C . THR B 2 17 ? 23.695 -13.820 93.958 1.00 28.21 17 THR C C 1
ATOM 2365 O O . THR B 2 17 ? 24.784 -13.953 93.386 1.00 27.66 17 THR C O 1
ATOM 2369 N N . LEU B 2 18 ? 22.527 -14.022 93.359 1.00 22.59 18 LEU C N 1
ATOM 2370 C CA . LEU B 2 18 ? 22.430 -14.239 91.924 1.00 22.52 18 LEU C CA 1
ATOM 2371 C C . LEU B 2 18 ? 22.443 -12.891 91.216 1.00 24.18 18 LEU C C 1
ATOM 2372 O O . LEU B 2 18 ? 21.684 -11.989 91.576 1.00 26.04 18 LEU C O 1
ATOM 2377 N N . SER B 2 19 ? 23.316 -12.746 90.225 1.00 25.05 19 SER C N 1
ATOM 2378 C CA . SER B 2 19 ? 23.423 -11.512 89.454 1.00 21.84 19 SER C CA 1
ATOM 2379 C C . SER B 2 19 ? 23.396 -11.851 87.972 1.00 23.17 19 SER C C 1
ATOM 2380 O O . SER B 2 19 ? 24.273 -12.566 87.472 1.00 23.08 19 SER C O 1
ATOM 2383 N N . LEU B 2 20 ? 22.393 -11.343 87.276 1.00 20.60 20 LEU C N 1
ATOM 2384 C CA . LEU B 2 20 ? 22.239 -11.570 85.848 1.00 18.31 20 LEU C CA 1
ATOM 2385 C C . LEU B 2 20 ? 22.140 -10.235 85.135 1.00 19.30 20 LEU C C 1
ATOM 2386 O O . LEU B 2 20 ? 21.639 -9.255 85.687 1.00 22.98 20 LEU C O 1
ATOM 2391 N N . THR B 2 21 ? 22.622 -10.217 83.898 1.00 18.70 21 THR C N 1
ATOM 2392 C CA . THR B 2 21 ? 22.530 -9.056 83.033 1.00 23.00 21 THR C CA 1
ATOM 2393 C C . THR B 2 21 ? 21.887 -9.486 81.728 1.00 21.84 21 THR C C 1
ATOM 2394 O O . THR B 2 21 ? 22.049 -10.624 81.286 1.00 25.59 21 THR C O 1
ATOM 2398 N N . CYS B 2 22 ? 21.147 -8.568 81.116 1.00 20.06 22 CYS C N 1
ATOM 2399 C CA . CYS B 2 22 ? 20.541 -8.806 79.814 1.00 19.94 22 CYS C CA 1
ATOM 2400 C C . CYS B 2 22 ? 20.950 -7.659 78.905 1.00 23.24 22 CYS C C 1
ATOM 2401 O O . CYS B 2 22 ? 20.686 -6.493 79.218 1.00 23.07 22 CYS C O 1
ATOM 2404 N N . ALA B 2 23 ? 21.623 -7.980 77.809 1.00 21.20 23 ALA C N 1
ATOM 2405 C CA . ALA B 2 23 ? 22.042 -6.979 76.837 1.00 27.04 23 ALA C CA 1
ATOM 2406 C C . ALA B 2 23 ? 21.023 -6.910 75.707 1.00 22.90 23 ALA C C 1
ATOM 2407 O O . ALA B 2 23 ? 20.618 -7.944 75.164 1.00 24.31 23 ALA C O 1
ATOM 2409 N N . VAL B 2 24 ? 20.628 -5.692 75.346 1.00 21.74 24 VAL C N 1
ATOM 2410 C CA . VAL B 2 24 ? 19.576 -5.450 74.367 1.00 25.86 24 VAL C CA 1
ATOM 2411 C C . VAL B 2 24 ? 20.212 -4.917 73.090 1.00 22.30 24 VAL C C 1
ATOM 2412 O O . VAL B 2 24 ? 20.985 -3.955 73.132 1.00 23.53 24 VAL C O 1
ATOM 2416 N N . SER B 2 25 ? 19.873 -5.527 71.958 1.00 28.51 25 SER C N 1
ATOM 2417 C CA . SER B 2 25 ? 20.266 -5.024 70.651 1.00 27.35 25 SER C CA 1
ATOM 2418 C C . SER B 2 25 ? 19.030 -4.821 69.781 1.00 32.96 25 SER C C 1
ATOM 2419 O O . SER B 2 25 ? 17.951 -5.347 70.062 1.00 28.11 25 SER C O 1
ATOM 2422 N N . GLY B 2 26 ? 19.185 -4.026 68.724 1.00 28.50 26 GLY C N 1
ATOM 2423 C CA . GLY B 2 26 ? 18.094 -3.780 67.802 1.00 30.45 26 GLY C CA 1
ATOM 2424 C C . GLY B 2 26 ? 17.034 -2.820 68.294 1.00 31.69 26 GLY C C 1
ATOM 2425 O O . GLY B 2 26 ? 16.080 -2.548 67.559 1.00 37.95 26 GLY C O 1
ATOM 2426 N N . GLY B 2 27 ? 17.182 -2.346 69.522 1.00 28.09 27 GLY C N 1
ATOM 2427 C CA . GLY B 2 27 ? 16.245 -1.364 70.086 1.00 26.15 27 GLY C CA 1
ATOM 2428 C C . GLY B 2 27 ? 16.858 -0.676 71.287 1.00 27.96 27 GLY C C 1
ATOM 2429 O O . GLY B 2 27 ? 17.748 -1.270 71.910 1.00 22.49 27 GLY C O 1
ATOM 2430 N N . SER B 2 28 ? 16.358 0.516 71.614 1.00 25.00 28 SER C N 1
ATOM 2431 C CA . SER B 2 28 ? 16.917 1.284 72.752 1.00 27.39 28 SER C CA 1
ATOM 2432 C C . SER B 2 28 ? 16.266 0.871 74.078 1.00 23.66 28 SER C C 1
ATOM 2433 O O . SER B 2 28 ? 15.056 0.666 74.121 1.00 23.76 28 SER C O 1
ATOM 2436 N N . ILE B 2 29 ? 17.078 0.798 75.117 1.00 21.24 29 ILE C N 1
ATOM 2437 C CA . ILE B 2 29 ? 16.541 0.481 76.465 1.00 19.72 29 ILE C CA 1
ATOM 2438 C C . ILE B 2 29 ? 15.748 1.710 76.939 1.00 23.30 29 ILE C C 1
ATOM 2439 O O . ILE B 2 29 ? 14.832 1.535 77.738 1.00 22.13 29 ILE C O 1
ATOM 2444 N N . SER B 2 30 ? 16.090 2.893 76.426 1.00 21.05 30 SER C N 1
ATOM 2445 C CA . SER B 2 30 ? 15.369 4.144 76.751 1.00 18.69 30 SER C CA 1
ATOM 2446 C C . SER B 2 30 ? 14.174 4.261 75.794 1.00 25.39 30 SER C C 1
ATOM 2447 O O . SER B 2 30 ? 14.323 4.857 74.724 1.00 25.30 30 SER C O 1
ATOM 2450 N N . SER B 2 31 ? 13.048 3.674 76.173 1.00 20.35 31 SER C N 1
ATOM 2451 C CA . SER B 2 31 ? 11.863 3.628 75.325 1.00 22.74 31 SER C CA 1
ATOM 2452 C C . SER B 2 31 ? 10.667 3.354 76.221 1.00 21.94 31 SER C C 1
ATOM 2453 O O . SER B 2 31 ? 10.792 3.284 77.444 1.00 21.04 31 SER C O 1
ATOM 2456 N N . SER B 2 32 ? 9.504 3.180 75.600 1.00 21.29 32 SER C N 1
ATOM 2457 C CA . SER B 2 32 ? 8.312 2.836 76.363 1.00 21.94 32 SER C CA 1
ATOM 2458 C C . SER B 2 32 ? 8.303 1.377 76.813 1.00 19.20 32 SER C C 1
ATOM 2459 O O . SER B 2 32 ? 7.484 1.006 77.661 1.00 22.21 32 SER C O 1
ATOM 2462 N N . ASN B 2 33 ? 9.188 0.545 76.280 1.00 24.09 33 ASN C N 1
ATOM 2463 C CA . ASN B 2 33 ? 9.286 -0.828 76.761 1.00 19.12 33 ASN C CA 1
ATOM 2464 C C . ASN B 2 33 ? 9.698 -0.861 78.220 1.00 21.86 33 ASN C C 1
ATOM 2465 O O . ASN B 2 33 ? 10.481 -0.028 78.680 1.00 20.32 33 ASN C O 1
ATOM 2470 N N . TRP B 2 34 ? 9.146 -1.820 78.947 1.00 20.44 34 TRP C N 1
ATOM 2471 C CA . TRP B 2 34 ? 9.719 -2.272 80.200 1.00 18.41 34 TRP C CA 1
ATOM 2472 C C . TRP B 2 34 ? 10.568 -3.500 79.913 1.00 17.43 34 TRP C C 1
ATOM 2473 O O . TRP B 2 34 ? 10.482 -4.107 78.839 1.00 19.91 34 TRP C O 1
ATOM 2484 N N . TRP B 2 35 ? 11.410 -3.827 80.881 1.00 21.10 35 TRP C N 1
ATOM 2485 C CA . TRP B 2 35 ? 12.373 -4.939 80.727 1.00 20.64 35 TRP C CA 1
ATOM 2486 C C . TRP B 2 35 ? 12.114 -5.911 81.862 1.00 18.26 35 TRP C C 1
ATOM 2487 O O . TRP B 2 35 ? 12.095 -5.477 83.011 1.00 18.51 35 TRP C O 1
ATOM 2498 N N . SER B 2 36 ? 12.043 -7.191 81.548 1.00 18.83 36 SER C N 1
ATOM 2499 C CA . SER B 2 36 ? 11.483 -8.148 82.497 1.00 17.07 36 SER C CA 1
ATOM 2500 C C . SER B 2 36 ? 12.374 -9.367 82.687 1.00 20.47 36 SER C C 1
ATOM 2501 O O . SER B 2 36 ? 13.131 -9.751 81.790 1.00 18.32 36 SER C O 1
ATOM 2504 N N . TRP B 2 37 ? 12.264 -9.976 83.872 1.00 20.63 37 TRP C N 1
ATOM 2505 C CA . TRP B 2 37 ? 12.839 -11.290 84.153 1.00 16.16 37 TRP C CA 1
ATOM 2506 C C . TRP B 2 37 ? 11.714 -12.255 84.485 1.00 17.47 37 TRP C C 1
ATOM 2507 O O . TRP B 2 37 ? 10.822 -11.927 85.273 1.00 17.60 37 TRP C O 1
ATOM 2518 N N . VAL B 2 38 ? 11.760 -13.440 83.878 1.00 17.09 38 VAL C N 1
ATOM 2519 C CA . VAL B 2 38 ? 10.783 -14.503 84.084 1.00 17.76 38 VAL C CA 1
ATOM 2520 C C . VAL B 2 38 ? 11.584 -15.781 84.269 1.00 19.15 38 VAL C C 1
ATOM 2521 O O . VAL B 2 38 ? 12.476 -16.069 83.466 1.00 19.58 38 VAL C O 1
ATOM 2525 N N . ARG B 2 39 ? 11.275 -16.548 85.305 1.00 18.99 39 ARG C N 1
ATOM 2526 C CA . ARG B 2 39 ? 12.057 -17.745 85.548 1.00 17.17 39 ARG C CA 1
ATOM 2527 C C . ARG B 2 39 ? 11.187 -18.994 85.474 1.00 19.10 39 ARG C C 1
ATOM 2528 O O . ARG B 2 39 ? 9.953 -18.927 85.572 1.00 19.60 39 ARG C O 1
ATOM 2536 N N . GLN B 2 40 ? 11.840 -20.120 85.285 1.00 17.32 40 GLN C N 1
ATOM 2537 C CA . GLN B 2 40 ? 11.148 -21.397 85.078 1.00 18.11 40 GLN C CA 1
ATOM 2538 C C . GLN B 2 40 ? 11.888 -22.461 85.872 1.00 18.52 40 GLN C C 1
ATOM 2539 O O . GLN B 2 40 ? 12.932 -22.964 85.425 1.00 19.28 40 GLN C O 1
ATOM 2545 N N . PRO B 2 41 ? 11.385 -22.826 87.046 1.00 21.61 41 PRO C N 1
ATOM 2546 C CA . PRO B 2 41 ? 11.999 -23.905 87.842 1.00 27.19 41 PRO C CA 1
ATOM 2547 C C . PRO B 2 41 ? 11.967 -25.224 87.094 1.00 23.77 41 PRO C C 1
ATOM 2548 O O . PRO B 2 41 ? 11.159 -25.403 86.176 1.00 23.67 41 PRO C O 1
ATOM 2552 N N . PRO B 2 42 ? 12.832 -26.170 87.455 1.00 30.77 42 PRO C N 1
ATOM 2553 C CA . PRO B 2 42 ? 12.852 -27.465 86.760 1.00 28.83 42 PRO C CA 1
ATOM 2554 C C . PRO B 2 42 ? 11.494 -28.152 86.778 1.00 25.11 42 PRO C C 1
ATOM 2555 O O . PRO B 2 42 ? 10.876 -28.327 87.830 1.00 30.89 42 PRO C O 1
ATOM 2559 N N . GLY B 2 43 ? 11.017 -28.516 85.587 1.00 31.77 43 GLY C N 1
ATOM 2560 C CA . GLY B 2 43 ? 9.740 -29.180 85.437 1.00 29.91 43 GLY C CA 1
ATOM 2561 C C . GLY B 2 43 ? 8.519 -28.346 85.756 1.00 32.19 43 GLY C C 1
ATOM 2562 O O . GLY B 2 43 ? 7.431 -28.906 85.888 1.00 30.16 43 GLY C O 1
ATOM 2563 N N . LYS B 2 44 ? 8.652 -27.030 85.871 1.00 26.13 44 LYS C N 1
ATOM 2564 C CA . LYS B 2 44 ? 7.551 -26.159 86.268 1.00 25.19 44 LYS C CA 1
ATOM 2565 C C . LYS B 2 44 ? 7.205 -25.195 85.134 1.00 27.72 44 LYS C C 1
ATOM 2566 O O . LYS B 2 44 ? 7.808 -25.215 84.055 1.00 25.39 44 LYS C O 1
ATOM 2572 N N . GLY B 2 45 ? 6.218 -24.345 85.399 1.00 23.07 45 GLY C N 1
ATOM 2573 C CA . GLY B 2 45 ? 5.784 -23.331 84.463 1.00 20.27 45 GLY C CA 1
ATOM 2574 C C . GLY B 2 45 ? 6.565 -22.039 84.604 1.00 22.78 45 GLY C C 1
ATOM 2575 O O . GLY B 2 45 ? 7.677 -22.004 85.133 1.00 24.43 45 GLY C O 1
ATOM 2576 N N . LEU B 2 46 ? 5.957 -20.959 84.125 1.00 20.51 46 LEU C N 1
ATOM 2577 C CA . LEU B 2 46 ? 6.591 -19.646 84.078 1.00 19.97 46 LEU C CA 1
ATOM 2578 C C . LEU B 2 46 ? 6.191 -18.811 85.284 1.00 22.75 46 LEU C C 1
ATOM 2579 O O . LEU B 2 46 ? 5.026 -18.808 85.693 1.00 23.63 46 LEU C O 1
ATOM 2584 N N . GLU B 2 47 ? 7.166 -18.093 85.841 1.00 19.09 47 GLU C N 1
ATOM 2585 C CA . GLU B 2 47 ? 6.955 -17.214 86.982 1.00 17.25 47 GLU C CA 1
ATOM 2586 C C . GLU B 2 47 ? 7.646 -15.887 86.700 1.00 17.15 47 GLU C C 1
ATOM 2587 O O . GLU B 2 47 ? 8.879 -15.822 86.641 1.00 20.34 47 GLU C O 1
ATOM 2593 N N . TRP B 2 48 ? 6.861 -14.833 86.537 1.00 17.22 48 TRP C N 1
ATOM 2594 C CA . TRP B 2 48 ? 7.433 -13.498 86.438 1.00 18.41 48 TRP C CA 1
ATOM 2595 C C . TRP B 2 48 ? 8.031 -13.081 87.772 1.00 22.73 48 TRP C C 1
ATOM 2596 O O . TRP B 2 48 ? 7.430 -13.284 88.829 1.00 24.59 48 TRP C O 1
ATOM 2607 N N . ILE B 2 49 ? 9.216 -12.480 87.733 1.00 18.50 49 ILE C N 1
ATOM 2608 C CA . ILE B 2 49 ? 9.817 -12.000 88.965 1.00 17.27 49 ILE C CA 1
ATOM 2609 C C . ILE B 2 49 ? 10.001 -10.490 89.009 1.00 17.69 49 ILE C C 1
ATOM 2610 O O . ILE B 2 49 ? 9.988 -9.919 90.115 1.00 20.01 49 ILE C O 1
ATOM 2615 N N . GLY B 2 50 ? 10.113 -9.797 87.880 1.00 18.15 50 GLY C N 1
ATOM 2616 C CA . GLY B 2 50 ? 10.167 -8.346 87.946 1.00 19.27 50 GLY C CA 1
ATOM 2617 C C . GLY B 2 50 ? 10.279 -7.717 86.577 1.00 21.67 50 GLY C C 1
ATOM 2618 O O . GLY B 2 50 ? 10.676 -8.358 85.599 1.00 19.43 50 GLY C O 1
ATOM 2619 N N . SER B 2 51 ? 9.905 -6.437 86.524 1.00 17.80 51 SER C N 1
ATOM 2620 C CA . SER B 2 51 ? 10.065 -5.621 85.326 1.00 16.49 51 SER C CA 1
ATOM 2621 C C . SER B 2 51 ? 10.423 -4.203 85.735 1.00 20.55 51 SER C C 1
ATOM 2622 O O . SER B 2 51 ? 9.984 -3.716 86.781 1.00 19.29 51 SER C O 1
ATOM 2625 N N . MET B 2 52 ? 11.200 -3.530 84.890 1.00 19.18 52 MET C N 1
ATOM 2626 C CA . MET B 2 52 ? 11.609 -2.164 85.204 1.00 17.86 52 MET C CA 1
ATOM 2627 C C . MET B 2 52 ? 11.692 -1.343 83.927 1.00 22.15 52 MET C C 1
ATOM 2628 O O . MET B 2 52 ? 12.024 -1.853 82.852 1.00 19.67 52 MET C O 1
ATOM 2633 N N . HIS B 2 53 ? 11.345 -0.065 84.058 1.00 21.10 53 HIS C N 1
ATOM 2634 C CA . HIS B 2 53 ? 11.372 0.920 82.992 1.00 20.02 53 HIS C CA 1
ATOM 2635 C C . HIS B 2 53 ? 12.590 1.819 83.198 1.00 17.51 53 HIS C C 1
ATOM 2636 O O . HIS B 2 53 ? 13.082 1.957 84.317 1.00 22.67 53 HIS C O 1
ATOM 2643 N N . TYR B 2 54 ? 13.092 2.416 82.111 1.00 22.67 54 TYR C N 1
ATOM 2644 C CA . TYR B 2 54 ? 14.351 3.156 82.232 1.00 25.37 54 TYR C CA 1
ATOM 2645 C C . TYR B 2 54 ? 14.216 4.391 83.115 1.00 23.65 54 TYR C C 1
ATOM 2646 O O . TYR B 2 54 ? 15.234 4.919 83.578 1.00 23.58 54 TYR C O 1
ATOM 2655 N N . SER B 2 55 ? 12.988 4.849 83.376 1.00 21.50 55 SER C N 1
ATOM 2656 C CA . SER B 2 55 ? 12.761 5.917 84.346 1.00 25.16 55 SER C CA 1
ATOM 2657 C C . SER B 2 55 ? 13.090 5.490 85.769 1.00 27.94 55 SER C C 1
ATOM 2658 O O . SER B 2 55 ? 13.228 6.351 86.647 1.00 30.41 55 SER C O 1
ATOM 2661 N N . GLY B 2 56 ? 13.183 4.190 86.028 1.00 23.11 56 GLY C N 1
ATOM 2662 C CA . GLY B 2 56 ? 13.430 3.676 87.359 1.00 24.73 56 GLY C CA 1
ATOM 2663 C C . GLY B 2 56 ? 12.230 3.013 87.994 1.00 20.74 56 GLY C C 1
ATOM 2664 O O . GLY B 2 56 ? 12.390 2.315 89.002 1.00 25.27 56 GLY C O 1
ATOM 2665 N N . SER B 2 57 ? 11.037 3.218 87.443 1.00 19.96 57 SER C N 1
ATOM 2666 C CA . SER B 2 57 ? 9.842 2.577 87.971 1.00 25.58 57 SER C CA 1
ATOM 2667 C C . SER B 2 57 ? 9.936 1.070 87.784 1.00 24.84 57 SER C C 1
ATOM 2668 O O . SER B 2 57 ? 10.363 0.594 86.729 1.00 20.96 57 SER C O 1
ATOM 2671 N N . SER B 2 58 ? 9.516 0.319 88.805 1.00 23.78 58 SER C N 1
ATOM 2672 C CA . SER B 2 58 ? 9.685 -1.129 88.805 1.00 19.59 58 SER C CA 1
ATOM 2673 C C . SER B 2 58 ? 8.566 -1.801 89.582 1.00 18.28 58 SER C C 1
ATOM 2674 O O . SER B 2 58 ? 7.940 -1.203 90.463 1.00 22.20 58 SER C O 1
ATOM 2677 N N . HIS B 2 59 ? 8.355 -3.076 89.264 1.00 19.33 59 HIS C N 1
ATOM 2678 C CA . HIS B 2 59 ? 7.447 -3.944 90.003 1.00 19.60 59 HIS C CA 1
ATOM 2679 C C . HIS B 2 59 ? 8.113 -5.300 90.115 1.00 21.35 59 HIS C C 1
ATOM 2680 O O . HIS B 2 59 ? 8.714 -5.771 89.148 1.00 18.32 59 HIS C O 1
ATOM 2687 N N . TYR B 2 60 ? 8.014 -5.921 91.293 1.00 19.88 60 TYR C N 1
ATOM 2688 C CA . TYR B 2 60 ? 8.628 -7.214 91.537 1.00 17.69 60 TYR C CA 1
ATOM 2689 C C . TYR B 2 60 ? 7.586 -8.198 92.047 1.00 17.58 60 TYR C C 1
ATOM 2690 O O . TYR B 2 60 ? 6.545 -7.805 92.580 1.00 25.33 60 TYR C O 1
ATOM 2699 N N . LYS B 2 61 ? 7.884 -9.482 91.897 1.00 19.59 61 LYS C N 1
ATOM 2700 C CA . LYS B 2 61 ? 7.080 -10.512 92.549 1.00 21.27 61 LYS C CA 1
ATOM 2701 C C . LYS B 2 61 ? 7.066 -10.257 94.057 1.00 25.45 61 LYS C C 1
ATOM 2702 O O . LYS B 2 61 ? 8.138 -10.251 94.688 1.00 23.04 61 LYS C O 1
ATOM 2708 N N . PRO B 2 62 ? 5.899 -10.046 94.667 1.00 29.00 62 PRO C N 1
ATOM 2709 C CA . PRO B 2 62 ? 5.873 -9.588 96.067 1.00 27.98 62 PRO C CA 1
ATOM 2710 C C . PRO B 2 62 ? 6.561 -10.525 97.046 1.00 29.62 62 PRO C C 1
ATOM 2711 O O . PRO B 2 62 ? 7.173 -10.048 98.009 1.00 30.05 62 PRO C O 1
ATOM 2715 N N . SER B 2 63 ? 6.505 -11.839 96.832 1.00 26.28 63 SER C N 1
ATOM 2716 C CA . SER B 2 63 ? 7.162 -12.737 97.776 1.00 29.25 63 SER C CA 1
ATOM 2717 C C . SER B 2 63 ? 8.681 -12.638 97.717 1.00 36.25 63 SER C C 1
ATOM 2718 O O . SER B 2 63 ? 9.357 -13.178 98.600 1.00 33.11 63 SER C O 1
ATOM 2721 N N . LEU B 2 64 ? 9.228 -11.953 96.712 1.00 27.19 64 LEU C N 1
ATOM 2722 C CA . LEU B 2 64 ? 10.664 -11.778 96.560 1.00 26.23 64 LEU C CA 1
ATOM 2723 C C . LEU B 2 64 ? 11.135 -10.382 96.934 1.00 31.00 64 LEU C C 1
ATOM 2724 O O . LEU B 2 64 ? 12.330 -10.101 96.809 1.00 29.47 64 LEU C O 1
ATOM 2729 N N . LYS B 2 65 ? 10.233 -9.512 97.401 1.00 28.45 65 LYS C N 1
ATOM 2730 C CA . LYS B 2 65 ? 10.546 -8.089 97.546 1.00 36.11 65 LYS C CA 1
ATOM 2731 C C . LYS B 2 65 ? 11.743 -7.850 98.456 1.00 27.29 65 LYS C C 1
ATOM 2732 O O . LYS B 2 65 ? 12.527 -6.923 98.225 1.00 35.26 65 LYS C O 1
ATOM 2734 N N . SER B 2 66 ? 11.901 -8.660 99.501 1.00 31.31 66 SER C N 1
ATOM 2735 C CA . SER B 2 66 ? 13.009 -8.427 100.420 1.00 36.39 66 SER C CA 1
ATOM 2736 C C . SER B 2 66 ? 14.357 -8.882 99.867 1.00 34.38 66 SER C C 1
ATOM 2737 O O . SER B 2 66 ? 15.387 -8.601 100.492 1.00 35.76 66 SER C O 1
ATOM 2740 N N . ARG B 2 67 ? 14.384 -9.564 98.718 1.00 26.13 67 ARG C N 1
ATOM 2741 C CA . ARG B 2 67 ? 15.621 -10.114 98.178 1.00 32.30 67 ARG C CA 1
ATOM 2742 C C . ARG B 2 67 ? 15.978 -9.636 96.778 1.00 28.29 67 ARG C C 1
ATOM 2743 O O . ARG B 2 67 ? 17.083 -9.941 96.315 1.00 31.72 67 ARG C O 1
ATOM 2751 N N . ILE B 2 68 ? 15.096 -8.917 96.085 1.00 27.40 68 ILE C N 1
ATOM 2752 C CA . ILE B 2 68 ? 15.248 -8.691 94.652 1.00 23.61 68 ILE C CA 1
ATOM 2753 C C . ILE B 2 68 ? 15.438 -7.206 94.374 1.00 23.67 68 ILE C C 1
ATOM 2754 O O . ILE B 2 68 ? 14.877 -6.347 95.063 1.00 27.57 68 ILE C O 1
ATOM 2759 N N . ALA B 2 69 ? 16.255 -6.908 93.369 1.00 25.47 69 ALA C N 1
ATOM 2760 C CA . ALA B 2 69 ? 16.417 -5.548 92.883 1.00 24.12 69 ALA C CA 1
ATOM 2761 C C . ALA B 2 69 ? 16.854 -5.610 91.431 1.00 26.71 69 ALA C C 1
ATOM 2762 O O . ALA B 2 69 ? 17.654 -6.468 91.058 1.00 27.52 69 ALA C O 1
ATOM 2764 N N . MET B 2 70 ? 16.349 -4.667 90.647 1.00 23.44 70 MET C N 1
ATOM 2765 C CA . MET B 2 70 ? 16.739 -4.585 89.229 1.00 21.15 70 MET C CA 1
ATOM 2766 C C . MET B 2 70 ? 17.372 -3.223 88.929 1.00 22.13 70 MET C C 1
ATOM 2767 O O . MET B 2 70 ? 17.288 -2.324 89.760 1.00 21.56 70 MET C O 1
ATOM 2772 N N . SER B 2 71 ? 18.026 -3.140 87.783 1.00 19.34 71 SER C N 1
ATOM 2773 C CA . SER B 2 71 ? 18.573 -1.851 87.325 1.00 21.99 71 SER C CA 1
ATOM 2774 C C . SER B 2 71 ? 18.431 -1.792 85.805 1.00 20.98 71 SER C C 1
ATOM 2775 O O . SER B 2 71 ? 18.326 -2.850 85.174 1.00 20.60 71 SER C O 1
ATOM 2778 N N . VAL B 2 72 ? 18.371 -0.580 85.281 1.00 19.98 72 VAL C N 1
ATOM 2779 C CA . VAL B 2 72 ? 18.319 -0.389 83.814 1.00 22.09 72 VAL C CA 1
ATOM 2780 C C . VAL B 2 72 ? 19.484 0.560 83.494 1.00 34.99 72 VAL C C 1
ATOM 2781 O O . VAL B 2 72 ? 19.550 1.626 84.116 1.00 32.42 72 VAL C O 1
ATOM 2785 N N . ASP B 2 73 ? 20.385 0.151 82.614 1.00 25.38 73 ASP C N 1
ATOM 2786 C CA . ASP B 2 73 ? 21.595 0.917 82.319 1.00 26.36 73 ASP C CA 1
ATOM 2787 C C . ASP B 2 73 ? 21.445 1.536 80.935 1.00 24.74 73 ASP C C 1
ATOM 2788 O O . ASP B 2 73 ? 21.692 0.872 79.928 1.00 24.38 73 ASP C O 1
ATOM 2793 N N . THR B 2 74 ? 21.079 2.824 80.894 1.00 24.23 74 THR C N 1
ATOM 2794 C CA . THR B 2 74 ? 20.870 3.511 79.623 1.00 24.49 74 THR C CA 1
ATOM 2795 C C . THR B 2 74 ? 22.169 3.748 78.861 1.00 26.97 74 THR C C 1
ATOM 2796 O O . THR B 2 74 ? 22.124 4.009 77.656 1.00 27.43 74 THR C O 1
ATOM 2800 N N . SER B 2 75 ? 23.320 3.681 79.528 1.00 23.98 75 SER C N 1
ATOM 2801 C CA . SER B 2 75 ? 24.579 3.925 78.832 1.00 20.48 75 SER C CA 1
ATOM 2802 C C . SER B 2 75 ? 25.101 2.678 78.129 1.00 22.54 75 SER C C 1
ATOM 2803 O O . SER B 2 75 ? 25.804 2.792 77.119 1.00 21.95 75 SER C O 1
ATOM 2806 N N . LYS B 2 76 ? 24.770 1.490 78.634 1.00 21.59 76 LYS C N 1
ATOM 2807 C CA . LYS B 2 76 ? 25.199 0.233 78.032 1.00 24.39 76 LYS C CA 1
ATOM 2808 C C . LYS B 2 76 ? 24.087 -0.509 77.301 1.00 27.67 76 LYS C C 1
ATOM 2809 O O . LYS B 2 76 ? 24.350 -1.572 76.721 1.00 26.96 76 LYS C O 1
ATOM 2815 N N . ASN B 2 77 ? 22.858 0.003 77.329 1.00 23.83 77 ASN C N 1
ATOM 2816 C CA . ASN B 2 77 ? 21.701 -0.672 76.734 1.00 18.09 77 ASN C CA 1
ATOM 2817 C C . ASN B 2 77 ? 21.518 -2.078 77.320 1.00 17.95 77 ASN C C 1
ATOM 2818 O O . ASN B 2 77 ? 21.361 -3.059 76.596 1.00 22.98 77 ASN C O 1
ATOM 2823 N N . GLN B 2 78 ? 21.567 -2.158 78.652 1.00 20.17 78 GLN C N 1
ATOM 2824 C CA . GLN B 2 78 ? 21.498 -3.395 79.425 1.00 20.97 78 GLN C CA 1
ATOM 2825 C C . GLN B 2 78 ? 20.546 -3.218 80.601 1.00 22.77 78 GLN C C 1
ATOM 2826 O O . GLN B 2 78 ? 20.326 -2.105 81.090 1.00 23.09 78 GLN C O 1
ATOM 2832 N N . PHE B 2 79 ? 20.027 -4.335 81.104 1.00 19.71 79 PHE C N 1
ATOM 2833 C CA . PHE B 2 79 ? 19.332 -4.302 82.384 1.00 17.83 79 PHE C CA 1
ATOM 2834 C C . PHE B 2 79 ? 19.734 -5.541 83.173 1.00 20.97 79 PHE C C 1
ATOM 2835 O O . PHE B 2 79 ? 20.284 -6.497 82.627 1.00 20.76 79 PHE C O 1
ATOM 2843 N N . SER B 2 80 ? 19.525 -5.493 84.485 1.00 18.55 80 SER C N 1
ATOM 2844 C CA . SER B 2 80 ? 20.136 -6.490 85.348 1.00 20.34 80 SER C CA 1
ATOM 2845 C C . SER B 2 80 ? 19.151 -6.927 86.422 1.00 25.17 80 SER C C 1
ATOM 2846 O O . SER B 2 80 ? 18.126 -6.284 86.662 1.00 20.73 80 SER C O 1
ATOM 2849 N N . LEU B 2 81 ? 19.491 -8.052 87.049 1.00 24.20 81 LEU C N 1
ATOM 2850 C CA . LEU B 2 81 ? 18.728 -8.705 88.104 1.00 25.21 81 LEU C CA 1
ATOM 2851 C C . LEU B 2 81 ? 19.681 -9.029 89.244 1.00 22.61 81 LEU C C 1
ATOM 2852 O O . LEU B 2 81 ? 20.765 -9.562 89.002 1.00 25.20 81 LEU C O 1
ATOM 2857 N N . ASN B 2 82 ? 19.282 -8.706 90.471 1.00 18.92 82 ASN C N 1
ATOM 2858 C CA . ASN B 2 82 ? 19.999 -9.143 91.668 1.00 22.06 82 ASN C CA 1
ATOM 2859 C C . ASN B 2 82 ? 19.018 -9.835 92.597 1.00 26.07 82 ASN C C 1
ATOM 2860 O O . ASN B 2 82 ? 17.985 -9.259 92.944 1.00 27.35 82 ASN C O 1
ATOM 2865 N N . LEU B 2 83 ? 19.331 -11.070 92.989 1.00 21.22 83 LEU C N 1
ATOM 2866 C CA . LEU B 2 83 ? 18.496 -11.833 93.914 1.00 24.44 83 LEU C CA 1
ATOM 2867 C C . LEU B 2 83 ? 19.383 -12.316 95.055 1.00 26.39 83 LEU C C 1
ATOM 2868 O O . LEU B 2 83 ? 20.250 -13.170 94.846 1.00 25.55 83 LEU C O 1
ATOM 2873 N N . ASN B 2 84 ? 19.168 -11.769 96.250 1.00 22.98 84 ASN C N 1
ATOM 2874 C CA . ASN B 2 84 ? 19.988 -12.060 97.422 1.00 23.09 84 ASN C CA 1
ATOM 2875 C C . ASN B 2 84 ? 19.511 -13.320 98.136 1.00 21.40 84 ASN C C 1
ATOM 2876 O O . ASN B 2 84 ? 18.377 -13.764 97.972 1.00 26.79 84 ASN C O 1
ATOM 2881 N N . SER B 2 85 ? 20.406 -13.885 98.952 1.00 27.28 85 SER C N 1
ATOM 2882 C CA . SER B 2 85 ? 20.061 -14.936 99.914 1.00 27.23 85 SER C CA 1
ATOM 2883 C C . SER B 2 85 ? 19.375 -16.123 99.240 1.00 27.06 85 SER C C 1
ATOM 2884 O O . SER B 2 85 ? 18.329 -16.603 99.683 1.00 29.43 85 SER C O 1
ATOM 2887 N N . VAL B 2 86 ? 19.973 -16.600 98.150 1.00 22.91 86 VAL C N 1
ATOM 2888 C CA . VAL B 2 86 ? 19.316 -17.622 97.343 1.00 25.10 86 VAL C CA 1
ATOM 2889 C C . VAL B 2 86 ? 19.320 -18.961 98.076 1.00 31.02 86 VAL C C 1
ATOM 2890 O O . VAL B 2 86 ? 20.174 -19.228 98.932 1.00 30.19 86 VAL C O 1
ATOM 2894 N N . THR B 2 87 ? 18.341 -19.804 97.745 1.00 29.10 87 THR C N 1
ATOM 2895 C CA . THR B 2 87 ? 18.272 -21.202 98.160 1.00 28.87 87 THR C CA 1
ATOM 2896 C C . THR B 2 87 ? 17.928 -22.051 96.937 1.00 34.55 87 THR C C 1
ATOM 2897 O O . THR B 2 87 ? 17.728 -21.534 95.836 1.00 28.40 87 THR C O 1
ATOM 2901 N N . ALA B 2 88 ? 17.834 -23.370 97.133 1.00 32.34 88 ALA C N 1
ATOM 2902 C CA . ALA B 2 88 ? 17.477 -24.254 96.024 1.00 33.48 88 ALA C CA 1
ATOM 2903 C C . ALA B 2 88 ? 16.126 -23.906 95.417 1.00 31.59 88 ALA C C 1
ATOM 2904 O O . ALA B 2 88 ? 15.835 -24.323 94.285 1.00 31.24 88 ALA C O 1
ATOM 2906 N N . ALA B 2 89 ? 15.292 -23.154 96.138 1.00 31.27 89 ALA C N 1
ATOM 2907 C CA . ALA B 2 89 ? 14.027 -22.696 95.575 1.00 35.85 89 ALA C CA 1
ATOM 2908 C C . ALA B 2 89 ? 14.232 -21.743 94.402 1.00 29.83 89 ALA C C 1
ATOM 2909 O O . ALA B 2 89 ? 13.301 -21.538 93.613 1.00 29.04 89 ALA C O 1
ATOM 2911 N N . ASP B 2 90 ? 15.427 -21.174 94.260 1.00 29.28 90 ASP C N 1
ATOM 2912 C CA . ASP B 2 90 ? 15.724 -20.233 93.187 1.00 29.03 90 ASP C CA 1
ATOM 2913 C C . ASP B 2 90 ? 16.438 -20.878 92.006 1.00 22.87 90 ASP C C 1
ATOM 2914 O O . ASP B 2 90 ? 16.752 -20.187 91.035 1.00 24.62 90 ASP C O 1
ATOM 2919 N N . THR B 2 91 ? 16.716 -22.174 92.071 1.00 23.16 91 THR C N 1
ATOM 2920 C CA . THR B 2 91 ? 17.251 -22.869 90.909 1.00 18.99 91 THR C CA 1
ATOM 2921 C C . THR B 2 91 ? 16.212 -22.850 89.791 1.00 22.01 91 THR C C 1
ATOM 2922 O O . THR B 2 91 ? 15.053 -23.224 90.002 1.00 22.09 91 THR C O 1
ATOM 2926 N N . ALA B 2 92 ? 16.618 -22.376 88.616 1.00 21.58 92 ALA C N 1
ATOM 2927 C CA . ALA B 2 92 ? 15.688 -22.212 87.499 1.00 18.54 92 ALA C CA 1
ATOM 2928 C C . ALA B 2 92 ? 16.450 -21.765 86.262 1.00 21.14 92 ALA C C 1
ATOM 2929 O O . ALA B 2 92 ? 17.610 -21.350 86.327 1.00 20.10 92 ALA C O 1
ATOM 2931 N N . VAL B 2 93 ? 15.759 -21.816 85.133 1.00 20.19 93 VAL C N 1
ATOM 2932 C CA . VAL B 2 93 ? 16.160 -21.051 83.966 1.00 17.45 93 VAL C CA 1
ATOM 2933 C C . VAL B 2 93 ? 15.559 -19.659 84.097 1.00 23.52 93 VAL C C 1
ATOM 2934 O O . VAL B 2 93 ? 14.352 -19.511 84.346 1.00 21.92 93 VAL C O 1
ATOM 2938 N N . TYR B 2 94 ? 16.399 -18.643 83.946 1.00 19.20 94 TYR C N 1
ATOM 2939 C CA . TYR B 2 94 ? 15.991 -17.244 84.027 1.00 20.19 94 TYR C CA 1
ATOM 2940 C C . TYR B 2 94 ? 16.016 -16.651 82.624 1.00 21.40 94 TYR C C 1
ATOM 2941 O O . TYR B 2 94 ? 17.057 -16.675 81.958 1.00 21.24 94 TYR C O 1
ATOM 2950 N N . TYR B 2 95 ? 14.860 -16.169 82.157 1.00 19.98 95 TYR C N 1
ATOM 2951 C CA . TYR B 2 95 ? 14.741 -15.498 80.871 1.00 17.33 95 TYR C CA 1
ATOM 2952 C C . TYR B 2 95 ? 14.633 -13.993 81.063 1.00 21.60 95 TYR C C 1
ATOM 2953 O O . TYR B 2 95 ? 13.918 -13.531 81.951 1.00 20.04 95 TYR C O 1
ATOM 2962 N N . CYS B 2 96 ? 15.288 -13.227 80.202 1.00 21.59 96 CYS C N 1
ATOM 2963 C CA . CYS B 2 96 ? 14.900 -11.833 80.095 1.00 19.01 96 CYS C CA 1
ATOM 2964 C C . CYS B 2 96 ? 13.953 -11.669 78.910 1.00 17.44 96 CYS C C 1
ATOM 2965 O O . CYS B 2 96 ? 13.922 -12.485 77.989 1.00 23.15 96 CYS C O 1
ATOM 2968 N N . ALA B 2 97 ? 13.148 -10.613 78.965 1.00 16.74 97 ALA C N 1
ATOM 2969 C CA . ALA B 2 97 ? 12.163 -10.371 77.925 1.00 18.47 97 ALA C CA 1
ATOM 2970 C C . ALA B 2 97 ? 11.855 -8.883 77.838 1.00 20.74 97 ALA C C 1
ATOM 2971 O O . ALA B 2 97 ? 12.030 -8.129 78.795 1.00 18.93 97 ALA C O 1
ATOM 2973 N N . ARG B 2 98 ? 11.369 -8.475 76.675 1.00 18.58 98 ARG C N 1
ATOM 2974 C CA . ARG B 2 98 ? 10.820 -7.139 76.496 1.00 21.84 98 ARG C CA 1
ATOM 2975 C C . ARG B 2 98 ? 9.357 -7.156 76.914 1.00 25.15 98 ARG C C 1
ATOM 2976 O O . ARG B 2 98 ? 8.612 -8.066 76.545 1.00 22.48 98 ARG C O 1
ATOM 2984 N N . GLU B 2 99 ? 8.939 -6.175 77.695 1.00 20.45 99 GLU C N 1
ATOM 2985 C CA . GLU B 2 99 ? 7.526 -6.073 78.043 1.00 19.63 99 GLU C CA 1
ATOM 2986 C C . GLU B 2 99 ? 7.021 -4.747 77.484 1.00 21.05 99 GLU C C 1
ATOM 2987 O O . GLU B 2 99 ? 7.225 -3.691 78.087 1.00 21.76 99 GLU C O 1
ATOM 2993 N N . GLY B 2 100 ? 6.364 -4.801 76.325 1.00 24.05 100 GLY C N 1
ATOM 2994 C CA . GLY B 2 100 ? 5.839 -3.620 75.675 1.00 21.65 100 GLY C CA 1
ATOM 2995 C C . GLY B 2 100 ? 4.318 -3.608 75.640 1.00 24.40 100 GLY C C 1
ATOM 2996 O O . GLY B 2 100 ? 3.652 -4.607 75.886 1.00 23.83 100 GLY C O 1
ATOM 2997 N N . GLY B 2 101 ? 3.775 -2.444 75.298 1.00 23.48 101 GLY C N 1
ATOM 2998 C CA . GLY B 2 101 ? 2.339 -2.252 75.227 1.00 21.83 101 GLY C CA 1
ATOM 2999 C C . GLY B 2 101 ? 1.818 -2.369 73.805 1.00 21.35 101 GLY C C 1
ATOM 3000 O O . GLY B 2 101 ? 2.502 -2.019 72.845 1.00 26.13 101 GLY C O 1
ATOM 3001 N N . SER B 2 102 ? 0.591 -2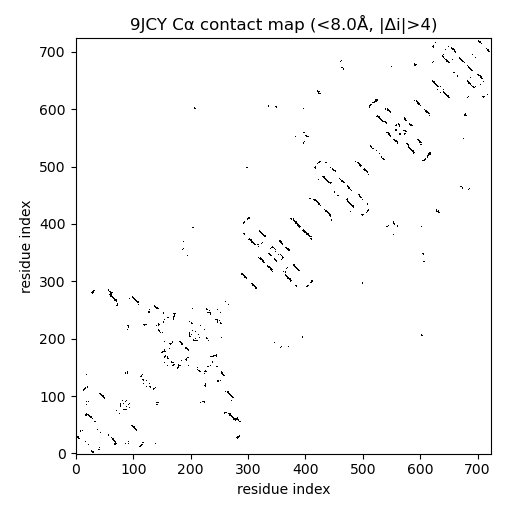.864 73.684 1.00 20.73 102 SER C N 1
ATOM 3002 C CA . SER B 2 102 ? -0.077 -2.927 72.391 1.00 22.12 102 SER C CA 1
ATOM 3003 C C . SER B 2 102 ? -0.556 -1.534 71.959 1.00 27.99 102 SER C C 1
ATOM 3004 O O . SER B 2 102 ? -0.621 -0.592 72.751 1.00 26.83 102 SER C O 1
ATOM 3007 N N . SER B 2 103 ? -0.913 -1.418 70.679 1.00 34.84 103 SER C N 1
ATOM 3008 C CA . SER B 2 103 ? -1.340 -0.144 70.114 1.00 32.45 103 SER C CA 1
ATOM 3009 C C . SER B 2 103 ? -2.836 0.111 70.251 1.00 35.51 103 SER C C 1
ATOM 3010 O O . SER B 2 103 ? -3.325 1.122 69.742 1.00 41.70 103 SER C O 1
ATOM 3013 N N . GLY B 2 104 ? -3.576 -0.762 70.922 1.00 30.97 104 GLY C N 1
ATOM 3014 C CA . GLY B 2 104 ? -4.985 -0.529 71.134 1.00 33.60 104 GLY C CA 1
ATOM 3015 C C . GLY B 2 104 ? -5.252 0.445 72.269 1.00 35.10 104 GLY C C 1
ATOM 3016 O O . GLY B 2 104 ? -4.347 0.899 72.976 1.00 30.66 104 GLY C O 1
ATOM 3017 N N A TYR B 2 105 ? -6.540 0.752 72.426 0.49 30.92 105 TYR C N 1
ATOM 3018 N N B TYR B 2 105 ? -6.538 0.777 72.439 0.51 30.91 105 TYR C N 1
ATOM 3019 C CA A TYR B 2 105 ? -7.018 1.617 73.499 0.49 30.74 105 TYR C CA 1
ATOM 3020 C CA B TYR B 2 105 ? -6.927 1.669 73.530 0.51 30.69 105 TYR C CA 1
ATOM 3021 C C A TYR B 2 105 ? -6.528 1.151 74.866 0.49 28.19 105 TYR C C 1
ATOM 3022 C C B TYR B 2 105 ? -6.426 1.150 74.870 0.51 28.11 105 TYR C C 1
ATOM 3023 O O A TYR B 2 105 ? -6.138 1.968 75.706 0.49 23.48 105 TYR C O 1
ATOM 3024 O O B TYR B 2 105 ? -5.945 1.928 75.701 0.51 23.64 105 TYR C O 1
ATOM 3041 N N . ASP B 2 106 ? -6.523 -0.165 75.097 1.00 26.36 106 ASP C N 1
ATOM 3042 C CA . ASP B 2 106 ? -6.161 -0.715 76.405 1.00 26.73 106 ASP C CA 1
ATOM 3043 C C . ASP B 2 106 ? -4.661 -0.694 76.684 1.00 23.35 106 ASP C C 1
ATOM 3044 O O . ASP B 2 106 ? -4.271 -0.801 77.852 1.00 20.58 106 ASP C O 1
ATOM 3049 N N . TYR B 2 107 ? -3.817 -0.571 75.661 1.00 20.58 107 TYR C N 1
ATOM 3050 C CA . TYR B 2 107 ? -2.362 -0.574 75.847 1.00 19.22 107 TYR C CA 1
ATOM 3051 C C . TYR B 2 107 ? -1.930 -1.782 76.675 1.00 20.90 107 TYR C C 1
ATOM 3052 O O . TYR B 2 107 ? -1.380 -1.668 77.769 1.00 21.16 107 TYR C O 1
ATOM 3061 N N . VAL B 2 108 ? -2.198 -2.961 76.129 1.00 18.58 108 VAL C N 1
ATOM 3062 C CA . VAL B 2 108 ? -1.968 -4.205 76.852 1.00 15.85 108 VAL C CA 1
ATOM 3063 C C . VAL B 2 108 ? -0.480 -4.533 76.825 1.00 18.26 108 VAL C C 1
ATOM 3064 O O . VAL B 2 108 ? 0.113 -4.648 75.748 1.00 18.50 108 VAL C O 1
ATOM 3068 N N . TYR B 2 109 ? 0.122 -4.705 78.007 1.00 19.51 109 TYR C N 1
ATOM 3069 C CA . TYR B 2 109 ? 1.510 -5.155 78.085 1.00 18.37 109 TYR C CA 1
ATOM 3070 C C . TYR B 2 109 ? 1.620 -6.653 77.816 1.00 19.41 109 TYR C C 1
ATOM 3071 O O . TYR B 2 109 ? 0.768 -7.440 78.234 1.00 18.80 109 TYR C O 1
ATOM 3080 N N . TYR B 2 110 ? 2.697 -7.041 77.129 1.00 19.09 110 TYR C N 1
ATOM 3081 C CA . TYR B 2 110 ? 2.957 -8.438 76.802 1.00 19.19 110 TYR C CA 1
ATOM 3082 C C . TYR B 2 110 ? 4.464 -8.657 76.735 1.00 18.78 110 TYR C C 1
ATOM 3083 O O . TYR B 2 110 ? 5.241 -7.712 76.559 1.00 17.39 110 TYR C O 1
ATOM 3092 N N . PHE B 2 111 ? 4.875 -9.920 76.861 1.00 19.05 111 PHE C N 1
ATOM 3093 C CA . PHE B 2 111 ? 6.288 -10.275 76.789 1.00 19.90 111 PHE C CA 1
ATOM 3094 C C . PHE B 2 111 ? 6.647 -10.695 75.370 1.00 23.39 111 PHE C C 1
ATOM 3095 O O . PHE B 2 111 ? 5.923 -11.461 74.738 1.00 20.49 111 PHE C O 1
ATOM 3103 N N . ASP B 2 112 ? 7.772 -10.189 74.871 1.00 20.99 112 ASP C N 1
ATOM 3104 C CA . ASP B 2 112 ? 8.196 -10.483 73.511 1.00 19.90 112 ASP C CA 1
ATOM 3105 C C . ASP B 2 112 ? 9.717 -10.494 73.478 1.00 19.34 112 ASP C C 1
ATOM 3106 O O . ASP B 2 112 ? 10.376 -10.076 74.430 1.00 20.25 112 ASP C O 1
ATOM 3111 N N . ASP B 2 113 ? 10.274 -11.011 72.382 1.00 21.68 113 ASP C N 1
ATOM 3112 C CA . ASP B 2 113 ? 11.721 -10.981 72.156 1.00 23.75 113 ASP C CA 1
ATOM 3113 C C . ASP B 2 113 ? 12.482 -11.603 73.328 1.00 23.35 113 ASP C C 1
ATOM 3114 O O . ASP B 2 113 ? 13.491 -11.081 73.803 1.00 25.16 113 ASP C O 1
ATOM 3119 N N . TRP B 2 114 ? 11.982 -12.743 73.792 1.00 20.90 114 TRP C N 1
ATOM 3120 C CA . TRP B 2 114 ? 12.582 -13.417 74.930 1.00 19.11 114 TRP C CA 1
ATOM 3121 C C . TRP B 2 114 ? 14.018 -13.832 74.623 1.00 25.26 114 TRP C C 1
ATOM 3122 O O . TRP B 2 114 ? 14.332 -14.277 73.512 1.00 27.83 114 TRP C O 1
ATOM 3133 N N . GLY B 2 115 ? 14.894 -13.684 75.616 1.00 21.67 115 GLY C N 1
ATOM 3134 C CA . GLY B 2 115 ? 16.231 -14.238 75.516 1.00 20.58 115 GLY C CA 1
ATOM 3135 C C . GLY B 2 115 ? 16.205 -15.754 75.592 1.00 25.55 115 GLY C C 1
ATOM 3136 O O . GLY B 2 115 ? 15.190 -16.372 75.901 1.00 24.85 115 GLY C O 1
ATOM 3137 N N . GLN B 2 116 ? 17.359 -16.370 75.307 1.00 27.80 116 GLN C N 1
ATOM 3138 C CA . GLN B 2 116 ? 17.426 -17.829 75.268 1.00 28.53 116 GLN C CA 1
ATOM 3139 C C . GLN B 2 116 ? 17.403 -18.448 76.659 1.00 26.39 116 GLN C C 1
ATOM 3140 O O . GLN B 2 116 ? 17.172 -19.657 76.785 1.00 27.05 116 GLN C O 1
ATOM 3146 N N . GLY B 2 117 ? 17.644 -17.658 77.691 1.00 21.99 117 GLY C N 1
ATOM 3147 C CA . GLY B 2 117 ? 17.603 -18.116 79.063 1.00 22.02 117 GLY C CA 1
ATOM 3148 C C . GLY B 2 117 ? 18.969 -18.542 79.567 1.00 24.44 117 GLY C C 1
ATOM 3149 O O . GLY B 2 117 ? 19.830 -19.006 78.819 1.00 29.05 117 GLY C O 1
ATOM 3150 N N . THR B 2 118 ? 19.178 -18.366 80.864 1.00 21.27 118 THR C N 1
ATOM 3151 C CA . THR B 2 118 ? 20.419 -18.820 81.477 1.00 21.98 118 THR C CA 1
ATOM 3152 C C . THR B 2 118 ? 20.062 -19.721 82.647 1.00 23.10 118 THR C C 1
ATOM 3153 O O . THR B 2 118 ? 19.158 -19.413 83.432 1.00 23.16 118 THR C O 1
ATOM 3157 N N . THR B 2 119 ? 20.725 -20.866 82.724 1.00 21.05 119 THR C N 1
ATOM 3158 C CA . THR B 2 119 ? 20.397 -21.855 83.738 1.00 22.97 119 THR C CA 1
ATOM 3159 C C . THR B 2 119 ? 21.154 -21.503 85.013 1.00 26.04 119 THR C C 1
ATOM 3160 O O . THR B 2 119 ? 22.385 -21.365 84.998 1.00 25.37 119 THR C O 1
ATOM 3164 N N . VAL B 2 120 ? 20.414 -21.312 86.100 1.00 22.79 120 VAL C N 1
ATOM 3165 C CA . VAL B 2 120 ? 20.984 -20.993 87.402 1.00 23.17 120 VAL C CA 1
ATOM 3166 C C . VAL B 2 120 ? 20.781 -22.184 88.323 1.00 22.82 120 VAL C C 1
ATOM 3167 O O . VAL B 2 120 ? 19.657 -22.676 88.478 1.00 22.90 120 VAL C O 1
ATOM 3171 N N . THR B 2 121 ? 21.871 -22.656 88.923 1.00 21.57 121 THR C N 1
ATOM 3172 C CA . THR B 2 121 ? 21.822 -23.741 89.891 1.00 21.91 121 THR C CA 1
ATOM 3173 C C . THR B 2 121 ? 22.359 -23.221 91.215 1.00 22.39 121 THR C C 1
ATOM 3174 O O . THR B 2 121 ? 23.454 -22.661 91.261 1.00 24.43 121 THR C O 1
ATOM 3178 N N . VAL B 2 122 ? 21.578 -23.377 92.276 1.00 23.00 122 VAL C N 1
ATOM 3179 C CA . VAL B 2 122 ? 22.002 -22.981 93.614 1.00 24.83 122 VAL C CA 1
ATOM 3180 C C . VAL B 2 122 ? 22.563 -24.229 94.278 1.00 27.17 122 VAL C C 1
ATOM 3181 O O . VAL B 2 122 ? 21.818 -25.168 94.567 1.00 27.25 122 VAL C O 1
ATOM 3185 N N . SER B 2 123 ? 23.873 -24.236 94.519 1.00 27.49 123 SER C N 1
ATOM 3186 C CA . SER B 2 123 ? 24.552 -25.433 94.991 1.00 27.27 123 SER C CA 1
ATOM 3187 C C . SER B 2 123 ? 25.893 -25.045 95.595 1.00 30.26 123 SER C C 1
ATOM 3188 O O . SER B 2 123 ? 26.549 -24.102 95.140 1.00 27.22 123 SER C O 1
ATOM 3191 N N . SER B 2 124 ? 26.287 -25.784 96.633 1.00 34.18 124 SER C N 1
ATOM 3192 C CA . SER B 2 124 ? 27.622 -25.641 97.197 1.00 35.55 124 SER C CA 1
ATOM 3193 C C . SER B 2 124 ? 28.670 -26.462 96.458 1.00 34.53 124 SER C C 1
ATOM 3194 O O . SER B 2 124 ? 29.865 -26.277 96.713 1.00 35.71 124 SER C O 1
ATOM 3197 N N . ALA B 2 125 ? 28.257 -27.345 95.553 1.00 33.55 125 ALA C N 1
ATOM 3198 C CA . ALA B 2 125 ? 29.198 -28.178 94.822 1.00 35.33 125 ALA C CA 1
ATOM 3199 C C . ALA B 2 125 ? 30.017 -27.338 93.848 1.00 39.63 125 ALA C C 1
ATOM 3200 O O . ALA B 2 125 ? 29.610 -26.254 93.419 1.00 36.29 125 ALA C O 1
ATOM 3202 N N . SER B 2 126 ? 31.190 -27.855 93.498 1.00 33.21 126 SER C N 1
ATOM 3203 C CA . SER B 2 126 ? 32.111 -27.147 92.623 1.00 34.67 126 SER C CA 1
ATOM 3204 C C . SER B 2 126 ? 31.828 -27.464 91.158 1.00 38.71 126 SER C C 1
ATOM 3205 O O . SER B 2 126 ? 31.291 -28.522 90.818 1.00 32.57 126 SER C O 1
ATOM 3208 N N . THR B 2 127 ? 32.213 -26.537 90.289 1.00 29.58 127 THR C N 1
ATOM 3209 C CA . THR B 2 127 ? 32.073 -26.750 88.859 1.00 31.69 127 THR C CA 1
ATOM 3210 C C . THR B 2 127 ? 33.041 -27.829 88.384 1.00 44.77 127 THR C C 1
ATOM 3211 O O . THR B 2 127 ? 34.155 -27.968 88.900 1.00 32.75 127 THR C O 1
ATOM 3215 N N . LYS B 2 128 ? 32.590 -28.602 87.392 1.00 28.32 128 LYS C N 1
ATOM 3216 C CA . LYS B 2 128 ? 33.434 -29.665 86.802 1.00 30.44 128 LYS C CA 1
ATOM 3217 C C . LYS B 2 128 ? 33.120 -29.772 85.311 1.00 33.29 128 LYS C C 1
ATOM 3218 O O . LYS B 2 128 ? 31.944 -29.924 84.974 1.00 27.86 128 LYS C O 1
ATOM 3224 N N . GLY B 2 129 ? 34.138 -29.635 84.471 1.00 25.78 129 GLY C N 1
ATOM 3225 C CA . GLY B 2 129 ? 33.956 -29.783 83.046 1.00 26.53 129 GLY C CA 1
ATOM 3226 C C . GLY B 2 129 ? 33.784 -31.238 82.645 1.00 24.22 129 GLY C C 1
ATOM 3227 O O . GLY B 2 129 ? 34.231 -32.159 83.338 1.00 25.41 129 GLY C O 1
ATOM 3228 N N . PRO B 2 130 ? 33.145 -31.470 81.505 1.00 26.74 130 PRO C N 1
ATOM 3229 C CA . PRO B 2 130 ? 32.903 -32.842 81.060 1.00 22.00 130 PRO C CA 1
ATOM 3230 C C . PRO B 2 130 ? 34.100 -33.441 80.338 1.00 24.45 130 PRO C C 1
ATOM 3231 O O . PRO B 2 130 ? 34.966 -32.745 79.808 1.00 24.42 130 PRO C O 1
ATOM 3235 N N . SER B 2 131 ? 34.128 -34.767 80.327 1.00 23.73 131 SER C N 1
ATOM 3236 C CA . SER B 2 131 ? 34.899 -35.515 79.345 1.00 23.42 131 SER C CA 1
ATOM 3237 C C . SER B 2 131 ? 33.984 -35.856 78.176 1.00 25.82 131 SER C C 1
ATOM 3238 O O . SER B 2 131 ? 32.787 -36.094 78.356 1.00 31.07 131 SER C O 1
ATOM 3241 N N . VAL B 2 132 ? 34.539 -35.856 76.970 1.00 23.75 132 VAL C N 1
ATOM 3242 C CA . VAL B 2 132 ? 33.747 -36.086 75.766 1.00 18.86 132 VAL C CA 1
ATOM 3243 C C . VAL B 2 132 ? 34.266 -37.352 75.103 1.00 29.75 132 VAL C C 1
ATOM 3244 O O . VAL B 2 132 ? 35.439 -37.413 74.716 1.00 25.23 132 VAL C O 1
ATOM 3248 N N . PHE B 2 133 ? 33.393 -38.356 74.959 1.00 23.58 133 PHE C N 1
ATOM 3249 C CA . PHE B 2 133 ? 33.797 -39.621 74.376 1.00 24.08 133 PHE C CA 1
ATOM 3250 C C . PHE B 2 133 ? 33.013 -39.916 73.099 1.00 24.50 133 PHE C C 1
ATOM 3251 O O . PHE B 2 133 ? 31.823 -39.605 73.014 1.00 27.25 133 PHE C O 1
ATOM 3259 N N . PRO B 2 134 ? 33.641 -40.529 72.104 1.00 24.76 134 PRO C N 1
ATOM 3260 C CA . PRO B 2 134 ? 32.930 -40.844 70.863 1.00 23.25 134 PRO C CA 1
ATOM 3261 C C . PRO B 2 134 ? 32.020 -42.058 71.001 1.00 24.96 134 PRO C C 1
ATOM 3262 O O . PRO B 2 134 ? 32.317 -43.020 71.717 1.00 27.61 134 PRO C O 1
ATOM 3266 N N . LEU B 2 135 ? 30.900 -41.975 70.278 1.00 23.80 135 LEU C N 1
ATOM 3267 C CA . LEU B 2 135 ? 29.970 -43.120 70.156 1.00 31.08 135 LEU C CA 1
ATOM 3268 C C . LEU B 2 135 ? 30.159 -43.538 68.695 1.00 26.10 135 LEU C C 1
ATOM 3269 O O . LEU B 2 135 ? 29.525 -42.940 67.828 1.00 27.51 135 LEU C O 1
ATOM 3274 N N . ALA B 2 136 ? 31.019 -44.516 68.452 1.00 27.23 136 ALA C N 1
ATOM 3275 C CA . ALA B 2 136 ? 31.432 -44.860 67.072 1.00 26.04 136 ALA C CA 1
ATOM 3276 C C . ALA B 2 136 ? 30.382 -45.599 66.248 1.00 27.86 136 ALA C C 1
ATOM 3277 O O . ALA B 2 136 ? 29.741 -46.518 66.742 1.00 34.60 136 ALA C O 1
ATOM 3279 N N . PRO B 2 137 ? 30.261 -45.242 64.957 1.00 31.02 137 PRO C N 1
ATOM 3280 C CA . PRO B 2 137 ? 29.320 -45.902 64.070 1.00 30.94 137 PRO C CA 1
ATOM 3281 C C . PRO B 2 137 ? 29.704 -47.366 63.873 1.00 49.80 137 PRO C C 1
ATOM 3282 O O . PRO B 2 137 ? 30.891 -47.691 63.969 1.00 40.92 137 PRO C O 1
ATOM 3286 N N . SER B 2 138 ? 28.727 -48.215 63.554 1.00 63.69 138 SER C N 1
ATOM 3287 C CA . SER B 2 138 ? 28.964 -49.686 63.535 1.00 71.17 138 SER C CA 1
ATOM 3288 C C . SER B 2 138 ? 29.726 -50.161 62.305 1.00 71.99 138 SER C C 1
ATOM 3289 O O . SER B 2 138 ? 29.426 -49.657 61.206 1.00 73.13 138 SER C O 1
ATOM 3291 N N . SER B 2 139 ? 30.628 -51.131 62.506 1.00 68.49 139 SER C N 1
ATOM 3292 C CA . SER B 2 139 ? 31.375 -51.733 61.378 1.00 69.02 139 SER C CA 1
ATOM 3293 C C . SER B 2 139 ? 30.359 -51.970 60.265 1.00 84.70 139 SER C C 1
ATOM 3294 O O . SER B 2 139 ? 30.613 -51.533 59.122 1.00 99.05 139 SER C O 1
ATOM 3296 N N . LYS B 2 140 ? 29.269 -52.656 60.596 1.00 77.22 140 LYS C N 1
ATOM 3297 C CA . LYS B 2 140 ? 28.156 -52.826 59.647 1.00 63.23 140 LYS C CA 1
ATOM 3298 C C . LYS B 2 140 ? 28.216 -51.731 58.573 1.00 67.31 140 LYS C C 1
ATOM 3299 O O . LYS B 2 140 ? 27.960 -50.562 58.915 1.00 54.77 140 LYS C O 1
ATOM 3301 N N . SER B 2 143 ? 24.098 -52.495 59.356 1.00 74.92 143 SER C N 1
ATOM 3302 C CA . SER B 2 143 ? 22.775 -51.878 59.398 1.00 77.87 143 SER C CA 1
ATOM 3303 C C . SER B 2 143 ? 22.201 -51.754 57.995 1.00 74.85 143 SER C C 1
ATOM 3304 O O . SER B 2 143 ? 22.701 -52.374 57.056 1.00 74.54 143 SER C O 1
ATOM 3307 N N . GLY B 2 144 ? 21.147 -50.952 57.859 1.00 73.44 144 GLY C N 1
ATOM 3308 C CA . GLY B 2 144 ? 20.602 -50.647 56.551 1.00 78.09 144 GLY C CA 1
ATOM 3309 C C . GLY B 2 144 ? 21.392 -49.554 55.863 1.00 70.65 144 GLY C C 1
ATOM 3310 O O . GLY B 2 144 ? 22.626 -49.536 55.930 1.00 65.25 144 GLY C O 1
ATOM 3311 N N . GLY B 2 145 ? 20.699 -48.634 55.197 1.00 62.44 145 GLY C N 1
ATOM 3312 C CA . GLY B 2 145 ? 21.368 -47.481 54.637 1.00 56.25 145 GLY C CA 1
ATOM 3313 C C . GLY B 2 145 ? 21.676 -46.379 55.624 1.00 50.20 145 GLY C C 1
ATOM 3314 O O . GLY B 2 145 ? 22.257 -45.363 55.234 1.00 44.21 145 GLY C O 1
ATOM 3315 N N . THR B 2 146 ? 21.311 -46.560 56.895 1.00 45.40 146 THR C N 1
ATOM 3316 C CA . THR B 2 146 ? 21.449 -45.544 57.931 1.00 41.41 146 THR C CA 1
ATOM 3317 C C . THR B 2 146 ? 22.320 -46.069 59.064 1.00 35.31 146 THR C C 1
ATOM 3318 O O . THR B 2 146 ? 22.086 -47.167 59.578 1.00 41.36 146 THR C O 1
ATOM 3322 N N . ALA B 2 147 ? 23.310 -45.276 59.461 1.00 34.37 147 ALA C N 1
ATOM 3323 C CA . ALA B 2 147 ? 24.122 -45.560 60.630 1.00 28.70 147 ALA C CA 1
ATOM 3324 C C . ALA B 2 147 ? 23.936 -44.447 61.651 1.00 38.38 147 ALA C C 1
ATOM 3325 O O . ALA B 2 147 ? 23.569 -43.321 61.310 1.00 31.23 147 ALA C O 1
ATOM 3327 N N . ALA B 2 148 ? 24.203 -44.769 62.912 1.00 27.41 148 ALA C N 1
ATOM 3328 C CA . ALA B 2 148 ? 24.152 -43.802 63.998 1.00 24.62 148 ALA C CA 1
ATOM 3329 C C . ALA B 2 148 ? 25.541 -43.621 64.593 1.00 25.31 148 ALA C C 1
ATOM 3330 O O . ALA B 2 148 ? 26.321 -44.573 64.672 1.00 25.49 148 ALA C O 1
ATOM 3332 N N . LEU B 2 149 ? 25.842 -42.389 64.989 1.00 23.78 149 LEU C N 1
ATOM 3333 C CA . LEU B 2 149 ? 27.061 -42.060 65.714 1.00 25.45 149 LEU C CA 1
ATOM 3334 C C . LEU B 2 149 ? 26.710 -40.955 66.701 1.00 22.63 149 LEU C C 1
ATOM 3335 O O . LEU B 2 149 ? 25.624 -40.379 66.652 1.00 23.24 149 LEU C O 1
ATOM 3340 N N . GLY B 2 150 ? 27.623 -40.672 67.619 1.00 23.68 150 GLY C N 1
ATOM 3341 C CA . GLY B 2 150 ? 27.311 -39.649 68.594 1.00 25.67 150 GLY C CA 1
ATOM 3342 C C . GLY B 2 150 ? 28.480 -39.332 69.496 1.00 27.16 150 GLY C C 1
ATOM 3343 O O . GLY B 2 150 ? 29.606 -39.778 69.270 1.00 23.96 150 GLY C O 1
ATOM 3344 N N . CYS B 2 151 ? 28.193 -38.530 70.525 1.00 20.86 151 CYS C N 1
ATOM 3345 C CA . CYS B 2 151 ? 29.165 -38.185 71.553 1.00 24.54 151 CYS C CA 1
ATOM 3346 C C . CYS B 2 151 ? 28.530 -38.336 72.923 1.00 28.49 151 CYS C C 1
ATOM 3347 O O . CYS B 2 151 ? 27.376 -37.949 73.129 1.00 23.84 151 CYS C O 1
ATOM 3350 N N . LEU B 2 152 ? 29.298 -38.880 73.855 1.00 21.80 152 LEU C N 1
ATOM 3351 C CA . LEU B 2 152 ? 28.911 -38.972 75.254 1.00 19.78 152 LEU C CA 1
ATOM 3352 C C . LEU B 2 152 ? 29.635 -37.884 76.032 1.00 28.89 152 LEU C C 1
ATOM 3353 O O . LEU B 2 152 ? 30.872 -37.843 76.045 1.00 27.65 152 LEU C O 1
ATOM 3358 N N . VAL B 2 153 ? 28.865 -37.000 76.658 1.00 20.74 153 VAL C N 1
ATOM 3359 C CA . VAL B 2 153 ? 29.383 -35.844 77.378 1.00 21.09 153 VAL C CA 1
ATOM 3360 C C . VAL B 2 153 ? 29.196 -36.159 78.856 1.00 22.56 153 VAL C C 1
ATOM 3361 O O . VAL B 2 153 ? 28.093 -36.035 79.391 1.00 23.95 153 VAL C O 1
ATOM 3365 N N . LYS B 2 154 ? 30.273 -36.582 79.519 1.00 21.59 154 LYS C N 1
ATOM 3366 C CA . LYS B 2 154 ? 30.200 -37.293 80.786 1.00 23.11 154 LYS C CA 1
ATOM 3367 C C . LYS B 2 154 ? 30.765 -36.471 81.937 1.00 23.25 154 LYS C C 1
ATOM 3368 O O . LYS B 2 154 ? 31.808 -35.828 81.799 1.00 29.10 154 LYS C O 1
ATOM 3374 N N . ASP B 2 155 ? 30.071 -36.515 83.075 1.00 24.47 155 ASP C N 1
ATOM 3375 C CA . ASP B 2 155 ? 30.601 -36.090 84.369 1.00 27.73 155 ASP C CA 1
ATOM 3376 C C . ASP B 2 155 ? 30.860 -34.594 84.469 1.00 33.51 155 ASP C C 1
ATOM 3377 O O . ASP B 2 155 ? 32.002 -34.166 84.679 1.00 26.90 155 ASP C O 1
ATOM 3382 N N . TYR B 2 156 ? 29.812 -33.786 84.356 1.00 26.26 156 TYR C N 1
ATOM 3383 C CA . TYR B 2 156 ? 29.969 -32.344 84.418 1.00 23.21 156 TYR C CA 1
ATOM 3384 C C . TYR B 2 156 ? 28.996 -31.756 85.427 1.00 22.37 156 TYR C C 1
ATOM 3385 O O . TYR B 2 156 ? 28.016 -32.394 85.828 1.00 20.61 156 TYR C O 1
ATOM 3394 N N . PHE B 2 157 ? 29.290 -30.516 85.846 1.00 24.05 157 PHE C N 1
ATOM 3395 C CA . PHE B 2 157 ? 28.425 -29.817 86.787 1.00 27.83 157 PHE C CA 1
ATOM 3396 C C . PHE B 2 157 ? 28.744 -28.336 86.765 1.00 26.33 157 PHE C C 1
ATOM 3397 O O . PHE B 2 157 ? 29.930 -27.976 86.731 1.00 25.51 157 PHE C O 1
ATOM 3405 N N . PRO B 2 158 ? 27.733 -27.451 86.789 1.00 22.79 158 PRO C N 1
ATOM 3406 C CA . PRO B 2 158 ? 26.294 -27.738 86.734 1.00 22.37 158 PRO C CA 1
ATOM 3407 C C . PRO B 2 158 ? 25.815 -27.854 85.294 1.00 25.66 158 PRO C C 1
ATOM 3408 O O . PRO B 2 158 ? 26.617 -27.799 84.370 1.00 22.27 158 PRO C O 1
ATOM 3412 N N . GLU B 2 159 ? 24.506 -28.011 85.080 1.00 22.08 159 GLU C N 1
ATOM 3413 C CA . GLU B 2 159 ? 23.933 -27.776 83.769 1.00 23.87 159 GLU C CA 1
ATOM 3414 C C . GLU B 2 159 ? 24.161 -26.317 83.376 1.00 30.64 159 GLU C C 1
ATOM 3415 O O . GLU B 2 159 ? 24.325 -25.458 84.243 1.00 25.96 159 GLU C O 1
ATOM 3421 N N . PRO B 2 160 ? 24.162 -26.001 82.070 1.00 23.68 160 PRO C N 1
ATOM 3422 C CA . PRO B 2 160 ? 23.949 -26.858 80.898 1.00 24.84 160 PRO C CA 1
ATOM 3423 C C . PRO B 2 160 ? 25.216 -27.100 80.085 1.00 28.62 160 PRO C C 1
ATOM 3424 O O . PRO B 2 160 ? 26.245 -26.477 80.332 1.00 22.18 160 PRO C O 1
ATOM 3428 N N . VAL B 2 161 ? 25.170 -28.001 79.105 1.00 28.57 161 VAL C N 1
ATOM 3429 C CA . VAL B 2 161 ? 26.161 -28.045 78.040 1.00 24.90 161 VAL C CA 1
ATOM 3430 C C . VAL B 2 161 ? 25.421 -27.793 76.734 1.00 27.36 161 VAL C C 1
ATOM 3431 O O . VAL B 2 161 ? 24.211 -27.999 76.627 1.00 32.45 161 VAL C O 1
ATOM 3435 N N . THR B 2 162 ? 26.158 -27.314 75.742 1.00 28.41 162 THR C N 1
ATOM 3436 C CA . THR B 2 162 ? 25.665 -27.264 74.376 1.00 28.35 162 THR C CA 1
ATOM 3437 C C . THR B 2 162 ? 26.520 -28.187 73.522 1.00 21.21 162 THR C C 1
ATOM 3438 O O . THR B 2 162 ? 27.716 -28.358 73.766 1.00 24.73 162 THR C O 1
ATOM 3442 N N . VAL B 2 163 ? 25.880 -28.808 72.544 1.00 24.94 163 VAL C N 1
ATOM 3443 C CA . VAL B 2 163 ? 26.540 -29.699 71.605 1.00 23.88 163 VAL C CA 1
ATOM 3444 C C . VAL B 2 163 ? 26.104 -29.298 70.212 1.00 28.68 163 VAL C C 1
ATOM 3445 O O . VAL B 2 163 ? 24.903 -29.176 69.949 1.00 29.26 163 VAL C O 1
ATOM 3449 N N . SER B 2 164 ? 27.066 -29.084 69.324 1.00 23.91 164 SER C N 1
ATOM 3450 C CA . SER B 2 164 ? 26.757 -28.988 67.909 1.00 27.15 164 SER C CA 1
ATOM 3451 C C . SER B 2 164 ? 27.527 -30.072 67.166 1.00 24.57 164 SER C C 1
ATOM 3452 O O . SER B 2 164 ? 28.366 -30.774 67.733 1.00 26.63 164 SER C O 1
ATOM 3455 N N . TRP B 2 165 ? 27.208 -30.211 65.888 1.00 28.43 165 TRP C N 1
ATOM 3456 C CA . TRP B 2 165 ? 27.848 -31.174 65.006 1.00 25.78 165 TRP C CA 1
ATOM 3457 C C . TRP B 2 165 ? 28.417 -30.444 63.805 1.00 23.78 165 TRP C C 1
ATOM 3458 O O . TRP B 2 165 ? 27.699 -29.685 63.143 1.00 30.33 165 TRP C O 1
ATOM 3469 N N . ASN B 2 166 ? 29.703 -30.675 63.537 1.00 25.11 166 ASN C N 1
ATOM 3470 C CA . ASN B 2 166 ? 30.396 -30.039 62.422 1.00 33.55 166 ASN C CA 1
ATOM 3471 C C . ASN B 2 166 ? 30.197 -28.528 62.465 1.00 32.16 166 ASN C C 1
ATOM 3472 O O . ASN B 2 166 ? 29.852 -27.887 61.469 1.00 38.88 166 ASN C O 1
ATOM 3477 N N . SER B 2 167 ? 30.388 -27.966 63.660 1.00 32.86 167 SER C N 1
ATOM 3478 C CA . SER B 2 167 ? 30.304 -26.522 63.890 1.00 32.17 167 SER C CA 1
ATOM 3479 C C . SER B 2 167 ? 28.954 -25.946 63.484 1.00 37.89 167 SER C C 1
ATOM 3480 O O . SER B 2 167 ? 28.859 -24.778 63.100 1.00 47.14 167 SER C O 1
ATOM 3483 N N . GLY B 2 168 ? 27.897 -26.751 63.556 1.00 34.77 168 GLY C N 1
ATOM 3484 C CA . GLY B 2 168 ? 26.563 -26.298 63.231 1.00 29.14 168 GLY C CA 1
ATOM 3485 C C . GLY B 2 168 ? 26.092 -26.638 61.834 1.00 34.32 168 GLY C C 1
ATOM 3486 O O . GLY B 2 168 ? 24.906 -26.455 61.541 1.00 39.88 168 GLY C O 1
ATOM 3487 N N . ALA B 2 169 ? 26.978 -27.125 60.965 1.00 31.39 169 ALA C N 1
ATOM 3488 C CA . ALA B 2 169 ? 26.584 -27.457 59.599 1.00 40.71 169 ALA C CA 1
ATOM 3489 C C . ALA B 2 169 ? 25.710 -28.708 59.528 1.00 44.38 169 ALA C C 1
ATOM 3490 O O . ALA B 2 169 ? 24.977 -28.887 58.548 1.00 35.94 169 ALA C O 1
ATOM 3492 N N . LEU B 2 170 ? 25.770 -29.571 60.537 1.00 34.26 170 LEU C N 1
ATOM 3493 C CA . LEU B 2 170 ? 24.989 -30.804 60.585 1.00 32.59 170 LEU C CA 1
ATOM 3494 C C . LEU B 2 170 ? 23.931 -30.673 61.678 1.00 29.58 170 LEU C C 1
ATOM 3495 O O . LEU B 2 170 ? 24.264 -30.588 62.864 1.00 30.32 170 LEU C O 1
ATOM 3500 N N . THR B 2 171 ? 22.659 -30.657 61.276 1.00 28.08 171 THR C N 1
ATOM 3501 C CA . THR B 2 171 ? 21.561 -30.491 62.221 1.00 36.07 171 THR C CA 1
ATOM 3502 C C . THR B 2 171 ? 20.470 -31.526 61.986 1.00 30.15 171 THR C C 1
ATOM 3503 O O . THR B 2 171 ? 19.746 -31.897 62.915 1.00 33.24 171 THR C O 1
ATOM 3507 N N . SER B 2 172 ? 20.330 -31.979 60.744 1.00 29.25 172 SER C N 1
ATOM 3508 C CA . SER B 2 172 ? 19.291 -32.947 60.419 1.00 29.24 172 SER C CA 1
ATOM 3509 C C . SER B 2 172 ? 19.609 -34.300 61.049 1.00 30.65 172 SER C C 1
ATOM 3510 O O . SER B 2 172 ? 20.719 -34.816 60.900 1.00 30.03 172 SER C O 1
ATOM 3513 N N . GLY B 2 173 ? 18.632 -34.874 61.751 1.00 28.39 173 GLY C N 1
ATOM 3514 C CA . GLY B 2 173 ? 18.799 -36.167 62.387 1.00 29.95 173 GLY C CA 1
ATOM 3515 C C . GLY B 2 173 ? 19.559 -36.148 63.695 1.00 27.07 173 GLY C C 1
ATOM 3516 O O . GLY B 2 173 ? 19.847 -37.218 64.243 1.00 25.92 173 GLY C O 1
ATOM 3517 N N . VAL B 2 174 ? 19.903 -34.974 64.209 1.00 24.47 174 VAL C N 1
ATOM 3518 C CA . VAL B 2 174 ? 20.579 -34.870 65.495 1.00 25.90 174 VAL C CA 1
ATOM 3519 C C . VAL B 2 174 ? 19.545 -34.962 66.605 1.00 25.35 174 VAL C C 1
ATOM 3520 O O . VAL B 2 174 ? 18.506 -34.293 66.560 1.00 27.35 174 VAL C O 1
ATOM 3524 N N . HIS B 2 175 ? 19.822 -35.794 67.605 1.00 21.53 175 HIS C N 1
ATOM 3525 C CA . HIS B 2 175 ? 19.061 -35.798 68.850 1.00 23.18 175 HIS C CA 1
ATOM 3526 C C . HIS B 2 175 ? 20.046 -35.594 69.988 1.00 23.43 175 HIS C C 1
ATOM 3527 O O . HIS B 2 175 ? 20.949 -36.416 70.183 1.00 22.06 175 HIS C O 1
ATOM 3534 N N . THR B 2 176 ? 19.893 -34.498 70.723 1.00 20.27 176 THR C N 1
ATOM 3535 C CA . THR B 2 176 ? 20.657 -34.293 71.947 1.00 22.01 176 THR C CA 1
ATOM 3536 C C . THR B 2 176 ? 19.719 -34.530 73.114 1.00 23.94 176 THR C C 1
ATOM 3537 O O . THR B 2 176 ? 18.676 -33.878 73.217 1.00 27.02 176 THR C O 1
ATOM 3541 N N . PHE B 2 177 ? 20.087 -35.449 73.978 1.00 20.54 177 PHE C N 1
ATOM 3542 C CA . PHE B 2 177 ? 19.153 -35.948 74.970 1.00 19.75 177 PHE C CA 1
ATOM 3543 C C . PHE B 2 177 ? 19.183 -35.112 76.238 1.00 25.49 177 PHE C C 1
ATOM 3544 O O . PHE B 2 177 ? 20.165 -34.418 76.524 1.00 24.87 177 PHE C O 1
ATOM 3552 N N . PRO B 2 178 ? 18.098 -35.140 77.012 1.00 25.92 178 PRO C N 1
ATOM 3553 C CA . PRO B 2 178 ? 18.159 -34.579 78.362 1.00 18.75 178 PRO C CA 1
ATOM 3554 C C . PRO B 2 178 ? 19.267 -35.233 79.169 1.00 23.64 178 PRO C C 1
ATOM 3555 O O . PRO B 2 178 ? 19.472 -36.449 79.119 1.00 23.46 178 PRO C O 1
ATOM 3559 N N . ALA B 2 179 ? 19.992 -34.411 79.917 1.00 22.66 179 ALA C N 1
ATOM 3560 C CA . ALA B 2 179 ? 21.021 -34.957 80.787 1.00 21.27 179 ALA C CA 1
ATOM 3561 C C . ALA B 2 179 ? 20.383 -35.790 81.892 1.00 25.05 179 ALA C C 1
ATOM 3562 O O . ALA B 2 179 ? 19.246 -35.547 82.302 1.00 27.04 179 ALA C O 1
ATOM 3564 N N . VAL B 2 180 ? 21.119 -36.790 82.369 1.00 24.52 180 VAL C N 1
ATOM 3565 C CA . VAL B 2 180 ? 20.742 -37.532 83.565 1.00 23.82 180 VAL C CA 1
ATOM 3566 C C . VAL B 2 180 ? 21.700 -37.132 84.674 1.00 25.74 180 VAL C C 1
ATOM 3567 O O . VAL B 2 180 ? 22.876 -36.873 84.413 1.00 22.72 180 VAL C O 1
ATOM 3571 N N . LEU B 2 181 ? 21.192 -37.068 85.902 1.00 26.32 181 LEU C N 1
ATOM 3572 C CA . LEU B 2 181 ? 22.028 -36.829 87.075 1.00 27.03 181 LEU C CA 1
ATOM 3573 C C . LEU B 2 181 ? 22.478 -38.173 87.630 1.00 27.89 181 LEU C C 1
ATOM 3574 O O . LEU B 2 181 ? 21.648 -38.990 88.041 1.00 31.60 181 LEU C O 1
ATOM 3579 N N . GLN B 2 182 ? 23.785 -38.402 87.632 1.00 25.78 182 GLN C N 1
ATOM 3580 C CA . GLN B 2 182 ? 24.341 -39.647 88.129 1.00 32.01 182 GLN C CA 1
ATOM 3581 C C . GLN B 2 182 ? 24.410 -39.621 89.656 1.00 37.17 182 GLN C C 1
ATOM 3582 O O . GLN B 2 182 ? 24.256 -38.576 90.298 1.00 35.98 182 GLN C O 1
ATOM 3588 N N . SER B 2 183 ? 24.626 -40.802 90.244 1.00 32.46 183 SER C N 1
ATOM 3589 C CA . SER B 2 183 ? 24.738 -40.897 91.696 1.00 33.23 183 SER C CA 1
ATOM 3590 C C . SER B 2 183 ? 25.936 -40.125 92.235 1.00 35.63 183 SER C C 1
ATOM 3591 O O . SER B 2 183 ? 25.951 -39.770 93.418 1.00 40.18 183 SER C O 1
ATOM 3594 N N . SER B 2 184 ? 26.936 -39.853 91.398 1.00 37.20 184 SER C N 1
ATOM 3595 C CA . SER B 2 184 ? 28.058 -39.015 91.801 1.00 34.88 184 SER C CA 1
ATOM 3596 C C . SER B 2 184 ? 27.678 -37.552 91.958 1.00 40.01 184 SER C C 1
ATOM 3597 O O . SER B 2 184 ? 28.517 -36.756 92.396 1.00 38.34 184 SER C O 1
ATOM 3600 N N . GLY B 2 185 ? 26.455 -37.173 91.600 1.00 34.46 185 GLY C N 1
ATOM 3601 C CA . GLY B 2 185 ? 26.100 -35.771 91.579 1.00 30.18 185 GLY C CA 1
ATOM 3602 C C . GLY B 2 185 ? 26.578 -35.026 90.356 1.00 29.26 185 GLY C C 1
ATOM 3603 O O . GLY B 2 185 ? 26.450 -33.797 90.310 1.00 30.66 185 GLY C O 1
ATOM 3604 N N . LEU B 2 186 ? 27.114 -35.728 89.359 1.00 27.43 186 LEU C N 1
ATOM 3605 C CA . LEU B 2 186 ? 27.503 -35.136 88.089 1.00 27.39 186 LEU C CA 1
ATOM 3606 C C . LEU B 2 186 ? 26.519 -35.536 86.996 1.00 24.90 186 LEU C C 1
ATOM 3607 O O . LEU B 2 186 ? 25.898 -36.604 87.052 1.00 30.18 186 LEU C O 1
ATOM 3612 N N . TYR B 2 187 ? 26.394 -34.675 85.992 1.00 23.73 187 TYR C N 1
ATOM 3613 C CA . TYR B 2 187 ? 25.501 -34.929 84.872 1.00 19.08 187 TYR C CA 1
ATOM 3614 C C . TYR B 2 187 ? 26.225 -35.673 83.764 1.00 25.60 187 TYR C C 1
ATOM 3615 O O . TYR B 2 187 ? 27.455 -35.656 83.661 1.00 25.13 187 TYR C O 1
ATOM 3624 N N . SER B 2 188 ? 25.428 -36.334 82.933 1.00 22.41 188 SER C N 1
ATOM 3625 C CA . SER B 2 188 ? 25.968 -37.000 81.735 1.00 20.50 188 SER C CA 1
ATOM 3626 C C . SER B 2 188 ? 24.896 -36.888 80.647 1.00 28.02 188 SER C C 1
ATOM 3627 O O . SER B 2 188 ? 23.708 -37.046 80.968 1.00 23.85 188 SER C O 1
ATOM 3630 N N . LEU B 2 189 ? 25.329 -36.628 79.409 1.00 18.39 189 LEU C N 1
ATOM 3631 C CA . LEU B 2 189 ? 24.372 -36.394 78.302 1.00 22.21 189 LEU C CA 1
ATOM 3632 C C . LEU B 2 189 ? 24.900 -37.027 77.009 1.00 25.01 189 LEU C C 1
ATOM 3633 O O . LEU B 2 189 ? 26.135 -37.041 76.822 1.00 26.55 189 LEU C O 1
ATOM 3638 N N . SER B 2 190 ? 24.007 -37.534 76.153 1.00 22.22 190 SER C N 1
ATOM 3639 C CA . SER B 2 190 ? 24.434 -38.066 74.853 1.00 19.36 190 SER C CA 1
ATOM 3640 C C . SER B 2 190 ? 23.829 -37.234 73.731 1.00 26.36 190 SER C C 1
ATOM 3641 O O . SER B 2 190 ? 22.717 -36.737 73.894 1.00 20.47 190 SER C O 1
ATOM 3644 N N . SER B 2 191 ? 24.599 -37.040 72.682 1.00 20.40 191 SER C N 1
ATOM 3645 C CA . SER B 2 191 ? 24.076 -36.443 71.467 1.00 23.05 191 SER C CA 1
ATOM 3646 C C . SER B 2 191 ? 24.394 -37.404 70.333 1.00 24.11 191 SER C C 1
ATOM 3647 O O . SER B 2 191 ? 25.519 -37.900 70.240 1.00 23.50 191 SER C O 1
ATOM 3650 N N . VAL B 2 192 ? 23.401 -37.706 69.505 1.00 22.79 192 VAL C N 1
ATOM 3651 C CA . VAL B 2 192 ? 23.583 -38.656 68.418 1.00 25.68 192 VAL C CA 1
ATOM 3652 C C . VAL B 2 192 ? 23.074 -38.032 67.130 1.00 21.51 192 VAL C C 1
ATOM 3653 O O . VAL B 2 192 ? 22.356 -37.031 67.130 1.00 22.71 192 VAL C O 1
ATOM 3657 N N . VAL B 2 193 ? 23.482 -38.630 66.020 1.00 21.89 193 VAL C N 1
ATOM 3658 C CA . VAL B 2 193 ? 22.975 -38.250 64.708 1.00 20.93 193 VAL C CA 1
ATOM 3659 C C . VAL B 2 193 ? 22.963 -39.491 63.827 1.00 25.54 193 VAL C C 1
ATOM 3660 O O . VAL B 2 193 ? 23.853 -40.340 63.916 1.00 26.08 193 VAL C O 1
ATOM 3664 N N . THR B 2 194 ? 21.937 -39.612 62.993 1.00 25.25 194 THR C N 1
ATOM 3665 C CA . THR B 2 194 ? 21.878 -40.675 61.998 1.00 29.98 194 THR C CA 1
ATOM 3666 C C . THR B 2 194 ? 22.318 -40.115 60.652 1.00 33.56 194 THR C C 1
ATOM 3667 O O . THR B 2 194 ? 21.890 -39.027 60.254 1.00 31.53 194 THR C O 1
ATOM 3671 N N . VAL B 2 195 ? 23.188 -40.852 59.969 1.00 34.45 195 VAL C N 1
ATOM 3672 C CA . VAL B 2 195 ? 23.815 -40.391 58.734 1.00 28.53 195 VAL C CA 1
ATOM 3673 C C . VAL B 2 195 ? 23.726 -41.526 57.721 1.00 43.73 195 VAL C C 1
ATOM 3674 O O . VAL B 2 195 ? 23.412 -42.664 58.103 1.00 36.54 195 VAL C O 1
ATOM 3678 N N . PRO B 2 196 ? 23.961 -41.277 56.431 1.00 45.03 196 PRO C N 1
ATOM 3679 C CA . PRO B 2 196 ? 24.018 -42.393 55.477 1.00 50.41 196 PRO C CA 1
ATOM 3680 C C . PRO B 2 196 ? 25.219 -43.274 55.780 1.00 39.41 196 PRO C C 1
ATOM 3681 O O . PRO B 2 196 ? 26.344 -42.787 55.911 1.00 42.89 196 PRO C O 1
ATOM 3685 N N . SER B 2 197 ? 24.970 -44.580 55.908 1.00 44.30 197 SER C N 1
ATOM 3686 C CA . SER B 2 197 ? 26.059 -45.506 56.198 1.00 37.72 197 SER C CA 1
ATOM 3687 C C . SER B 2 197 ? 27.082 -45.531 55.072 1.00 39.48 197 SER C C 1
ATOM 3688 O O . SER B 2 197 ? 28.266 -45.781 55.315 1.00 37.16 197 SER C O 1
ATOM 3691 N N . SER B 2 198 ? 26.653 -45.244 53.842 1.00 41.33 198 SER C N 1
ATOM 3692 C CA . SER B 2 198 ? 27.582 -45.188 52.720 1.00 53.99 198 SER C CA 1
ATOM 3693 C C . SER B 2 198 ? 28.595 -44.058 52.850 1.00 52.58 198 SER C C 1
ATOM 3694 O O . SER B 2 198 ? 29.606 -44.068 52.141 1.00 61.04 198 SER C O 1
ATOM 3697 N N . SER B 2 199 ? 28.357 -43.093 53.733 1.00 51.05 199 SER C N 1
ATOM 3698 C CA . SER B 2 199 ? 29.217 -41.925 53.852 1.00 50.20 199 SER C CA 1
ATOM 3699 C C . SER B 2 199 ? 30.225 -42.032 54.988 1.00 51.69 199 SER C C 1
ATOM 3700 O O . SER B 2 199 ? 31.013 -41.101 55.180 1.00 50.24 199 SER C O 1
ATOM 3703 N N . LEU B 2 200 ? 30.227 -43.141 55.736 1.00 52.16 200 LEU C N 1
ATOM 3704 C CA . LEU B 2 200 ? 31.056 -43.230 56.938 1.00 45.64 200 LEU C CA 1
ATOM 3705 C C . LEU B 2 200 ? 32.539 -43.100 56.614 1.00 56.42 200 LEU C C 1
ATOM 3706 O O . LEU B 2 200 ? 33.297 -42.489 57.377 1.00 60.36 200 LEU C O 1
ATOM 3711 N N . GLY B 2 201 ? 32.976 -43.670 55.491 1.00 61.60 201 GLY C N 1
ATOM 3712 C CA . GLY B 2 201 ? 34.373 -43.552 55.121 1.00 51.77 201 GLY C CA 1
ATOM 3713 C C . GLY B 2 201 ? 34.755 -42.225 54.504 1.00 51.40 201 GLY C C 1
ATOM 3714 O O . GLY B 2 201 ? 35.944 -41.892 54.472 1.00 56.02 201 GLY C O 1
ATOM 3715 N N . THR B 2 202 ? 33.776 -41.453 54.021 1.00 54.28 202 THR C N 1
ATOM 3716 C CA . THR B 2 202 ? 34.057 -40.247 53.254 1.00 58.85 202 THR C CA 1
ATOM 3717 C C . THR B 2 202 ? 33.762 -38.951 53.994 1.00 63.87 202 THR C C 1
ATOM 3718 O O . THR B 2 202 ? 34.338 -37.918 53.640 1.00 54.51 202 THR C O 1
ATOM 3722 N N . GLN B 2 203 ? 32.897 -38.972 55.004 1.00 64.93 203 GLN C N 1
ATOM 3723 C CA . GLN B 2 203 ? 32.463 -37.764 55.690 1.00 57.69 203 GLN C CA 1
ATOM 3724 C C . GLN B 2 203 ? 33.055 -37.708 57.092 1.00 50.12 203 GLN C C 1
ATOM 3725 O O . GLN B 2 203 ? 33.136 -38.726 57.788 1.00 48.81 203 GLN C O 1
ATOM 3731 N N . THR B 2 204 ? 33.473 -36.515 57.502 1.00 46.80 204 THR C N 1
ATOM 3732 C CA . THR B 2 204 ? 33.975 -36.295 58.851 1.00 42.66 204 THR C CA 1
ATOM 3733 C C . THR B 2 204 ? 32.846 -35.801 59.747 1.00 43.46 204 THR C C 1
ATOM 3734 O O . THR B 2 204 ? 32.019 -34.982 59.329 1.00 38.67 204 THR C O 1
ATOM 3738 N N . TYR B 2 205 ? 32.798 -36.331 60.972 1.00 35.77 205 TYR C N 1
ATOM 3739 C CA . TYR B 2 205 ? 31.775 -35.977 61.951 1.00 35.59 205 TYR C CA 1
ATOM 3740 C C . TYR B 2 205 ? 32.456 -35.583 63.247 1.00 37.88 205 TYR C C 1
ATOM 3741 O O . TYR B 2 205 ? 33.139 -36.405 63.864 1.00 32.72 205 TYR C O 1
ATOM 3750 N N . ILE B 2 206 ? 32.267 -34.333 63.659 1.00 33.58 206 ILE C N 1
ATOM 3751 C CA . ILE B 2 206 ? 32.874 -33.812 64.877 1.00 26.74 206 ILE C CA 1
ATOM 3752 C C . ILE B 2 206 ? 31.776 -33.204 65.732 1.00 25.54 206 ILE C C 1
ATOM 3753 O O . ILE B 2 206 ? 30.970 -32.408 65.239 1.00 29.06 206 ILE C O 1
ATOM 3758 N N . CYS B 2 207 ? 31.738 -33.575 67.003 1.00 25.66 207 CYS C N 1
ATOM 3759 C CA . CYS B 2 207 ? 30.821 -32.938 67.930 1.00 26.33 207 CYS C CA 1
ATOM 3760 C C . CYS B 2 207 ? 31.562 -31.839 68.676 1.00 24.66 207 CYS C C 1
ATOM 3761 O O . CYS B 2 207 ? 32.698 -32.025 69.115 1.00 25.93 207 CYS C O 1
ATOM 3764 N N . ASN B 2 208 ? 30.915 -30.685 68.792 1.00 26.35 208 ASN C N 1
ATOM 3765 C CA . ASN B 2 208 ? 31.483 -29.518 69.448 1.00 25.90 208 ASN C CA 1
ATOM 3766 C C . ASN B 2 208 ? 30.730 -29.299 70.753 1.00 19.59 208 ASN C C 1
ATOM 3767 O O . ASN B 2 208 ? 29.523 -29.044 70.739 1.00 23.73 208 ASN C O 1
ATOM 3772 N N . VAL B 2 209 ? 31.438 -29.413 71.871 1.00 21.48 209 VAL C N 1
ATOM 3773 C CA . VAL B 2 209 ? 30.835 -29.384 73.199 1.00 25.86 209 VAL C CA 1
ATOM 3774 C C . VAL B 2 209 ? 31.321 -28.143 73.931 1.00 26.26 209 VAL C C 1
ATOM 3775 O O . VAL B 2 209 ? 32.529 -27.880 73.984 1.00 26.69 209 VAL C O 1
ATOM 3779 N N . ASN B 2 210 ? 30.358 -27.424 74.498 1.00 24.58 210 ASN C N 1
ATOM 3780 C CA . ASN B 2 210 ? 30.684 -26.227 75.297 1.00 25.07 210 ASN C CA 1
ATOM 3781 C C . ASN B 2 210 ? 30.055 -26.348 76.685 1.00 29.17 210 ASN C C 1
ATOM 3782 O O . ASN B 2 210 ? 28.855 -26.613 76.773 1.00 26.59 210 ASN C O 1
ATOM 3787 N N . HIS B 2 211 ? 30.873 -26.199 77.711 1.00 24.00 211 HIS C N 1
ATOM 3788 C CA . HIS B 2 211 ? 30.394 -26.137 79.088 1.00 24.36 211 HIS C CA 1
ATOM 3789 C C . HIS B 2 211 ? 30.898 -24.822 79.688 1.00 28.97 211 HIS C C 1
ATOM 3790 O O . HIS B 2 211 ? 31.999 -24.762 80.234 1.00 23.80 211 HIS C O 1
ATOM 3797 N N . LYS B 2 212 ? 30.078 -23.774 79.592 1.00 31.06 212 LYS C N 1
ATOM 3798 C CA . LYS B 2 212 ? 30.513 -22.450 80.039 1.00 25.74 212 LYS C CA 1
ATOM 3799 C C . LYS B 2 212 ? 30.881 -22.365 81.520 1.00 32.13 212 LYS C C 1
ATOM 3800 O O . LYS B 2 212 ? 31.885 -21.699 81.833 1.00 31.08 212 LYS C O 1
ATOM 3806 N N . PRO B 2 213 ? 30.147 -22.970 82.465 1.00 27.60 213 PRO C N 1
ATOM 3807 C CA . PRO B 2 213 ? 30.565 -22.863 83.876 1.00 26.14 213 PRO C CA 1
ATOM 3808 C C . PRO B 2 213 ? 31.999 -23.287 84.141 1.00 34.91 213 PRO C C 1
ATOM 3809 O O . PRO B 2 213 ? 32.643 -22.742 85.046 1.00 28.72 213 PRO C O 1
ATOM 3813 N N . SER B 2 214 ? 32.523 -24.257 83.398 1.00 27.52 214 SER C N 1
ATOM 3814 C CA . SER B 2 214 ? 33.891 -24.708 83.601 1.00 27.62 214 SER C CA 1
ATOM 3815 C C . SER B 2 214 ? 34.857 -24.177 82.554 1.00 25.28 214 SER C C 1
ATOM 3816 O O . SER B 2 214 ? 36.037 -24.544 82.580 1.00 28.57 214 SER C O 1
ATOM 3819 N N . ASN B 2 215 ? 34.385 -23.338 81.636 1.00 23.14 215 ASN C N 1
ATOM 3820 C CA . ASN B 2 215 ? 35.202 -22.819 80.542 1.00 33.56 215 ASN C CA 1
ATOM 3821 C C . ASN B 2 215 ? 35.755 -23.953 79.681 1.00 34.59 215 ASN C C 1
ATOM 3822 O O . ASN B 2 215 ? 36.874 -23.877 79.176 1.00 27.86 215 ASN C O 1
ATOM 3827 N N . THR B 2 216 ? 34.956 -25.007 79.496 1.00 25.75 216 THR C N 1
ATOM 3828 C CA . THR B 2 216 ? 35.354 -26.169 78.704 1.00 26.04 216 THR C CA 1
ATOM 3829 C C . THR B 2 216 ? 34.851 -26.021 77.272 1.00 27.94 216 THR C C 1
ATOM 3830 O O . THR B 2 216 ? 33.662 -25.775 77.048 1.00 28.56 216 THR C O 1
ATOM 3834 N N . LYS B 2 217 ? 35.758 -26.169 76.305 1.00 27.22 217 LYS C N 1
ATOM 3835 C CA . LYS B 2 217 ? 35.408 -26.229 74.887 1.00 27.68 217 LYS C CA 1
ATOM 3836 C C . LYS B 2 217 ? 36.153 -27.397 74.261 1.00 31.30 217 LYS C C 1
ATOM 3837 O O . LYS B 2 217 ? 37.386 -27.388 74.205 1.00 31.56 217 LYS C O 1
ATOM 3843 N N . VAL B 2 218 ? 35.415 -28.394 73.785 1.00 29.98 218 VAL C N 1
ATOM 3844 C CA . VAL B 2 218 ? 36.008 -29.628 73.282 1.00 26.08 218 VAL C CA 1
ATOM 3845 C C . VAL B 2 218 ? 35.383 -29.961 71.933 1.00 29.91 218 VAL C C 1
ATOM 3846 O O . VAL B 2 218 ? 34.164 -29.859 71.757 1.00 30.27 218 VAL C O 1
ATOM 3850 N N . ASP B 2 219 ? 36.224 -30.325 70.969 1.00 31.24 219 ASP C N 1
ATOM 3851 C CA . ASP B 2 219 ? 35.786 -30.985 69.750 1.00 30.49 219 ASP C CA 1
ATOM 3852 C C . ASP B 2 219 ? 36.211 -32.443 69.832 1.00 32.18 219 ASP C C 1
ATOM 3853 O O . ASP B 2 219 ? 37.294 -32.749 70.339 1.00 31.80 219 ASP C O 1
ATOM 3858 N N . LYS B 2 220 ? 35.357 -33.346 69.351 1.00 29.73 220 LYS C N 1
ATOM 3859 C CA . LYS B 2 220 ? 35.683 -34.767 69.317 1.00 31.00 220 LYS C CA 1
ATOM 3860 C C . LYS B 2 220 ? 35.297 -35.344 67.962 1.00 33.93 220 LYS C C 1
ATOM 3861 O O . LYS B 2 220 ? 34.118 -35.337 67.591 1.00 28.78 220 LYS C O 1
ATOM 3867 N N . LYS B 2 221 ? 36.289 -35.842 67.230 1.00 35.38 221 LYS C N 1
ATOM 3868 C CA . LYS B 2 221 ? 36.039 -36.544 65.982 1.00 37.25 221 LYS C CA 1
ATOM 3869 C C . LYS B 2 221 ? 35.496 -37.933 66.293 1.00 28.10 221 LYS C C 1
ATOM 3870 O O . LYS B 2 221 ? 36.024 -38.636 67.159 1.00 32.74 221 LYS C O 1
ATOM 3876 N N . VAL B 2 222 ? 34.430 -38.315 65.605 1.00 28.64 222 VAL C N 1
ATOM 3877 C CA . VAL B 2 222 ? 33.773 -39.599 65.815 1.00 33.86 222 VAL C CA 1
ATOM 3878 C C . VAL B 2 222 ? 34.003 -40.430 64.562 1.00 29.27 222 VAL C C 1
ATOM 3879 O O . VAL B 2 222 ? 33.442 -40.138 63.500 1.00 32.10 222 VAL C O 1
ATOM 3883 N N . GLU B 2 223 ? 34.831 -41.460 64.691 1.00 36.25 223 GLU C N 1
ATOM 3884 C CA . GLU B 2 223 ? 35.283 -42.270 63.576 1.00 45.11 223 GLU C CA 1
ATOM 3885 C C . GLU B 2 223 ? 34.815 -43.708 63.744 1.00 33.34 223 GLU C C 1
ATOM 3886 O O . GLU B 2 223 ? 34.712 -44.203 64.870 1.00 33.37 223 GLU C O 1
ATOM 3892 N N . PRO B 2 224 ? 34.517 -44.405 62.641 1.00 37.46 224 PRO C N 1
ATOM 3893 C CA . PRO B 2 224 ? 34.250 -45.843 62.712 1.00 40.91 224 PRO C CA 1
ATOM 3894 C C . PRO B 2 224 ? 35.513 -46.618 63.064 1.00 37.20 224 PRO C C 1
ATOM 3895 O O . PRO B 2 224 ? 35.523 -47.301 64.086 1.00 47.37 224 PRO C O 1
ATOM 3899 N N . ASP C 3 1 ? -3.500 -11.636 94.032 1.00 28.48 1 ASP B N 1
ATOM 3900 C CA . ASP C 3 1 ? -3.068 -12.069 92.706 1.00 26.23 1 ASP B CA 1
ATOM 3901 C C . ASP C 3 1 ? -4.230 -12.600 91.880 1.00 41.51 1 ASP B C 1
ATOM 3902 O O . ASP C 3 1 ? -5.160 -13.208 92.409 1.00 37.68 1 ASP B O 1
ATOM 3907 N N . ILE C 3 2 ? -4.163 -12.382 90.574 1.00 28.73 2 ILE B N 1
ATOM 3908 C CA . ILE C 3 2 ? -5.148 -12.926 89.648 1.00 29.63 2 ILE B CA 1
ATOM 3909 C C . ILE C 3 2 ? -4.654 -14.300 89.208 1.00 29.76 2 ILE B C 1
ATOM 3910 O O . ILE C 3 2 ? -3.619 -14.416 88.552 1.00 28.06 2 ILE B O 1
ATOM 3915 N N . GLN C 3 3 ? -5.382 -15.348 89.597 1.00 30.45 3 GLN B N 1
ATOM 3916 C CA . GLN C 3 3 ? -5.031 -16.709 89.203 1.00 31.82 3 GLN B CA 1
ATOM 3917 C C . GLN C 3 3 ? -5.562 -17.011 87.807 1.00 23.92 3 GLN B C 1
ATOM 3918 O O . GLN C 3 3 ? -6.715 -16.701 87.489 1.00 27.49 3 GLN B O 1
ATOM 3924 N N . MET C 3 4 ? -4.711 -17.610 86.973 1.00 23.00 4 MET B N 1
ATOM 3925 C CA . MET C 3 4 ? -5.060 -18.005 85.612 1.00 21.60 4 MET B CA 1
ATOM 3926 C C . MET C 3 4 ? -5.117 -19.526 85.578 1.00 28.16 4 MET B C 1
ATOM 3927 O O . MET C 3 4 ? -4.155 -20.190 85.985 1.00 28.13 4 MET B O 1
ATOM 3932 N N . THR C 3 5 ? -6.246 -20.071 85.127 1.00 23.99 5 THR B N 1
ATOM 3933 C CA . THR C 3 5 ? -6.455 -21.519 85.070 1.00 23.26 5 THR B CA 1
ATOM 3934 C C . THR C 3 5 ? -6.774 -21.919 83.637 1.00 27.57 5 THR B C 1
ATOM 3935 O O . THR C 3 5 ? -7.743 -21.422 83.056 1.00 30.55 5 THR B O 1
ATOM 3939 N N . GLN C 3 6 ? -5.968 -22.819 83.075 1.00 25.39 6 GLN B N 1
ATOM 3940 C CA . GLN C 3 6 ? -6.156 -23.292 81.711 1.00 22.09 6 GLN B CA 1
ATOM 3941 C C . GLN C 3 6 ? -6.843 -24.654 81.704 1.00 23.79 6 GLN B C 1
ATOM 3942 O O . GLN C 3 6 ? -6.748 -25.425 82.663 1.00 29.25 6 GLN B O 1
ATOM 3948 N N . SER C 3 7 ? -7.536 -24.940 80.602 1.00 30.35 7 SER B N 1
ATOM 3949 C CA . SER C 3 7 ? -8.234 -26.209 80.420 1.00 31.17 7 SER B CA 1
ATOM 3950 C C . SER C 3 7 ? -8.062 -26.639 78.968 1.00 28.90 7 SER B C 1
ATOM 3951 O O . SER C 3 7 ? -8.211 -25.807 78.059 1.00 26.38 7 SER B O 1
ATOM 3954 N N . PRO C 3 8 ? -7.693 -27.901 78.707 1.00 25.85 8 PRO B N 1
ATOM 3955 C CA . PRO C 3 8 ? -7.259 -28.923 79.656 1.00 21.98 8 PRO B CA 1
ATOM 3956 C C . PRO C 3 8 ? -5.832 -28.628 80.084 1.00 30.96 8 PRO B C 1
ATOM 3957 O O . PRO C 3 8 ? -5.263 -27.659 79.593 1.00 31.81 8 PRO B O 1
ATOM 3961 N N . SER C 3 9 ? -5.217 -29.433 80.952 1.00 27.14 9 SER B N 1
ATOM 3962 C CA . SER C 3 9 ? -3.792 -29.293 81.224 1.00 30.74 9 SER B CA 1
ATOM 3963 C C . SER C 3 9 ? -2.922 -30.026 80.211 1.00 31.99 9 SER B C 1
ATOM 3964 O O . SER C 3 9 ? -1.735 -29.699 80.077 1.00 28.03 9 SER B O 1
ATOM 3967 N N . SER C 3 10 ? -3.474 -31.023 79.519 1.00 22.96 10 SER B N 1
ATOM 3968 C CA . SER C 3 10 ? -2.802 -31.643 78.390 1.00 24.31 10 SER B CA 1
ATOM 3969 C C . SER C 3 10 ? -3.851 -32.202 77.441 1.00 25.22 10 SER B C 1
ATOM 3970 O O . SER C 3 10 ? -5.005 -32.422 77.819 1.00 29.25 10 SER B O 1
ATOM 3973 N N . LEU C 3 11 ? -3.438 -32.424 76.196 1.00 26.67 11 LEU B N 1
ATOM 3974 C CA . LEU C 3 11 ? -4.343 -32.978 75.195 1.00 28.86 11 LEU B CA 1
ATOM 3975 C C . LEU C 3 11 ? -3.510 -33.623 74.102 1.00 36.65 11 LEU B C 1
ATOM 3976 O O . LEU C 3 11 ? -2.336 -33.293 73.912 1.00 27.69 11 LEU B O 1
ATOM 3981 N N . SER C 3 12 ? -4.143 -34.541 73.378 1.00 28.66 12 SER B N 1
ATOM 3982 C CA . SER C 3 12 ? -3.517 -35.260 72.282 1.00 25.94 12 SER B CA 1
ATOM 3983 C C . SER C 3 12 ? -4.376 -35.088 71.043 1.00 24.46 12 SER B C 1
ATOM 3984 O O . SER C 3 12 ? -5.588 -35.313 71.098 1.00 29.33 12 SER B O 1
ATOM 3987 N N . ALA C 3 13 ? -3.758 -34.689 69.932 1.00 23.12 13 ALA B N 1
ATOM 3988 C CA . ALA C 3 13 ? -4.510 -34.453 68.708 1.00 28.91 13 ALA B CA 1
ATOM 3989 C C . ALA C 3 13 ? -3.679 -34.877 67.509 1.00 25.28 13 ALA B C 1
ATOM 3990 O O . ALA C 3 13 ? -2.454 -34.987 67.587 1.00 26.74 13 ALA B O 1
ATOM 3992 N N . SER C 3 14 ? -4.359 -35.081 66.388 1.00 29.22 14 SER B N 1
ATOM 3993 C CA . SER C 3 14 ? -3.717 -35.482 65.146 1.00 29.44 14 SER B CA 1
ATOM 3994 C C . SER C 3 14 ? -3.429 -34.268 64.277 1.00 26.28 14 SER B C 1
ATOM 3995 O O . SER C 3 14 ? -4.068 -33.220 64.394 1.00 27.03 14 SER B O 1
ATOM 3998 N N . VAL C 3 15 ? -2.449 -34.425 63.386 1.00 23.29 15 VAL B N 1
ATOM 3999 C CA . VAL C 3 15 ? -2.162 -33.375 62.422 1.00 29.15 15 VAL B CA 1
ATOM 4000 C C . VAL C 3 15 ? -3.430 -33.070 61.644 1.00 33.46 15 VAL B C 1
ATOM 4001 O O . VAL C 3 15 ? -4.156 -33.983 61.231 1.00 30.73 15 VAL B O 1
ATOM 4005 N N . GLY C 3 16 ? -3.732 -31.775 61.487 1.00 28.55 16 GLY B N 1
ATOM 4006 C CA . GLY C 3 16 ? -4.929 -31.336 60.800 1.00 29.98 16 GLY B CA 1
ATOM 4007 C C . GLY C 3 16 ? -6.138 -31.111 61.685 1.00 31.99 16 GLY B C 1
ATOM 4008 O O . GLY C 3 16 ? -7.124 -30.527 61.212 1.00 30.40 16 GLY B O 1
ATOM 4009 N N . ASP C 3 17 ? -6.101 -31.560 62.940 1.00 22.39 17 ASP B N 1
ATOM 4010 C CA . ASP C 3 17 ? -7.194 -31.335 63.874 1.00 23.50 17 ASP B CA 1
ATOM 4011 C C . ASP C 3 17 ? -7.270 -29.864 64.285 1.00 32.96 17 ASP B C 1
ATOM 4012 O O . ASP C 3 17 ? -6.283 -29.124 64.245 1.00 29.57 17 ASP B O 1
ATOM 4017 N N . ARG C 3 18 ? -8.468 -29.453 64.704 1.00 29.48 18 ARG B N 1
ATOM 4018 C CA . ARG C 3 18 ? -8.658 -28.190 65.410 1.00 35.38 18 ARG B CA 1
ATOM 4019 C C . ARG C 3 18 ? -8.397 -28.388 66.898 1.00 25.74 18 ARG B C 1
ATOM 4020 O O . ARG C 3 18 ? -9.000 -29.260 67.531 1.00 31.47 18 ARG B O 1
ATOM 4028 N N . VAL C 3 19 ? -7.494 -27.581 67.458 1.00 26.81 19 VAL B N 1
ATOM 4029 C CA . VAL C 3 19 ? -7.138 -27.650 68.867 1.00 24.93 19 VAL B CA 1
ATOM 4030 C C . VAL C 3 19 ? -7.677 -26.410 69.558 1.00 24.09 19 VAL B C 1
ATOM 4031 O O . VAL C 3 19 ? -7.508 -25.292 69.061 1.00 24.20 19 VAL B O 1
ATOM 4035 N N . THR C 3 20 ? -8.312 -26.610 70.706 1.00 21.29 20 THR B N 1
ATOM 4036 C CA . THR C 3 20 ? -8.926 -25.531 71.462 1.00 22.02 20 THR B CA 1
ATOM 4037 C C . THR C 3 20 ? -8.437 -25.610 72.897 1.00 23.14 20 THR B C 1
ATOM 4038 O O . THR C 3 20 ? -8.489 -26.675 73.521 1.00 22.98 20 THR B O 1
ATOM 4042 N N . ILE C 3 21 ? -7.935 -24.489 73.405 1.00 21.03 21 ILE B N 1
ATOM 4043 C CA . ILE C 3 21 ? -7.455 -24.384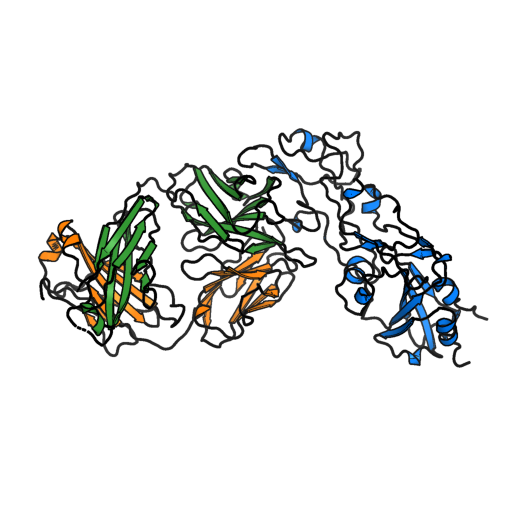 74.774 1.00 20.25 21 ILE B CA 1
ATOM 4044 C C . ILE C 3 21 ? -8.119 -23.161 75.380 1.00 23.28 21 ILE B C 1
ATOM 4045 O O . ILE C 3 21 ? -8.131 -22.094 74.761 1.00 23.49 21 ILE B O 1
ATOM 4050 N N . THR C 3 22 ? -8.678 -23.308 76.569 1.00 21.62 22 THR B N 1
ATOM 4051 C CA . THR C 3 22 ? -9.317 -22.172 77.211 1.00 24.39 22 THR B CA 1
ATOM 4052 C C . THR C 3 22 ? -8.539 -21.755 78.452 1.00 20.12 22 THR B C 1
ATOM 4053 O O . THR C 3 22 ? -7.707 -22.495 78.977 1.00 25.96 22 THR B O 1
ATOM 4057 N N . CYS C 3 23 ? -8.830 -20.544 78.919 1.00 23.36 23 CYS B N 1
ATOM 4058 C CA . CYS C 3 23 ? -8.123 -19.963 80.052 1.00 24.73 23 CYS B CA 1
ATOM 4059 C C . CYS C 3 23 ? -9.126 -19.109 80.813 1.00 25.95 23 CYS B C 1
ATOM 4060 O O . CYS C 3 23 ? -9.902 -18.377 80.197 1.00 30.02 23 CYS B O 1
ATOM 4063 N N . ARG C 3 24 ? -9.131 -19.221 82.139 1.00 22.26 24 ARG B N 1
ATOM 4064 C CA . ARG C 3 24 ? -10.033 -18.417 82.960 1.00 29.18 24 ARG B CA 1
ATOM 4065 C C . ARG C 3 24 ? -9.249 -17.630 84.002 1.00 22.33 24 ARG B C 1
ATOM 4066 O O . ARG C 3 24 ? -8.415 -18.196 84.711 1.00 26.65 24 ARG B O 1
ATOM 4074 N N . ALA C 3 25 ? -9.533 -16.330 84.096 1.00 29.47 25 ALA B N 1
ATOM 4075 C CA . ALA C 3 25 ? -8.956 -15.472 85.125 1.00 27.84 25 ALA B CA 1
ATOM 4076 C C . ALA C 3 25 ? -9.865 -15.428 86.347 1.00 28.12 25 ALA B C 1
ATOM 4077 O O . ALA C 3 25 ? -11.095 -15.389 86.218 1.00 26.80 25 ALA B O 1
ATOM 4079 N N . SER C 3 26 ? -9.255 -15.402 87.536 1.00 25.96 26 SER B N 1
ATOM 4080 C CA . SER C 3 26 ? -10.021 -15.412 88.781 1.00 27.29 26 SER B CA 1
ATOM 4081 C C . SER C 3 26 ? -10.789 -14.116 89.013 1.00 38.17 26 SER B C 1
ATOM 4082 O O . SER C 3 26 ? -11.651 -14.074 89.900 1.00 34.07 26 SER B O 1
ATOM 4085 N N . GLN C 3 27 ? -10.486 -13.063 88.262 1.00 29.35 27 GLN B N 1
ATOM 4086 C CA . GLN C 3 27 ? -11.329 -11.881 88.192 1.00 29.09 27 GLN B CA 1
ATOM 4087 C C . GLN C 3 27 ? -11.248 -11.322 86.782 1.00 32.77 27 GLN B C 1
ATOM 4088 O O . GLN C 3 27 ? -10.411 -11.731 85.975 1.00 29.61 27 GLN B O 1
ATOM 4094 N N . SER C 3 28 ? -12.160 -10.408 86.472 1.00 26.22 28 SER B N 1
ATOM 4095 C CA . SER C 3 28 ? -12.199 -9.831 85.137 1.00 31.36 28 SER B CA 1
ATOM 4096 C C . SER C 3 28 ? -10.897 -9.096 84.838 1.00 34.22 28 SER B C 1
ATOM 4097 O O . SER C 3 28 ? -10.355 -8.392 85.692 1.00 34.88 28 SER B O 1
ATOM 4100 N N . ILE C 3 29 ? -10.382 -9.286 83.622 1.00 30.97 29 ILE B N 1
ATOM 4101 C CA . ILE C 3 29 ? -9.144 -8.641 83.188 1.00 28.07 29 ILE B CA 1
ATOM 4102 C C . ILE C 3 29 ? -9.342 -8.029 81.809 1.00 24.89 29 ILE B C 1
ATOM 4103 O O . ILE C 3 29 ? -8.370 -7.761 81.094 1.00 30.24 29 ILE B O 1
ATOM 4108 N N . SER C 3 30 ? -10.601 -7.819 81.414 1.00 25.90 30 SER B N 1
ATOM 4109 C CA . SER C 3 30 ? -10.900 -7.206 80.125 1.00 24.58 30 SER B CA 1
ATOM 4110 C C . SER C 3 30 ? -10.197 -7.964 79.001 1.00 30.31 30 SER B C 1
ATOM 4111 O O . SER C 3 30 ? -10.386 -9.176 78.865 1.00 32.12 30 SER B O 1
ATOM 4114 N N . SER C 3 31 ? -9.376 -7.279 78.200 1.00 28.35 31 SER B N 1
ATOM 4115 C CA . SER C 3 31 ? -8.635 -7.925 77.120 1.00 32.97 31 SER B CA 1
ATOM 4116 C C . SER C 3 31 ? -7.134 -8.023 77.396 1.00 23.92 31 SER B C 1
ATOM 4117 O O . SER C 3 31 ? -6.346 -8.188 76.456 1.00 20.68 31 SER B O 1
ATOM 4120 N N . TYR C 3 32 ? -6.726 -7.925 78.659 1.00 21.29 32 TYR B N 1
ATOM 4121 C CA . TYR C 3 32 ? -5.306 -7.918 79.030 1.00 22.19 32 TYR B CA 1
ATOM 4122 C C . TYR C 3 32 ? -4.800 -9.356 79.175 1.00 22.74 32 TYR B C 1
ATOM 4123 O O . TYR C 3 32 ? -4.437 -9.810 80.257 1.00 19.89 32 TYR B O 1
ATOM 4132 N N . LEU C 3 33 ? -4.774 -10.071 78.053 1.00 21.25 33 LEU B N 1
ATOM 4133 C CA . LEU C 3 33 ? -4.528 -11.508 78.070 1.00 21.52 33 LEU B CA 1
ATOM 4134 C C . LEU C 3 33 ? -3.697 -11.899 76.857 1.00 17.43 33 LEU B C 1
ATOM 4135 O O . LEU C 3 33 ? -4.063 -11.594 75.718 1.00 21.82 33 LEU B O 1
ATOM 4140 N N . ASN C 3 34 ? -2.577 -12.575 77.109 1.00 23.07 34 ASN B N 1
ATOM 4141 C CA . ASN C 3 34 ? -1.636 -12.966 76.072 1.00 19.59 34 ASN B CA 1
ATOM 4142 C C . ASN C 3 34 ? -1.434 -14.475 76.097 1.00 17.08 34 ASN B C 1
ATOM 4143 O O . ASN C 3 34 ? -1.595 -15.113 77.134 1.00 19.22 34 ASN B O 1
ATOM 4148 N N . TRP C 3 35 ? -1.084 -15.040 74.944 1.00 20.07 35 TRP B N 1
ATOM 4149 C CA . TRP C 3 35 ? -0.820 -16.472 74.811 1.00 16.68 35 TRP B CA 1
ATOM 4150 C C . TRP C 3 35 ? 0.592 -16.704 74.296 1.00 17.66 35 TRP B C 1
ATOM 4151 O O . TRP C 3 35 ? 1.017 -16.060 73.328 1.00 19.82 35 TRP B O 1
ATOM 4162 N N . TYR C 3 36 ? 1.299 -17.655 74.921 1.00 18.73 36 TYR B N 1
ATOM 4163 C CA . TYR C 3 36 ? 2.667 -18.001 74.560 1.00 16.52 36 TYR B CA 1
ATOM 4164 C C . TYR C 3 36 ? 2.763 -19.470 74.207 1.00 18.58 36 TYR B C 1
ATOM 4165 O O . TYR C 3 36 ? 2.038 -20.303 74.753 1.00 19.14 36 TYR B O 1
ATOM 4174 N N . GLN C 3 37 ? 3.701 -19.760 73.314 1.00 17.32 37 GLN B N 1
ATOM 4175 C CA . GLN C 3 37 ? 4.073 -21.115 72.931 1.00 16.72 37 GLN B CA 1
ATOM 4176 C C . GLN C 3 37 ? 5.492 -21.399 73.414 1.00 19.86 37 GLN B C 1
ATOM 4177 O O . GLN C 3 37 ? 6.398 -20.597 73.173 1.00 20.12 37 GLN B O 1
ATOM 4183 N N . GLN C 3 38 ? 5.702 -22.533 74.082 1.00 16.75 38 GLN B N 1
ATOM 4184 C CA . GLN C 3 38 ? 7.055 -22.905 74.496 1.00 23.80 38 GLN B CA 1
ATOM 4185 C C . GLN C 3 38 ? 7.393 -24.286 73.956 1.00 19.99 38 GLN B C 1
ATOM 4186 O O . GLN C 3 38 ? 6.790 -25.285 74.365 1.00 20.23 38 GLN B O 1
ATOM 4192 N N . LYS C 3 39 ? 8.371 -24.340 73.065 1.00 19.44 39 LYS B N 1
ATOM 4193 C CA . LYS C 3 39 ? 8.820 -25.615 72.519 1.00 26.59 39 LYS B CA 1
ATOM 4194 C C . LYS C 3 39 ? 9.969 -26.171 73.350 1.00 29.53 39 LYS B C 1
ATOM 4195 O O . LYS C 3 39 ? 10.602 -25.441 74.119 1.00 28.24 39 LYS B O 1
ATOM 4201 N N . PRO C 3 40 ? 10.247 -27.472 73.231 1.00 32.89 40 PRO B N 1
ATOM 4202 C CA . PRO C 3 40 ? 11.260 -28.099 74.095 1.00 36.12 40 PRO B CA 1
ATOM 4203 C C . PRO C 3 40 ? 12.627 -27.445 73.953 1.00 28.66 40 PRO B C 1
ATOM 4204 O O . PRO C 3 40 ? 13.135 -27.255 72.844 1.00 39.03 40 PRO B O 1
ATOM 4208 N N . GLY C 3 41 ? 13.211 -27.089 75.095 1.00 28.95 41 GLY B N 1
ATOM 4209 C CA . GLY C 3 41 ? 14.522 -26.479 75.127 1.00 33.28 41 GLY B CA 1
ATOM 4210 C C . GLY C 3 41 ? 14.589 -25.062 74.607 1.00 38.47 41 GLY B C 1
ATOM 4211 O O . GLY C 3 41 ? 15.680 -24.580 74.295 1.00 36.18 41 GLY B O 1
ATOM 4212 N N . LYS C 3 42 ? 13.458 -24.368 74.504 1.00 26.83 42 LYS B N 1
ATOM 4213 C CA . LYS C 3 42 ? 13.449 -23.035 73.935 1.00 26.46 42 LYS B CA 1
ATOM 4214 C C . LYS C 3 42 ? 12.701 -22.086 74.856 1.00 23.64 42 LYS B C 1
ATOM 4215 O O . LYS C 3 42 ? 11.931 -22.504 75.723 1.00 24.59 42 LYS B O 1
ATOM 4221 N N . ALA C 3 43 ? 12.965 -20.797 74.671 1.00 21.36 43 ALA B N 1
ATOM 4222 C CA . ALA C 3 43 ? 12.241 -19.792 75.429 1.00 23.68 43 ALA B CA 1
ATOM 4223 C C . ALA C 3 43 ? 10.807 -19.696 74.912 1.00 19.24 43 ALA B C 1
ATOM 4224 O O . ALA C 3 43 ? 10.546 -20.006 73.750 1.00 21.67 43 ALA B O 1
ATOM 4226 N N . PRO C 3 44 ? 9.864 -19.261 75.758 1.00 21.53 44 PRO B N 1
ATOM 4227 C CA . PRO C 3 44 ? 8.501 -18.998 75.278 1.00 22.25 44 PRO B CA 1
ATOM 4228 C C . PRO C 3 44 ? 8.498 -18.013 74.122 1.00 26.31 44 PRO B C 1
ATOM 4229 O O . PRO C 3 44 ? 9.394 -17.174 73.991 1.00 22.15 44 PRO B O 1
ATOM 4233 N N . LYS C 3 45 ? 7.459 -18.116 73.285 1.00 18.79 45 LYS B N 1
ATOM 4234 C CA . LYS C 3 45 ? 7.294 -17.249 72.131 1.00 22.92 45 LYS B CA 1
ATOM 4235 C C . LYS C 3 45 ? 5.873 -16.702 72.134 1.00 24.73 45 LYS B C 1
ATOM 4236 O O . LYS C 3 45 ? 4.919 -17.444 72.389 1.00 21.34 45 LYS B O 1
ATOM 4242 N N . LEU C 3 46 ? 5.737 -15.399 71.893 1.00 19.41 46 LEU B N 1
ATOM 4243 C CA . LEU C 3 46 ? 4.417 -14.781 71.879 1.00 19.52 46 LEU B CA 1
ATOM 4244 C C . LEU C 3 46 ? 3.647 -15.213 70.637 1.00 18.57 46 LEU B C 1
ATOM 4245 O O . LEU C 3 46 ? 4.162 -15.144 69.518 1.00 24.31 46 LEU B O 1
ATOM 4250 N N . LEU C 3 47 ? 2.410 -15.661 70.841 1.00 19.18 47 LEU B N 1
ATOM 4251 C CA . LEU C 3 47 ? 1.481 -15.975 69.761 1.00 18.33 47 LEU B CA 1
ATOM 4252 C C . LEU C 3 47 ? 0.408 -14.912 69.597 1.00 19.12 47 LEU B C 1
ATOM 4253 O O . LEU C 3 47 ? 0.202 -14.397 68.492 1.00 24.71 47 LEU B O 1
ATOM 4258 N N . ILE C 3 48 ? -0.281 -14.589 70.690 1.00 21.01 48 ILE B N 1
ATOM 4259 C CA . ILE C 3 48 ? -1.443 -13.705 70.698 1.00 23.96 48 ILE B CA 1
ATOM 4260 C C . ILE C 3 48 ? -1.259 -12.707 71.832 1.00 22.52 48 ILE B C 1
ATOM 4261 O O . ILE C 3 48 ? -0.954 -13.106 72.959 1.00 22.27 48 ILE B O 1
ATOM 4266 N N . TYR C 3 49 ? -1.475 -11.423 71.553 1.00 21.46 49 TYR B N 1
ATOM 4267 C CA . TYR C 3 49 ? -1.481 -10.422 72.608 1.00 21.11 49 TYR B CA 1
ATOM 4268 C C . TYR C 3 49 ? -2.807 -9.673 72.582 1.00 24.18 49 TYR B C 1
ATOM 4269 O O . TYR C 3 49 ? -3.511 -9.652 71.566 1.00 22.89 49 TYR B O 1
ATOM 4278 N N . ALA C 3 50 ? -3.160 -9.085 73.729 1.00 21.93 50 ALA B N 1
ATOM 4279 C CA . ALA C 3 50 ? -4.410 -8.330 73.863 1.00 19.56 50 ALA B CA 1
ATOM 4280 C C . ALA C 3 50 ? -5.609 -9.178 73.430 1.00 20.65 50 ALA B C 1
ATOM 4281 O O . ALA C 3 50 ? -6.523 -8.707 72.743 1.00 21.27 50 ALA B O 1
ATOM 4283 N N . ALA C 3 51 ? -5.575 -10.452 73.833 1.00 23.95 51 ALA B N 1
ATOM 4284 C CA . ALA C 3 51 ? -6.637 -11.452 73.711 1.00 27.72 51 ALA B CA 1
ATOM 4285 C C . ALA C 3 51 ? -6.841 -11.979 72.293 1.00 25.79 51 ALA B C 1
ATOM 4286 O O . ALA C 3 51 ? -7.131 -13.168 72.128 1.00 24.17 51 ALA B O 1
ATOM 4288 N N . SER C 3 52 ? -6.683 -11.148 71.258 1.00 27.55 52 SER B N 1
ATOM 4289 C CA . SER C 3 52 ? -7.004 -11.622 69.916 1.00 23.59 52 SER B CA 1
ATOM 4290 C C . SER C 3 52 ? -6.082 -11.103 68.825 1.00 26.31 52 SER B C 1
ATOM 4291 O O . SER C 3 52 ? -6.311 -11.421 67.654 1.00 28.74 52 SER B O 1
ATOM 4294 N N . SER C 3 53 ? -5.050 -10.333 69.156 1.00 21.22 53 SER B N 1
ATOM 4295 C CA . SER C 3 53 ? -4.140 -9.800 68.157 1.00 23.55 53 SER B CA 1
ATOM 4296 C C . SER C 3 53 ? -3.048 -10.823 67.862 1.00 26.48 53 SER B C 1
ATOM 4297 O O . SER C 3 53 ? -2.282 -11.204 68.760 1.00 25.90 53 SER B O 1
ATOM 4300 N N . LEU C 3 54 ? -2.971 -11.246 66.603 1.00 28.56 54 LEU B N 1
ATOM 4301 C CA . LEU C 3 54 ? -1.949 -12.177 66.151 1.00 25.73 54 LEU B CA 1
ATOM 4302 C C . LEU C 3 54 ? -0.610 -11.467 66.005 1.00 27.94 54 LEU B C 1
ATOM 4303 O O . LEU C 3 54 ? -0.506 -10.447 65.315 1.00 28.04 54 LEU B O 1
ATOM 4308 N N . GLN C 3 55 ? 0.410 -12.004 66.669 1.00 26.36 55 GLN B N 1
ATOM 4309 C CA . GLN C 3 55 ? 1.765 -11.482 66.540 1.00 27.67 55 GLN B CA 1
ATOM 4310 C C . GLN C 3 55 ? 2.263 -11.625 65.108 1.00 33.82 55 GLN B C 1
ATOM 4311 O O . GLN C 3 55 ? 2.050 -12.653 64.462 1.00 30.26 55 GLN B O 1
ATOM 4317 N N . SER C 3 56 ? 2.942 -10.588 64.616 1.00 32.14 56 SER B N 1
ATOM 4318 C CA . SER C 3 56 ? 3.487 -10.620 63.264 1.00 34.70 56 SER B CA 1
ATOM 4319 C C . SER C 3 56 ? 4.384 -11.835 63.059 1.00 32.28 56 SER B C 1
ATOM 4320 O O . SER C 3 56 ? 5.211 -12.173 63.911 1.00 36.07 56 SER B O 1
ATOM 4323 N N . GLY C 3 57 ? 4.205 -12.503 61.920 1.00 35.77 57 GLY B N 1
ATOM 4324 C CA . GLY C 3 57 ? 4.979 -13.673 61.581 1.00 36.97 57 GLY B CA 1
ATOM 4325 C C . GLY C 3 57 ? 4.408 -14.988 62.071 1.00 33.41 57 GLY B C 1
ATOM 4326 O O . GLY C 3 57 ? 4.830 -16.045 61.591 1.00 41.98 57 GLY B O 1
ATOM 4327 N N . VAL C 3 58 ? 3.473 -14.960 63.015 1.00 30.68 58 VAL B N 1
ATOM 4328 C CA . VAL C 3 58 ? 2.867 -16.185 63.530 1.00 27.00 58 VAL B CA 1
ATOM 4329 C C . VAL C 3 58 ? 1.829 -16.650 62.514 1.00 27.17 58 VAL B C 1
ATOM 4330 O O . VAL C 3 58 ? 1.086 -15.818 61.980 1.00 26.08 58 VAL B O 1
ATOM 4334 N N . PRO C 3 59 ? 1.760 -17.944 62.203 1.00 35.91 59 PRO B N 1
ATOM 4335 C CA . PRO C 3 59 ? 0.773 -18.425 61.228 1.00 33.26 59 PRO B CA 1
ATOM 4336 C C . PRO C 3 59 ? -0.659 -18.117 61.643 1.00 28.77 59 PRO B C 1
ATOM 4337 O O . PRO C 3 59 ? -1.019 -18.160 62.820 1.00 30.43 59 PRO B O 1
ATOM 4341 N N . SER C 3 60 ? -1.490 -17.829 60.641 1.00 32.12 60 SER B N 1
ATOM 4342 C CA . SER C 3 60 ? -2.877 -17.476 60.897 1.00 30.21 60 SER B CA 1
ATOM 4343 C C . SER C 3 60 ? -3.706 -18.644 61.408 1.00 26.81 60 SER B C 1
ATOM 4344 O O . SER C 3 60 ? -4.868 -18.438 61.772 1.00 27.89 60 SER B O 1
ATOM 4347 N N . ARG C 3 61 ? -3.156 -19.859 61.459 1.00 27.87 61 ARG B N 1
ATOM 4348 C CA . ARG C 3 61 ? -3.919 -20.937 62.075 1.00 25.89 61 ARG B CA 1
ATOM 4349 C C . ARG C 3 61 ? -4.085 -20.722 63.577 1.00 26.35 61 ARG B C 1
ATOM 4350 O O . ARG C 3 61 ? -4.976 -21.327 64.185 1.00 24.41 61 ARG B O 1
ATOM 4358 N N . PHE C 3 62 ? -3.287 -19.837 64.173 1.00 31.01 62 PHE B N 1
ATOM 4359 C CA . PHE C 3 62 ? -3.457 -19.464 65.567 1.00 28.62 62 PHE B CA 1
ATOM 4360 C C . PHE C 3 62 ? -4.382 -18.263 65.690 1.00 26.69 62 PHE B C 1
ATOM 4361 O O . PHE C 3 62 ? -4.230 -17.273 64.967 1.00 26.34 62 PHE B O 1
ATOM 4369 N N . SER C 3 63 ? -5.303 -18.332 66.649 1.00 21.57 63 SER B N 1
ATOM 4370 C CA . SER C 3 63 ? -6.206 -17.213 66.890 1.00 24.93 63 SER B CA 1
ATOM 4371 C C . SER C 3 63 ? -6.668 -17.238 68.339 1.00 27.71 63 SER B C 1
ATOM 4372 O O . SER C 3 63 ? -6.784 -18.300 68.952 1.00 26.54 63 SER B O 1
ATOM 4375 N N . GLY C 3 64 ? -6.943 -16.055 68.880 1.00 25.61 64 GLY B N 1
ATOM 4376 C CA . GLY C 3 64 ? -7.437 -15.926 70.237 1.00 21.80 64 GLY B CA 1
ATOM 4377 C C . GLY C 3 64 ? -8.748 -15.164 70.262 1.00 23.07 64 GLY B C 1
ATOM 4378 O O . GLY C 3 64 ? -9.027 -14.353 69.378 1.00 28.00 64 GLY B O 1
ATOM 4379 N N . SER C 3 65 ? -9.561 -15.450 71.279 1.00 24.12 65 SER B N 1
ATOM 4380 C CA . SER C 3 65 ? -10.831 -14.767 71.462 1.00 31.86 65 SER B CA 1
ATOM 4381 C C . SER C 3 65 ? -11.148 -14.700 72.949 1.00 34.23 65 SER B C 1
ATOM 4382 O O . SER C 3 65 ? -10.560 -15.412 73.770 1.00 25.43 65 SER B O 1
ATOM 4385 N N . GLY C 3 66 ? -12.085 -13.823 73.291 1.00 33.15 66 GLY B N 1
ATOM 4386 C CA . GLY C 3 66 ? -12.531 -13.718 74.661 1.00 25.36 66 GLY B CA 1
ATOM 4387 C C . GLY C 3 66 ? -12.263 -12.361 75.274 1.00 27.81 66 GLY B C 1
ATOM 4388 O O . GLY C 3 66 ? -11.466 -11.579 74.748 1.00 26.83 66 GLY B O 1
ATOM 4389 N N . SER C 3 67 ? -12.932 -12.081 76.388 1.00 30.26 67 SER B N 1
ATOM 4390 C CA . SER C 3 67 ? -12.760 -10.847 77.144 1.00 28.53 67 SER B CA 1
ATOM 4391 C C . SER C 3 67 ? -13.471 -11.022 78.472 1.00 34.58 67 SER B C 1
ATOM 4392 O O . SER C 3 67 ? -14.470 -11.739 78.558 1.00 43.01 67 SER B O 1
ATOM 4395 N N . GLY C 3 68 ? -12.950 -10.370 79.503 1.00 27.75 68 GLY B N 1
ATOM 4396 C CA . GLY C 3 68 ? -13.495 -10.552 80.835 1.00 25.70 68 GLY B CA 1
ATOM 4397 C C . GLY C 3 68 ? -12.719 -11.566 81.640 1.00 35.95 68 GLY B C 1
ATOM 4398 O O . GLY C 3 68 ? -11.604 -11.278 82.087 1.00 27.40 68 GLY B O 1
ATOM 4399 N N . THR C 3 69 ? -13.287 -12.764 81.832 1.00 26.87 69 THR B N 1
ATOM 4400 C CA . THR C 3 69 ? -12.580 -13.838 82.515 1.00 26.88 69 THR B CA 1
ATOM 4401 C C . THR C 3 69 ? -12.235 -15.019 81.620 1.00 28.13 69 THR B C 1
ATOM 4402 O O . THR C 3 69 ? -11.286 -15.740 81.931 1.00 31.06 69 THR B O 1
ATOM 4406 N N . ASP C 3 70 ? -12.958 -15.228 80.524 1.00 29.53 70 ASP B N 1
ATOM 4407 C CA . ASP C 3 70 ? -12.890 -16.474 79.764 1.00 29.97 70 ASP B CA 1
ATOM 4408 C C . ASP C 3 70 ? -12.280 -16.228 78.391 1.00 30.11 70 ASP B C 1
ATOM 4409 O O . ASP C 3 70 ? -12.792 -15.414 77.612 1.00 27.97 70 ASP B O 1
ATOM 4414 N N . PHE C 3 71 ? -11.215 -16.966 78.077 1.00 28.51 71 PHE B N 1
ATOM 4415 C CA . PHE C 3 71 ? -10.473 -16.755 76.843 1.00 24.33 71 PHE B CA 1
ATOM 4416 C C . PHE C 3 71 ? -10.240 -18.091 76.148 1.00 21.22 71 PHE B C 1
ATOM 4417 O O . PHE C 3 71 ? -10.278 -19.149 76.777 1.00 25.42 71 PHE B O 1
ATOM 4425 N N . THR C 3 72 ? -9.979 -18.026 74.840 1.00 24.18 72 THR B N 1
ATOM 4426 C CA . THR C 3 72 ? -9.801 -19.224 74.033 1.00 25.89 72 THR B CA 1
ATOM 4427 C C . THR C 3 72 ? -8.674 -19.050 73.036 1.00 21.59 72 THR B C 1
ATOM 4428 O O . THR C 3 72 ? -8.656 -18.085 72.270 1.00 28.56 72 THR B O 1
ATOM 4432 N N . LEU C 3 73 ? -7.751 -20.005 73.029 1.00 22.50 73 LEU B N 1
ATOM 4433 C CA . LEU C 3 73 ? -6.769 -20.133 71.965 1.00 21.50 73 LEU B CA 1
ATOM 4434 C C . LEU C 3 73 ? -7.208 -21.267 71.054 1.00 22.04 73 LEU B C 1
ATOM 4435 O O . LEU C 3 73 ? -7.553 -22.350 71.535 1.00 23.62 73 LEU B O 1
ATOM 4440 N N . THR C 3 74 ? -7.180 -21.020 69.751 1.00 25.33 74 THR B N 1
ATOM 4441 C CA . THR C 3 74 ? -7.549 -22.016 68.762 1.00 25.79 74 THR B CA 1
ATOM 4442 C C . THR C 3 74 ? -6.396 -22.220 67.797 1.00 21.55 74 THR B C 1
ATOM 4443 O O . THR C 3 74 ? -5.839 -21.248 67.277 1.00 24.91 74 THR B O 1
ATOM 4447 N N . ILE C 3 75 ? -6.053 -23.481 67.542 1.00 21.79 75 ILE B N 1
ATOM 4448 C CA . ILE C 3 75 ? -5.167 -23.839 66.444 1.00 22.10 75 ILE B CA 1
ATOM 4449 C C . ILE C 3 75 ? -6.054 -24.491 65.386 1.00 26.42 75 ILE B C 1
ATOM 4450 O O . ILE C 3 75 ? -6.599 -25.581 65.606 1.00 28.35 75 ILE B O 1
ATOM 4455 N N . SER C 3 76 ? -6.224 -23.816 64.250 1.00 24.24 76 SER B N 1
ATOM 4456 C CA . SER C 3 76 ? -7.254 -24.247 63.303 1.00 23.71 76 SER B CA 1
ATOM 4457 C C . SER C 3 76 ? -6.900 -25.578 62.649 1.00 37.03 76 SER B C 1
ATOM 4458 O O . SER C 3 76 ? -7.789 -26.401 62.394 1.00 40.12 76 SER B O 1
ATOM 4461 N N . SER C 3 77 ? -5.615 -25.812 62.366 1.00 27.66 77 SER B N 1
ATOM 4462 C CA . SER C 3 77 ? -5.181 -27.044 61.697 1.00 24.16 77 SER B CA 1
ATOM 4463 C C . SER C 3 77 ? -3.799 -27.420 62.241 1.00 31.40 77 SER B C 1
ATOM 4464 O O . SER C 3 77 ? -2.771 -26.966 61.732 1.00 30.56 77 SER B O 1
ATOM 4467 N N . LEU C 3 78 ? -3.796 -28.274 63.261 1.00 25.91 78 LEU B N 1
ATOM 4468 C CA . LEU C 3 78 ? -2.569 -28.609 63.987 1.00 24.56 78 LEU B CA 1
ATOM 4469 C C . LEU C 3 78 ? -1.489 -29.185 63.071 1.00 26.02 78 LEU B C 1
ATOM 4470 O O . LEU C 3 78 ? -1.746 -30.096 62.279 1.00 30.53 78 LEU B O 1
ATOM 4475 N N . GLN C 3 79 ? -0.274 -28.656 63.193 1.00 23.78 79 GLN B N 1
ATOM 4476 C CA . GLN C 3 79 ? 0.902 -29.119 62.476 1.00 23.80 79 GLN B CA 1
ATOM 4477 C C . GLN C 3 79 ? 1.888 -29.772 63.436 1.00 26.24 79 GLN B C 1
ATOM 4478 O O . GLN C 3 79 ? 1.859 -29.509 64.645 1.00 26.40 79 GLN B O 1
ATOM 4484 N N . PRO C 3 80 ? 2.774 -30.645 62.935 1.00 23.90 80 PRO B N 1
ATOM 4485 C CA . PRO C 3 80 ? 3.741 -31.286 63.844 1.00 26.39 80 PRO B CA 1
ATOM 4486 C C . PRO C 3 80 ? 4.589 -30.290 64.608 1.00 23.92 80 PRO B C 1
ATOM 4487 O O . PRO C 3 80 ? 4.891 -30.516 65.787 1.00 24.67 80 PRO B O 1
ATOM 4491 N N . GLU C 3 81 ? 4.978 -29.183 63.968 1.00 23.93 81 GLU B N 1
ATOM 4492 C CA . GLU C 3 81 ? 5.805 -28.204 64.655 1.00 23.36 81 GLU B CA 1
ATOM 4493 C C . GLU C 3 81 ? 5.061 -27.467 65.764 1.00 24.67 81 GLU B C 1
ATOM 4494 O O . GLU C 3 81 ? 5.690 -26.698 66.496 1.00 27.59 81 GLU B O 1
ATOM 4500 N N . ASP C 3 82 ? 3.760 -27.694 65.927 1.00 24.47 82 ASP B N 1
ATOM 4501 C CA . ASP C 3 82 ? 3.000 -27.071 67.004 1.00 22.87 82 ASP B CA 1
ATOM 4502 C C . ASP C 3 82 ? 3.066 -27.844 68.318 1.00 28.73 82 ASP B C 1
ATOM 4503 O O . ASP C 3 82 ? 2.418 -27.435 69.289 1.00 22.96 82 ASP B O 1
ATOM 4508 N N . PHE C 3 83 ? 3.803 -28.957 68.373 1.00 20.90 83 PHE B N 1
ATOM 4509 C CA . PHE C 3 83 ? 4.045 -29.619 69.648 1.00 24.40 83 PHE B CA 1
ATOM 4510 C C . PHE C 3 83 ? 4.715 -28.633 70.586 1.00 21.82 83 PHE B C 1
ATOM 4511 O O . PHE C 3 83 ? 5.768 -28.079 70.249 1.00 20.10 83 PHE B O 1
ATOM 4519 N N . ALA C 3 84 ? 4.120 -28.418 71.758 1.00 18.79 84 ALA B N 1
ATOM 4520 C CA . ALA C 3 84 ? 4.588 -27.380 72.669 1.00 19.28 84 ALA B CA 1
ATOM 4521 C C . ALA C 3 84 ? 3.689 -27.363 73.897 1.00 18.97 84 ALA B C 1
ATOM 4522 O O . ALA C 3 84 ? 2.654 -28.031 73.948 1.00 20.10 84 ALA B O 1
ATOM 4524 N N . THR C 3 85 ? 4.114 -26.597 74.897 1.00 19.69 85 THR B N 1
ATOM 4525 C CA . THR C 3 85 ? 3.254 -26.195 76.006 1.00 18.60 85 THR B CA 1
ATOM 4526 C C . THR C 3 85 ? 2.810 -24.754 75.772 1.00 17.39 85 THR B C 1
ATOM 4527 O O . THR C 3 85 ? 3.628 -23.901 75.412 1.00 21.81 85 THR B O 1
ATOM 4531 N N . TYR C 3 86 ? 1.510 -24.493 75.935 1.00 18.87 86 TYR B N 1
ATOM 4532 C CA . TYR C 3 86 ? 0.925 -23.175 75.705 1.00 17.88 86 TYR B CA 1
ATOM 4533 C C . TYR C 3 86 ? 0.525 -22.562 77.042 1.00 19.10 86 TYR B C 1
ATOM 4534 O O . TYR C 3 86 ? 0.015 -23.261 77.926 1.00 20.92 86 TYR B O 1
ATOM 4543 N N . TYR C 3 87 ? 0.779 -21.254 77.193 1.00 19.81 87 TYR B N 1
ATOM 4544 C CA . TYR C 3 87 ? 0.524 -20.531 78.431 1.00 19.82 87 TYR B CA 1
ATOM 4545 C C . TYR C 3 87 ? -0.294 -19.283 78.139 1.00 19.86 87 TYR B C 1
ATOM 4546 O O . TYR C 3 87 ? 0.023 -18.532 77.212 1.00 19.30 87 TYR B O 1
ATOM 4555 N N . CYS C 3 88 ? -1.312 -19.042 78.961 1.00 18.72 88 CYS B N 1
ATOM 4556 C CA . CYS C 3 88 ? -1.951 -17.734 78.998 1.00 20.03 88 CYS B CA 1
ATOM 4557 C C . CYS C 3 88 ? -1.317 -16.873 80.094 1.00 19.53 88 CYS B C 1
ATOM 4558 O O . CYS C 3 88 ? -0.627 -17.369 80.989 1.00 20.63 88 CYS B O 1
ATOM 4561 N N . GLN C 3 89 ? -1.534 -15.560 79.996 1.00 21.69 89 GLN B N 1
ATOM 4562 C CA . GLN C 3 89 ? -0.890 -14.636 80.926 1.00 19.49 89 GLN B CA 1
ATOM 4563 C C . GLN C 3 89 ? -1.669 -13.331 80.958 1.00 18.10 89 GLN B C 1
ATOM 4564 O O . GLN C 3 89 ? -2.018 -12.801 79.907 1.00 18.27 89 GLN B O 1
ATOM 4570 N N . GLN C 3 90 ? -1.910 -12.803 82.156 1.00 20.33 90 GLN B N 1
ATOM 4571 C CA . GLN C 3 90 ? -2.629 -11.541 82.302 1.00 18.12 90 GLN B CA 1
ATOM 4572 C C . GLN C 3 90 ? -1.669 -10.400 82.613 1.00 17.69 90 GLN B C 1
ATOM 4573 O O . GLN C 3 90 ? -0.685 -10.572 83.355 1.00 19.88 90 GLN B O 1
ATOM 4579 N N . SER C 3 91 ? -2.000 -9.213 82.080 1.00 15.90 91 SER B N 1
ATOM 4580 C CA . SER C 3 91 ? -1.271 -7.983 82.371 1.00 20.71 91 SER B CA 1
ATOM 4581 C C . SER C 3 91 ? -2.204 -6.875 82.851 1.00 21.11 91 SER B C 1
ATOM 4582 O O . SER C 3 91 ? -1.870 -5.694 82.732 1.00 21.07 91 SER B O 1
ATOM 4585 N N . TYR C 3 92 ? -3.365 -7.231 83.399 1.00 19.47 92 TYR B N 1
ATOM 4586 C CA . TYR C 3 92 ? -4.235 -6.223 83.993 1.00 20.72 92 TYR B CA 1
ATOM 4587 C C . TYR C 3 92 ? -3.735 -5.754 85.357 1.00 21.36 92 TYR B C 1
ATOM 4588 O O . TYR C 3 92 ? -4.120 -4.669 85.806 1.00 20.88 92 TYR B O 1
ATOM 4597 N N . SER C 3 93 ? -2.870 -6.526 86.010 1.00 20.69 93 SER B N 1
ATOM 4598 C CA . SER C 3 93 ? -2.509 -6.278 87.396 1.00 19.38 93 SER B CA 1
ATOM 4599 C C . SER C 3 93 ? -1.067 -6.699 87.630 1.00 20.16 93 SER B C 1
ATOM 4600 O O . SER C 3 93 ? -0.419 -7.289 86.760 1.00 20.42 93 SER B O 1
ATOM 4603 N N . THR C 3 94 ? -0.575 -6.402 88.830 1.00 21.38 94 THR B N 1
ATOM 4604 C CA . THR C 3 94 ? 0.670 -6.978 89.330 1.00 20.05 94 THR B CA 1
ATOM 4605 C C . THR C 3 94 ? 0.376 -7.845 90.549 1.00 24.76 94 THR B C 1
ATOM 4606 O O . THR C 3 94 ? -0.544 -7.554 91.321 1.00 22.08 94 THR B O 1
ATOM 4610 N N . PRO C 3 95 ? 1.116 -8.937 90.734 1.00 21.45 95 PRO B N 1
ATOM 4611 C CA . PRO C 3 95 ? 2.158 -9.476 89.852 1.00 22.07 95 PRO B CA 1
ATOM 4612 C C . PRO C 3 95 ? 1.588 -9.950 88.519 1.00 22.72 95 PRO B C 1
ATOM 4613 O O . PRO C 3 95 ? 0.411 -10.281 88.433 1.00 19.32 95 PRO B O 1
ATOM 4617 N N . ARG C 3 96 ? 2.395 -9.942 87.461 1.00 19.29 96 ARG B N 1
ATOM 4618 C CA . ARG C 3 96 ? 2.040 -10.663 86.252 1.00 20.28 96 ARG B CA 1
ATOM 4619 C C . ARG C 3 96 ? 1.921 -12.137 86.600 1.00 20.57 96 ARG B C 1
ATOM 4620 O O . ARG C 3 96 ? 2.732 -12.670 87.363 1.00 20.74 96 ARG B O 1
ATOM 4628 N N . THR C 3 97 ? 0.885 -12.787 86.084 1.00 18.91 97 THR B N 1
ATOM 4629 C CA . THR C 3 97 ? 0.651 -14.192 86.395 1.00 19.72 97 THR B CA 1
ATOM 4630 C C . THR C 3 97 ? 0.366 -14.980 85.126 1.00 21.43 97 THR B C 1
ATOM 4631 O O . THR C 3 97 ? -0.206 -14.463 84.155 1.00 20.53 97 THR B O 1
ATOM 4635 N N . PHE C 3 98 ? 0.815 -16.234 85.132 1.00 20.37 98 PHE B N 1
ATOM 4636 C CA . PHE C 3 98 ? 0.651 -17.162 84.023 1.00 19.94 98 PHE B CA 1
ATOM 4637 C C . PHE C 3 98 ? -0.286 -18.294 84.421 1.00 20.33 98 PHE B C 1
ATOM 4638 O O . PHE C 3 98 ? -0.308 -18.722 85.579 1.00 21.72 98 PHE B O 1
ATOM 4646 N N . GLY C 3 99 ? -1.039 -18.791 83.447 1.00 19.55 99 GLY B N 1
ATOM 4647 C CA . GLY C 3 99 ? -1.691 -20.079 83.596 1.00 19.20 99 GLY B CA 1
ATOM 4648 C C . GLY C 3 99 ? -0.669 -21.192 83.754 1.00 22.11 99 GLY B C 1
ATOM 4649 O O . GLY C 3 99 ? 0.539 -21.015 83.570 1.00 22.54 99 GLY B O 1
ATOM 4650 N N . GLN C 3 100 ? -1.170 -22.379 84.113 1.00 23.59 100 GLN B N 1
ATOM 4651 C CA . GLN C 3 100 ? -0.274 -23.468 84.492 1.00 27.78 100 GLN B CA 1
ATOM 4652 C C . GLN C 3 100 ? 0.397 -24.134 83.303 1.00 23.11 100 GLN B C 1
ATOM 4653 O O . GLN C 3 100 ? 1.326 -24.925 83.506 1.00 24.55 100 GLN B O 1
ATOM 4659 N N . GLY C 3 101 ? -0.060 -23.861 82.090 1.00 23.53 101 GLY B N 1
ATOM 4660 C CA . GLY C 3 101 ? 0.434 -24.488 80.881 1.00 23.36 101 GLY B CA 1
ATOM 4661 C C . GLY C 3 101 ? -0.498 -25.586 80.393 1.00 23.11 101 GLY B C 1
ATOM 4662 O O . GLY C 3 101 ? -1.146 -26.285 81.177 1.00 24.58 101 GLY B O 1
ATOM 4663 N N . THR C 3 102 ? -0.589 -25.723 79.074 1.00 20.98 102 THR B N 1
ATOM 4664 C CA . THR C 3 102 ? -1.333 -26.812 78.449 1.00 24.92 102 THR B CA 1
ATOM 4665 C C . THR C 3 102 ? -0.409 -27.505 77.456 1.00 21.18 102 THR B C 1
ATOM 4666 O O . THR C 3 102 ? 0.060 -26.873 76.509 1.00 22.42 102 THR B O 1
ATOM 4670 N N . LYS C 3 103 ? -0.138 -28.794 77.674 1.00 23.40 103 LYS B N 1
ATOM 4671 C CA . LYS C 3 103 ? 0.732 -29.544 76.776 1.00 18.48 103 LYS B CA 1
ATOM 4672 C C . LYS C 3 103 ? -0.069 -30.088 75.600 1.00 22.27 103 LYS B C 1
ATOM 4673 O O . LYS C 3 103 ? -1.103 -30.734 75.784 1.00 27.77 103 LYS B O 1
ATOM 4679 N N . VAL C 3 104 ? 0.398 -29.823 74.392 1.00 21.71 104 VAL B N 1
ATOM 4680 C CA . VAL C 3 104 ? -0.241 -30.336 73.194 1.00 20.81 104 VAL B CA 1
ATOM 4681 C C . VAL C 3 104 ? 0.655 -31.441 72.669 1.00 27.97 104 VAL B C 1
ATOM 4682 O O . VAL C 3 104 ? 1.783 -31.174 72.241 1.00 26.59 104 VAL B O 1
ATOM 4686 N N . GLU C 3 105 ? 0.168 -32.679 72.748 1.00 23.60 105 GLU B N 1
ATOM 4687 C CA . GLU C 3 105 ? 0.847 -33.848 72.210 1.00 26.49 105 GLU B CA 1
ATOM 4688 C C . GLU C 3 105 ? 0.248 -34.199 70.858 1.00 31.09 105 GLU B C 1
ATOM 4689 O O . GLU C 3 105 ? -0.934 -33.956 70.600 1.00 28.37 105 GLU B O 1
ATOM 4695 N N . ILE C 3 106 ? 1.069 -34.778 69.991 1.00 26.15 106 ILE B N 1
ATOM 4696 C CA . ILE C 3 106 ? 0.654 -35.082 68.630 1.00 25.52 106 ILE B CA 1
ATOM 4697 C C . ILE C 3 106 ? 0.546 -36.593 68.479 1.00 28.85 106 ILE B C 1
ATOM 4698 O O . ILE C 3 106 ? 1.524 -37.322 68.690 1.00 23.19 106 ILE B O 1
ATOM 4703 N N . LYS C 3 107 ? -0.654 -37.060 68.154 1.00 28.33 107 LYS B N 1
ATOM 4704 C CA . LYS C 3 107 ? -0.870 -38.472 67.877 1.00 33.83 107 LYS B CA 1
ATOM 4705 C C . LYS C 3 107 ? -0.499 -38.759 66.428 1.00 29.14 107 LYS B C 1
ATOM 4706 O O . LYS C 3 107 ? -0.814 -37.979 65.527 1.00 30.04 107 LYS B O 1
ATOM 4708 N N . ARG C 3 108 ? 0.204 -39.870 66.208 1.00 25.62 108 ARG B N 1
ATOM 4709 C CA . ARG C 3 108 ? 0.634 -40.253 64.872 1.00 20.02 108 ARG B CA 1
ATOM 4710 C C . ARG C 3 108 ? 0.615 -41.776 64.789 1.00 20.93 108 ARG B C 1
ATOM 4711 O O . ARG C 3 108 ? 0.226 -42.464 65.735 1.00 23.52 108 ARG B O 1
ATOM 4719 N N . THR C 3 109 ? 1.023 -42.301 63.642 1.00 27.09 109 THR B N 1
ATOM 4720 C CA . THR C 3 109 ? 1.013 -43.747 63.494 1.00 25.99 109 THR B CA 1
ATOM 4721 C C . THR C 3 109 ? 2.183 -44.364 64.256 1.00 26.42 109 THR B C 1
ATOM 4722 O O . THR C 3 109 ? 3.177 -43.701 64.568 1.00 23.14 109 THR B O 1
ATOM 4726 N N . VAL C 3 110 ? 2.033 -45.653 64.572 1.00 24.39 110 VAL B N 1
ATOM 4727 C CA . VAL C 3 110 ? 3.076 -46.392 65.270 1.00 23.44 110 VAL B CA 1
ATOM 4728 C C . VAL C 3 110 ? 4.324 -46.435 64.404 1.00 27.04 110 VAL B C 1
ATOM 4729 O O . VAL C 3 110 ? 4.249 -46.604 63.182 1.00 27.63 110 VAL B O 1
ATOM 4733 N N . ALA C 3 111 ? 5.485 -46.233 65.029 1.00 22.72 111 ALA B N 1
ATOM 4734 C CA . ALA C 3 111 ? 6.753 -46.332 64.319 1.00 20.48 111 ALA B CA 1
ATOM 4735 C C . ALA C 3 111 ? 7.726 -47.107 65.189 1.00 24.08 111 ALA B C 1
ATOM 4736 O O . ALA C 3 111 ? 7.920 -46.754 66.355 1.00 19.84 111 ALA B O 1
ATOM 4738 N N . ALA C 3 112 ? 8.315 -48.166 64.630 1.00 24.54 112 ALA B N 1
ATOM 4739 C CA . ALA C 3 112 ? 9.271 -48.966 65.383 1.00 25.12 112 ALA B CA 1
ATOM 4740 C C . ALA C 3 112 ? 10.597 -48.221 65.542 1.00 18.99 112 ALA B C 1
ATOM 4741 O O . ALA C 3 112 ? 11.041 -47.516 64.631 1.00 22.79 112 ALA B O 1
ATOM 4743 N N . PRO C 3 113 ? 11.275 -48.400 66.673 1.00 22.46 113 PRO B N 1
ATOM 4744 C CA . PRO C 3 113 ? 12.587 -47.770 66.845 1.00 22.60 113 PRO B CA 1
ATOM 4745 C C . PRO C 3 113 ? 13.640 -48.471 66.002 1.00 27.23 113 PRO B C 1
ATOM 4746 O O . PRO C 3 113 ? 13.598 -49.687 65.813 1.00 24.53 113 PRO B O 1
ATOM 4750 N N . SER C 3 114 ? 14.579 -47.688 65.477 1.00 22.76 114 SER B N 1
ATOM 4751 C CA . SER C 3 114 ? 15.855 -48.228 65.031 1.00 24.15 114 SER B CA 1
ATOM 4752 C C . SER C 3 114 ? 16.764 -48.302 66.250 1.00 21.65 114 SER B C 1
ATOM 4753 O O . SER C 3 114 ? 16.890 -47.323 66.990 1.00 26.27 114 SER B O 1
ATOM 4756 N N . VAL C 3 115 ? 17.388 -49.455 66.468 1.00 23.08 115 VAL B N 1
ATOM 4757 C CA . VAL C 3 115 ? 18.155 -49.705 67.686 1.00 18.91 115 VAL B CA 1
ATOM 4758 C C . VAL C 3 115 ? 19.635 -49.793 67.344 1.00 21.57 115 VAL B C 1
ATOM 4759 O O . VAL C 3 115 ? 20.016 -50.470 66.383 1.00 22.69 115 VAL B O 1
ATOM 4763 N N . PHE C 3 116 ? 20.473 -49.131 68.152 1.00 21.10 116 PHE B N 1
ATOM 4764 C CA . PHE C 3 116 ? 21.915 -49.116 67.961 1.00 20.56 116 PHE B CA 1
ATOM 4765 C C . PHE C 3 116 ? 22.584 -49.287 69.314 1.00 23.76 116 PHE B C 1
ATOM 4766 O O . PHE C 3 116 ? 22.115 -48.735 70.310 1.00 23.00 116 PHE B O 1
ATOM 4774 N N . ILE C 3 117 ? 23.689 -50.028 69.351 1.00 21.29 117 ILE B N 1
ATOM 4775 C CA . ILE C 3 117 ? 24.461 -50.193 70.573 1.00 22.16 117 ILE B CA 1
ATOM 4776 C C . ILE C 3 117 ? 25.876 -49.684 70.324 1.00 24.02 117 ILE B C 1
ATOM 4777 O O . ILE C 3 117 ? 26.434 -49.880 69.237 1.00 21.36 117 ILE B O 1
ATOM 4782 N N . PHE C 3 118 ? 26.440 -49.007 71.323 1.00 22.54 118 PHE B N 1
ATOM 4783 C CA . PHE C 3 118 ? 27.766 -48.401 71.237 1.00 19.90 118 PHE B CA 1
ATOM 4784 C C . PHE C 3 118 ? 28.652 -48.922 72.363 1.00 18.69 118 PHE B C 1
ATOM 4785 O O . PHE C 3 118 ? 28.305 -48.760 73.545 1.00 21.88 118 PHE B O 1
ATOM 4793 N N . PRO C 3 119 ? 29.794 -49.526 72.060 1.00 20.29 119 PRO B N 1
ATOM 4794 C CA . PRO C 3 119 ? 30.748 -49.901 73.112 1.00 22.82 119 PRO B CA 1
ATOM 4795 C C . PRO C 3 119 ? 31.442 -48.679 73.686 1.00 24.61 119 PRO B C 1
ATOM 4796 O O . PRO C 3 119 ? 31.428 -47.595 73.078 1.00 24.07 119 PRO B O 1
ATOM 4800 N N . PRO C 3 120 ? 32.053 -48.804 74.865 1.00 24.80 120 PRO B N 1
ATOM 4801 C CA . PRO C 3 120 ? 32.861 -47.697 75.388 1.00 24.79 120 PRO B CA 1
ATOM 4802 C C . PRO C 3 120 ? 34.052 -47.421 74.485 1.00 34.03 120 PRO B C 1
ATOM 4803 O O . PRO C 3 120 ? 34.559 -48.309 73.790 1.00 30.75 120 PRO B O 1
ATOM 4807 N N . SER C 3 121 ? 34.502 -46.171 74.503 1.00 27.19 121 SER B N 1
ATOM 4808 C CA . SER C 3 121 ? 35.681 -45.809 73.740 1.00 22.62 121 SER B CA 1
ATOM 4809 C C . SER C 3 121 ? 36.948 -46.251 74.470 1.00 25.49 121 SER B C 1
ATOM 4810 O O . SER C 3 121 ? 36.980 -46.393 75.696 1.00 29.39 121 SER B O 1
ATOM 4813 N N . ASP C 3 122 ? 38.010 -46.449 73.695 1.00 37.13 122 ASP B N 1
ATOM 4814 C CA . ASP C 3 122 ? 39.304 -46.707 74.312 1.00 36.01 122 ASP B CA 1
ATOM 4815 C C . ASP C 3 122 ? 39.716 -45.556 75.222 1.00 33.65 122 ASP B C 1
ATOM 4816 O O . ASP C 3 122 ? 40.361 -45.783 76.253 1.00 31.92 122 ASP B O 1
ATOM 4821 N N . GLU C 3 123 ? 39.320 -44.328 74.881 1.00 35.56 123 GLU B N 1
ATOM 4822 C CA . GLU C 3 123 ? 39.660 -43.177 75.710 1.00 34.44 123 GLU B CA 1
ATOM 4823 C C . GLU C 3 123 ? 39.032 -43.288 77.091 1.00 36.06 123 GLU B C 1
ATOM 4824 O O . GLU C 3 123 ? 39.708 -43.093 78.106 1.00 27.95 123 GLU B O 1
ATOM 4830 N N . GLN C 3 124 ? 37.732 -43.591 77.156 1.00 29.79 124 GLN B N 1
ATOM 4831 C CA . GLN C 3 124 ? 37.086 -43.678 78.463 1.00 25.27 124 GLN B CA 1
ATOM 4832 C C . GLN C 3 124 ? 37.662 -44.821 79.283 1.00 25.87 124 GLN B C 1
ATOM 4833 O O . GLN C 3 124 ? 37.890 -44.678 80.490 1.00 28.88 124 GLN B O 1
ATOM 4839 N N . LEU C 3 125 ? 37.909 -45.966 78.638 1.00 29.56 125 LEU B N 1
ATOM 4840 C CA . LEU C 3 125 ? 38.484 -47.106 79.340 1.00 37.69 125 LEU B CA 1
ATOM 4841 C C . LEU C 3 125 ? 39.764 -46.721 80.072 1.00 31.56 125 LEU B C 1
ATOM 4842 O O . LEU C 3 125 ? 39.961 -47.102 81.231 1.00 36.60 125 LEU B O 1
ATOM 4847 N N . LYS C 3 126 ? 40.620 -45.921 79.430 1.00 38.75 126 LYS B N 1
ATOM 4848 C CA . LYS C 3 126 ? 41.852 -45.464 80.070 1.00 39.14 126 LYS B CA 1
ATOM 4849 C C . LYS C 3 126 ? 41.595 -44.694 81.360 1.00 42.92 126 LYS B C 1
ATOM 4850 O O . LYS C 3 126 ? 42.486 -44.625 82.211 1.00 46.93 126 LYS B O 1
ATOM 4856 N N . SER C 3 127 ? 40.406 -44.121 81.529 1.00 39.87 127 SER B N 1
ATOM 4857 C CA . SER C 3 127 ? 40.057 -43.401 82.746 1.00 39.36 127 SER B CA 1
ATOM 4858 C C . SER C 3 127 ? 39.446 -44.294 83.819 1.00 41.54 127 SER B C 1
ATOM 4859 O O . SER C 3 127 ? 39.130 -43.795 84.904 1.00 43.66 127 SER B O 1
ATOM 4862 N N . GLY C 3 128 ? 39.254 -45.586 83.547 1.00 39.03 128 GLY B N 1
ATOM 4863 C CA . GLY C 3 128 ? 38.787 -46.518 84.556 1.00 35.66 128 GLY B CA 1
ATOM 4864 C C . GLY C 3 128 ? 37.299 -46.801 84.563 1.00 45.46 128 GLY B C 1
ATOM 4865 O O . GLY C 3 128 ? 36.832 -47.550 85.434 1.00 35.44 128 GLY B O 1
ATOM 4866 N N . THR C 3 129 ? 36.541 -46.239 83.625 1.00 35.01 129 THR B N 1
ATOM 4867 C CA . THR C 3 129 ? 35.100 -46.439 83.557 1.00 36.54 129 THR B CA 1
ATOM 4868 C C . THR C 3 129 ? 34.719 -46.847 82.142 1.00 30.95 129 THR B C 1
ATOM 4869 O O . THR C 3 129 ? 35.403 -46.508 81.173 1.00 29.55 129 THR B O 1
ATOM 4873 N N . ALA C 3 130 ? 33.634 -47.607 82.032 1.00 28.18 130 ALA B N 1
ATOM 4874 C CA . ALA C 3 130 ? 33.095 -48.012 80.745 1.00 31.39 130 ALA B CA 1
ATOM 4875 C C . ALA C 3 130 ? 31.624 -47.644 80.726 1.00 24.60 130 ALA B C 1
ATOM 4876 O O . ALA C 3 130 ? 30.869 -48.052 81.614 1.00 28.84 130 ALA B O 1
ATOM 4878 N N . SER C 3 131 ? 31.231 -46.854 79.738 1.00 26.77 131 SER B N 1
ATOM 4879 C CA . SER C 3 131 ? 29.830 -46.580 79.462 1.00 25.88 131 SER B CA 1
ATOM 4880 C C . SER C 3 131 ? 29.450 -47.263 78.158 1.00 21.08 131 SER B C 1
ATOM 4881 O O . SER C 3 131 ? 30.130 -47.088 77.144 1.00 23.04 131 SER B O 1
ATOM 4884 N N . VAL C 3 132 ? 28.374 -48.048 78.194 1.00 21.44 132 VAL B N 1
ATOM 4885 C CA . VAL C 3 132 ? 27.799 -48.680 77.015 1.00 21.46 132 VAL B CA 1
ATOM 4886 C C . VAL C 3 132 ? 26.473 -47.984 76.749 1.00 17.46 132 VAL B C 1
ATOM 4887 O O . VAL C 3 132 ? 25.666 -47.819 77.670 1.00 21.72 132 VAL B O 1
ATOM 4891 N N . VAL C 3 133 ? 26.240 -47.589 75.500 1.00 21.73 133 VAL B N 1
ATOM 4892 C CA . VAL C 3 133 ? 25.062 -46.805 75.139 1.00 23.87 133 VAL B CA 1
ATOM 4893 C C . VAL C 3 133 ? 24.183 -47.598 74.177 1.00 26.68 133 VAL B C 1
ATOM 4894 O O . VAL C 3 133 ? 24.670 -48.148 73.178 1.00 23.53 133 VAL B O 1
ATOM 4898 N N . CYS C 3 134 ? 22.885 -47.647 74.480 1.00 19.83 134 CYS B N 1
ATOM 4899 C CA . CYS C 3 134 ? 21.870 -48.195 73.594 1.00 20.49 134 CYS B CA 1
ATOM 4900 C C . CYS C 3 134 ? 20.956 -47.051 73.173 1.00 22.17 134 CYS B C 1
ATOM 4901 O O . CYS C 3 134 ? 20.460 -46.312 74.029 1.00 21.35 134 CYS B O 1
ATOM 4904 N N . LEU C 3 135 ? 20.762 -46.891 71.860 1.00 21.58 135 LEU B N 1
ATOM 4905 C CA . LEU C 3 135 ? 19.964 -45.816 71.291 1.00 20.61 135 LEU B CA 1
ATOM 4906 C C . LEU C 3 135 ? 18.745 -46.404 70.595 1.00 19.45 135 LEU B C 1
ATOM 4907 O O . LEU C 3 135 ? 18.879 -47.318 69.780 1.00 20.32 135 LEU B O 1
ATOM 4912 N N . LEU C 3 136 ? 17.566 -45.885 70.922 1.00 19.10 136 LEU B N 1
ATOM 4913 C CA . LEU C 3 136 ? 16.319 -46.242 70.247 1.00 18.23 136 LEU B CA 1
ATOM 4914 C C . LEU C 3 136 ? 15.891 -44.986 69.518 1.00 19.62 136 LEU B C 1
ATOM 4915 O O . LEU C 3 136 ? 15.586 -43.979 70.161 1.00 20.41 136 LEU B O 1
ATOM 4920 N N . ASN C 3 137 ? 15.887 -45.027 68.187 1.00 20.69 137 ASN B N 1
ATOM 4921 C CA . ASN C 3 137 ? 15.737 -43.810 67.394 1.00 23.10 137 ASN B CA 1
ATOM 4922 C C . ASN C 3 137 ? 14.393 -43.758 66.682 1.00 24.06 137 ASN B C 1
ATOM 4923 O O . ASN C 3 137 ? 14.006 -44.717 66.002 1.00 22.57 137 ASN B O 1
ATOM 4928 N N . ASN C 3 138 ? 13.701 -42.623 66.837 1.00 21.19 138 ASN B N 1
ATOM 4929 C CA . ASN C 3 138 ? 12.541 -42.223 66.027 1.00 23.76 138 ASN B CA 1
ATOM 4930 C C . ASN C 3 138 ? 11.391 -43.227 66.113 1.00 22.42 138 ASN B C 1
ATOM 4931 O O . ASN C 3 138 ? 10.975 -43.808 65.111 1.00 27.06 138 ASN B O 1
ATOM 4936 N N . PHE C 3 139 ? 10.831 -43.379 67.311 1.00 17.93 139 PHE B N 1
ATOM 4937 C CA . PHE C 3 139 ? 9.750 -44.336 67.503 1.00 20.50 139 PHE B CA 1
ATOM 4938 C C . PHE C 3 139 ? 8.503 -43.659 68.057 1.00 21.28 139 PHE B C 1
ATOM 4939 O O . PHE C 3 139 ? 8.548 -42.538 68.565 1.00 18.91 139 PHE B O 1
ATOM 4947 N N . TYR C 3 140 ? 7.370 -44.367 67.943 1.00 17.09 140 TYR B N 1
ATOM 4948 C CA . TYR C 3 140 ? 6.094 -43.890 68.456 1.00 19.32 140 TYR B CA 1
ATOM 4949 C C . TYR C 3 140 ? 5.218 -45.111 68.685 1.00 23.66 140 TYR B C 1
ATOM 4950 O O . TYR C 3 140 ? 5.210 -46.005 67.829 1.00 21.79 140 TYR B O 1
ATOM 4959 N N . PRO C 3 141 ? 4.464 -45.193 69.800 1.00 20.89 141 PRO B N 1
ATOM 4960 C CA . PRO C 3 141 ? 4.341 -44.233 70.905 1.00 22.07 141 PRO B CA 1
ATOM 4961 C C . PRO C 3 141 ? 5.517 -44.309 71.879 1.00 25.43 141 PRO B C 1
ATOM 4962 O O . PRO C 3 141 ? 6.495 -45.017 71.627 1.00 21.60 141 PRO B O 1
ATOM 4966 N N . ARG C 3 142 ? 5.420 -43.580 72.997 1.00 21.80 142 ARG B N 1
ATOM 4967 C CA . ARG C 3 142 ? 6.569 -43.373 73.879 1.00 25.93 142 ARG B CA 1
ATOM 4968 C C . ARG C 3 142 ? 6.937 -44.637 74.646 1.00 20.02 142 ARG B C 1
ATOM 4969 O O . ARG C 3 142 ? 8.101 -44.810 75.027 1.00 26.95 142 ARG B O 1
ATOM 4977 N N . GLU C 3 143 ? 5.967 -45.507 74.901 1.00 20.36 143 GLU B N 1
ATOM 4978 C CA . GLU C 3 143 ? 6.193 -46.663 75.755 1.00 27.11 143 GLU B CA 1
ATOM 4979 C C . GLU C 3 143 ? 7.204 -47.611 75.116 1.00 23.23 143 GLU B C 1
ATOM 4980 O O . GLU C 3 143 ? 6.978 -48.132 74.025 1.00 23.91 143 GLU B O 1
ATOM 4986 N N . ALA C 3 144 ? 8.325 -47.828 75.799 1.00 23.83 144 ALA B N 1
ATOM 4987 C CA . ALA C 3 144 ? 9.368 -48.721 75.313 1.00 23.26 144 ALA B CA 1
ATOM 4988 C C . ALA C 3 144 ? 10.074 -49.322 76.518 1.00 26.59 144 ALA B C 1
ATOM 4989 O O . ALA C 3 144 ? 10.156 -48.689 77.573 1.00 32.20 144 ALA B O 1
ATOM 4991 N N . LYS C 3 145 ? 10.602 -50.534 76.357 1.00 20.48 145 LYS B N 1
ATOM 4992 C CA . LYS C 3 145 ? 11.407 -51.164 77.400 1.00 19.51 145 LYS B CA 1
ATOM 4993 C C . LYS C 3 145 ? 12.783 -51.512 76.851 1.00 21.66 145 LYS B C 1
ATOM 4994 O O . LYS C 3 145 ? 12.897 -52.120 75.785 1.00 20.14 145 LYS B O 1
ATOM 5000 N N . VAL C 3 146 ? 13.822 -51.108 77.574 1.00 20.83 146 VAL B N 1
ATOM 5001 C CA . VAL C 3 146 ? 15.203 -51.479 77.291 1.00 19.47 146 VAL B CA 1
ATOM 5002 C C . VAL C 3 146 ? 15.658 -52.396 78.417 1.00 23.43 146 VAL B C 1
ATOM 5003 O O . VAL C 3 146 ? 15.585 -52.019 79.592 1.00 22.41 146 VAL B O 1
ATOM 5007 N N . GLN C 3 147 ? 16.122 -53.594 78.068 1.00 20.00 147 GLN B N 1
ATOM 5008 C CA . GLN C 3 147 ? 16.698 -54.517 79.039 1.00 16.74 147 GLN B CA 1
ATOM 5009 C C . GLN C 3 147 ? 18.158 -54.752 78.685 1.00 17.87 147 GLN B C 1
ATOM 5010 O O . GLN C 3 147 ? 18.463 -55.255 77.596 1.00 17.41 147 GLN B O 1
ATOM 5016 N N . TRP C 3 148 ? 19.051 -54.395 79.606 1.00 18.80 148 TRP B N 1
ATOM 5017 C CA . TRP C 3 148 ? 20.475 -54.649 79.436 1.00 15.93 148 TRP B CA 1
ATOM 5018 C C . TRP C 3 148 ? 20.834 -56.061 79.871 1.00 19.60 148 TRP B C 1
ATOM 5019 O O . TRP C 3 148 ? 20.360 -56.553 80.900 1.00 19.66 148 TRP B O 1
ATOM 5030 N N . LYS C 3 149 ? 21.717 -56.691 79.104 1.00 16.45 149 LYS B N 1
ATOM 5031 C CA . LYS C 3 149 ? 22.187 -58.036 79.399 1.00 18.63 149 LYS B CA 1
ATOM 5032 C C . LYS C 3 149 ? 23.696 -58.053 79.231 1.00 23.56 149 LYS B C 1
ATOM 5033 O O . LYS C 3 149 ? 24.221 -57.511 78.252 1.00 22.70 149 LYS B O 1
ATOM 5039 N N . VAL C 3 150 ? 24.390 -58.651 80.197 1.00 18.81 150 VAL B N 1
ATOM 5040 C CA . VAL C 3 150 ? 25.848 -58.780 80.174 1.00 18.38 150 VAL B CA 1
ATOM 5041 C C . VAL C 3 150 ? 26.153 -60.259 80.363 1.00 20.60 150 VAL B C 1
ATOM 5042 O O . VAL C 3 150 ? 25.944 -60.800 81.456 1.00 17.76 150 VAL B O 1
ATOM 5046 N N . ASP C 3 151 ? 26.619 -60.916 79.299 1.00 23.06 151 ASP B N 1
ATOM 5047 C CA . ASP C 3 151 ? 26.696 -62.381 79.244 1.00 24.41 151 ASP B CA 1
ATOM 5048 C C . ASP C 3 151 ? 25.401 -63.010 79.754 1.00 26.93 151 ASP B C 1
ATOM 5049 O O . ASP C 3 151 ? 25.397 -63.917 80.593 1.00 20.86 151 ASP B O 1
ATOM 5054 N N . ASN C 3 152 ? 24.286 -62.485 79.246 1.00 20.60 152 ASN B N 1
ATOM 5055 C CA . ASN C 3 152 ? 22.923 -62.903 79.545 1.00 21.40 152 ASN B CA 1
ATOM 5056 C C . ASN C 3 152 ? 22.488 -62.655 80.983 1.00 22.12 152 ASN B C 1
ATOM 5057 O O . ASN C 3 152 ? 21.385 -63.072 81.352 1.00 21.81 152 ASN B O 1
ATOM 5062 N N . ALA C 3 153 ? 23.293 -61.981 81.807 1.00 21.00 153 ALA B N 1
ATOM 5063 C CA . ALA C 3 153 ? 22.822 -61.546 83.121 1.00 19.92 153 ALA B CA 1
ATOM 5064 C C . ALA C 3 153 ? 21.883 -60.350 82.948 1.00 22.09 153 ALA B C 1
ATOM 5065 O O . ALA C 3 153 ? 22.270 -59.336 82.358 1.00 19.86 153 ALA B O 1
ATOM 5067 N N . LEU C 3 154 ? 20.650 -60.470 83.458 1.00 23.28 154 LEU B N 1
ATOM 5068 C CA . LEU C 3 154 ? 19.637 -59.416 83.347 1.00 17.56 154 LEU B CA 1
ATOM 5069 C C . LEU C 3 154 ? 19.940 -58.305 84.349 1.00 18.54 154 LEU B C 1
ATOM 5070 O O . LEU C 3 154 ? 19.786 -58.490 85.564 1.00 20.01 154 LEU B O 1
ATOM 5075 N N . GLN C 3 155 ? 20.341 -57.138 83.845 1.00 18.29 155 GLN B N 1
ATOM 5076 C CA . GLN C 3 155 ? 20.675 -56.019 84.717 1.00 19.85 155 GLN B CA 1
ATOM 5077 C C . GLN C 3 155 ? 19.410 -55.388 85.293 1.00 19.58 155 GLN B C 1
ATOM 5078 O O . GLN C 3 155 ? 18.449 -55.143 84.563 1.00 21.99 155 GLN B O 1
ATOM 5084 N N . SER C 3 156 ? 19.413 -55.103 86.605 1.00 21.42 156 SER B N 1
ATOM 5085 C CA . SER C 3 156 ? 18.367 -54.273 87.203 1.00 25.64 156 SER B CA 1
ATOM 5086 C C . SER C 3 156 ? 18.854 -52.898 87.620 1.00 24.84 156 SER B C 1
ATOM 5087 O O . SER C 3 156 ? 18.034 -51.992 87.778 1.00 26.46 156 SER B O 1
ATOM 5090 N N . GLY C 3 157 ? 20.149 -52.725 87.820 1.00 31.90 157 GLY B N 1
ATOM 5091 C CA . GLY C 3 157 ? 20.682 -51.414 88.105 1.00 30.60 157 GLY B CA 1
ATOM 5092 C C . GLY C 3 157 ? 21.723 -51.068 87.068 1.00 33.38 157 GLY B C 1
ATOM 5093 O O . GLY C 3 157 ? 21.747 -51.662 85.981 1.00 31.83 157 GLY B O 1
ATOM 5094 N N . ASN C 3 158 ? 22.584 -50.109 87.396 1.00 30.41 158 ASN B N 1
ATOM 5095 C CA . ASN C 3 158 ? 23.738 -49.712 86.601 1.00 34.11 158 ASN B CA 1
ATOM 5096 C C . ASN C 3 158 ? 23.370 -49.004 85.309 1.00 27.02 158 ASN B C 1
ATOM 5097 O O . ASN C 3 158 ? 24.240 -48.834 84.451 1.00 26.89 158 ASN B O 1
ATOM 5102 N N . SER C 3 159 ? 22.112 -48.607 85.122 1.00 24.84 159 SER B N 1
ATOM 5103 C CA . SER C 3 159 ? 21.736 -47.895 83.912 1.00 22.03 159 SER B CA 1
ATOM 5104 C C . SER C 3 159 ? 20.879 -46.678 84.243 1.00 26.27 159 SER B C 1
ATOM 5105 O O . SER C 3 159 ? 20.214 -46.611 85.283 1.00 22.26 159 SER B O 1
ATOM 5108 N N . GLN C 3 160 ? 20.923 -45.710 83.330 1.00 17.93 160 GLN B N 1
ATOM 5109 C CA . GLN C 3 160 ? 20.024 -44.567 83.331 1.00 20.04 160 GLN B CA 1
ATOM 5110 C C . GLN C 3 160 ? 19.632 -44.275 81.893 1.00 20.85 160 GLN B C 1
ATOM 5111 O O . GLN C 3 160 ? 20.394 -44.541 80.958 1.00 20.89 160 GLN B O 1
ATOM 5117 N N . GLU C 3 161 ? 18.443 -43.709 81.719 1.00 20.75 161 GLU B N 1
ATOM 5118 C CA . GLU C 3 161 ? 17.968 -43.421 80.378 1.00 24.30 161 GLU B CA 1
ATOM 5119 C C . GLU C 3 161 ? 17.327 -42.047 80.343 1.00 20.75 161 GLU B C 1
ATOM 5120 O O . GLU C 3 161 ? 16.916 -41.492 81.368 1.00 19.35 161 GLU B O 1
ATOM 5126 N N . SER C 3 162 ? 17.269 -41.510 79.129 1.00 18.26 162 SER B N 1
ATOM 5127 C CA . SER C 3 162 ? 16.675 -40.218 78.840 1.00 23.35 162 SER B CA 1
ATOM 5128 C C . SER C 3 162 ? 15.905 -40.332 77.535 1.00 19.54 162 SER B C 1
ATOM 5129 O O . SER C 3 162 ? 16.305 -41.065 76.630 1.00 20.58 162 SER B O 1
ATOM 5132 N N . VAL C 3 163 ? 14.799 -39.595 77.441 1.00 21.15 163 VAL B N 1
ATOM 5133 C CA . VAL C 3 163 ? 13.946 -39.614 76.259 1.00 17.48 163 VAL B CA 1
ATOM 5134 C C . VAL C 3 163 ? 13.790 -38.185 75.757 1.00 21.90 163 VAL B C 1
ATOM 5135 O O . VAL C 3 163 ? 13.625 -37.255 76.554 1.00 24.59 163 VAL B O 1
ATOM 5139 N N . THR C 3 164 ? 13.847 -38.006 74.442 1.00 24.42 164 THR B N 1
ATOM 5140 C CA . THR C 3 164 ? 13.550 -36.697 73.885 1.00 21.25 164 THR B CA 1
ATOM 5141 C C . THR C 3 164 ? 12.041 -36.448 73.887 1.00 26.43 164 THR B C 1
ATOM 5142 O O . THR C 3 164 ? 11.222 -37.357 74.061 1.00 22.17 164 THR B O 1
ATOM 5146 N N . GLU C 3 165 ? 11.682 -35.183 73.713 1.00 24.24 165 GLU B N 1
ATOM 5147 C CA . GLU C 3 165 ? 10.306 -34.809 73.451 1.00 24.64 165 GLU B CA 1
ATOM 5148 C C . GLU C 3 165 ? 9.977 -35.072 71.987 1.00 27.20 165 GLU B C 1
ATOM 5149 O O . GLU C 3 165 ? 10.865 -35.280 71.156 1.00 27.31 165 GLU B O 1
ATOM 5155 N N . GLN C 3 166 ? 8.683 -35.056 71.670 1.00 20.19 166 GLN B N 1
ATOM 5156 C CA . GLN C 3 166 ? 8.253 -35.343 70.306 1.00 19.85 166 GLN B CA 1
ATOM 5157 C C . GLN C 3 166 ? 8.970 -34.452 69.303 1.00 24.29 166 GLN B C 1
ATOM 5158 O O . GLN C 3 166 ? 9.081 -33.234 69.490 1.00 26.42 166 GLN B O 1
ATOM 5164 N N . ASP C 3 167 ? 9.447 -35.068 68.230 1.00 21.52 167 ASP B N 1
ATOM 5165 C CA . ASP C 3 167 ? 10.175 -34.341 67.202 1.00 27.09 167 ASP B CA 1
ATOM 5166 C C . ASP C 3 167 ? 9.267 -33.355 66.472 1.00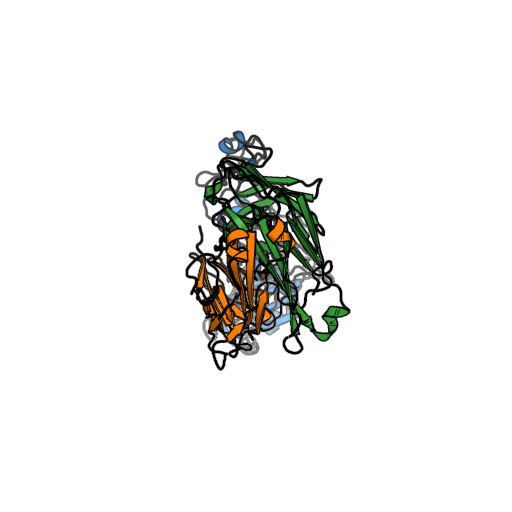 23.27 167 ASP B C 1
ATOM 5167 O O . ASP C 3 167 ? 8.116 -33.663 66.159 1.00 23.59 167 ASP B O 1
ATOM 5172 N N . SER C 3 168 ? 9.797 -32.160 66.185 1.00 21.87 168 SER B N 1
ATOM 5173 C CA . SER C 3 168 ? 8.967 -31.120 65.580 1.00 24.78 168 SER B CA 1
ATOM 5174 C C . SER C 3 168 ? 8.599 -31.420 64.130 1.00 31.27 168 SER B C 1
ATOM 5175 O O . SER C 3 168 ? 7.688 -30.777 63.590 1.00 24.40 168 SER B O 1
ATOM 5178 N N . LYS C 3 169 ? 9.274 -32.372 63.486 1.00 25.45 169 LYS B N 1
ATOM 5179 C CA . LYS C 3 169 ? 8.975 -32.732 62.103 1.00 29.22 169 LYS B CA 1
ATOM 5180 C C . LYS C 3 169 ? 8.166 -34.019 61.978 1.00 32.92 169 LYS B C 1
ATOM 5181 O O . LYS C 3 169 ? 7.164 -34.045 61.255 1.00 28.45 169 LYS B O 1
ATOM 5187 N N . ASP C 3 170 ? 8.577 -35.094 62.652 1.00 29.31 170 ASP B N 1
ATOM 5188 C CA . ASP C 3 170 ? 7.921 -36.387 62.484 1.00 29.63 170 ASP B CA 1
ATOM 5189 C C . ASP C 3 170 ? 7.216 -36.889 63.738 1.00 26.62 170 ASP B C 1
ATOM 5190 O O . ASP C 3 170 ? 6.678 -38.002 63.721 1.00 27.99 170 ASP B O 1
ATOM 5195 N N . SER C 3 171 ? 7.220 -36.116 64.823 1.00 23.73 171 SER B N 1
ATOM 5196 C CA . SER C 3 171 ? 6.442 -36.397 66.029 1.00 21.14 171 SER B CA 1
ATOM 5197 C C . SER C 3 171 ? 6.882 -37.681 66.748 1.00 22.62 171 SER B C 1
ATOM 5198 O O . SER C 3 171 ? 6.146 -38.202 67.594 1.00 25.33 171 SER B O 1
ATOM 5201 N N . THR C 3 172 ? 8.067 -38.205 66.447 1.00 25.39 172 THR B N 1
ATOM 5202 C CA . THR C 3 172 ? 8.541 -39.398 67.132 1.00 23.82 172 THR B CA 1
ATOM 5203 C C . THR C 3 172 ? 9.366 -39.042 68.367 1.00 24.84 172 THR B C 1
ATOM 5204 O O . THR C 3 172 ? 9.704 -37.881 68.622 1.00 21.56 172 THR B O 1
ATOM 5208 N N . TYR C 3 173 ? 9.687 -40.080 69.138 1.00 20.07 173 TYR B N 1
ATOM 5209 C CA . TYR C 3 173 ? 10.582 -40.008 70.283 1.00 21.06 173 TYR B CA 1
ATOM 5210 C C . TYR C 3 173 ? 11.881 -40.733 69.978 1.00 22.84 173 TYR B C 1
ATOM 5211 O O . TYR C 3 173 ? 11.951 -41.583 69.091 1.00 23.17 173 TYR B O 1
ATOM 5220 N N . SER C 3 174 ? 12.915 -40.397 70.744 1.00 20.86 174 SER B N 1
ATOM 5221 C CA . SER C 3 174 ? 14.135 -41.187 70.767 1.00 22.87 174 SER B CA 1
ATOM 5222 C C . SER C 3 174 ? 14.538 -41.370 72.218 1.00 21.38 174 SER B C 1
ATOM 5223 O O . SER C 3 174 ? 14.154 -40.588 73.091 1.00 21.72 174 SER B O 1
ATOM 5226 N N . LEU C 3 175 ? 15.304 -42.421 72.474 1.00 20.03 175 LEU B N 1
ATOM 5227 C CA . LEU C 3 175 ? 15.660 -42.792 73.832 1.00 18.05 175 LEU B CA 1
ATOM 5228 C C . LEU C 3 175 ? 17.115 -43.233 73.864 1.00 20.46 175 LEU B C 1
ATOM 5229 O O . LEU C 3 175 ? 17.572 -43.975 72.989 1.00 21.39 175 LEU B O 1
ATOM 5234 N N . SER C 3 176 ? 17.837 -42.770 74.876 1.00 18.85 176 SER B N 1
ATOM 5235 C CA . SER C 3 176 ? 19.229 -43.138 75.087 1.00 21.20 176 SER B CA 1
ATOM 5236 C C . SER C 3 176 ? 19.347 -43.777 76.461 1.00 23.26 176 SER B C 1
ATOM 5237 O O . SER C 3 176 ? 18.890 -43.203 77.451 1.00 22.35 176 SER B O 1
ATOM 5240 N N . SER C 3 177 ? 19.928 -44.974 76.516 1.00 23.38 177 SER B N 1
ATOM 5241 C CA . SER C 3 177 ? 20.156 -45.681 77.769 1.00 21.13 177 SER B CA 1
ATOM 5242 C C . SER C 3 177 ? 21.649 -45.917 77.923 1.00 21.30 177 SER B C 1
ATOM 5243 O O . SER C 3 177 ? 22.307 -46.365 76.978 1.00 22.41 177 SER B O 1
ATOM 5246 N N . THR C 3 178 ? 22.179 -45.624 79.104 1.00 18.25 178 THR B N 1
ATOM 5247 C CA . THR C 3 178 ? 23.602 -45.789 79.380 1.00 21.03 178 THR B CA 1
ATOM 5248 C C . THR C 3 178 ? 23.789 -46.818 80.481 1.00 23.21 178 THR B C 1
ATOM 5249 O O . THR C 3 178 ? 23.294 -46.632 81.594 1.00 22.27 178 THR B O 1
ATOM 5253 N N . LEU C 3 179 ? 24.524 -47.883 80.175 1.00 20.04 179 LEU B N 1
ATOM 5254 C CA . LEU C 3 179 ? 24.985 -48.833 81.174 1.00 19.99 179 LEU B CA 1
ATOM 5255 C C . LEU C 3 179 ? 26.410 -48.475 81.558 1.00 22.05 179 LEU B C 1
ATOM 5256 O O . LEU C 3 179 ? 27.264 -48.320 80.680 1.00 24.62 179 LEU B O 1
ATOM 5261 N N . THR C 3 180 ? 26.664 -48.353 82.861 1.00 21.46 180 THR B N 1
ATOM 5262 C CA . THR C 3 180 ? 27.953 -47.891 83.366 1.00 25.44 180 THR B CA 1
ATOM 5263 C C . THR C 3 180 ? 28.538 -48.948 84.285 1.00 23.66 180 THR B C 1
ATOM 5264 O O . THR C 3 180 ? 27.901 -49.342 85.266 1.00 29.30 180 THR B O 1
ATOM 5268 N N . LEU C 3 181 ? 29.747 -49.398 83.963 1.00 24.40 181 LEU B N 1
ATOM 5269 C CA . LEU C 3 181 ? 30.494 -50.332 84.787 1.00 22.20 181 LEU B CA 1
ATOM 5270 C C . LEU C 3 181 ? 31.886 -49.771 85.021 1.00 27.78 181 LEU B C 1
ATOM 5271 O O . LEU C 3 181 ? 32.329 -48.847 84.336 1.00 28.12 181 LEU B O 1
ATOM 5276 N N . SER C 3 182 ? 32.586 -50.343 85.997 1.00 36.60 182 SER B N 1
ATOM 5277 C CA . SER C 3 182 ? 34.014 -50.092 86.092 1.00 27.08 182 SER B CA 1
ATOM 5278 C C . SER C 3 182 ? 34.720 -50.769 84.924 1.00 33.14 182 SER B C 1
ATOM 5279 O O . SER C 3 182 ? 34.219 -51.742 84.345 1.00 26.52 182 SER B O 1
ATOM 5282 N N . LYS C 3 183 ? 35.888 -50.231 84.562 1.00 34.52 183 LYS B N 1
ATOM 5283 C CA . LYS C 3 183 ? 36.673 -50.859 83.504 1.00 36.50 183 LYS B CA 1
ATOM 5284 C C . LYS C 3 183 ? 37.040 -52.287 83.887 1.00 29.65 183 LYS B C 1
ATOM 5285 O O . LYS C 3 183 ? 37.052 -53.184 83.035 1.00 30.73 183 LYS B O 1
ATOM 5291 N N . ALA C 3 184 ? 37.321 -52.511 85.173 1.00 27.73 184 ALA B N 1
ATOM 5292 C CA . ALA C 3 184 ? 37.635 -53.852 85.657 1.00 32.44 184 ALA B CA 1
ATOM 5293 C C . ALA C 3 184 ? 36.473 -54.808 85.419 1.00 40.58 184 ALA B C 1
ATOM 5294 O O . ALA C 3 184 ? 36.667 -55.920 84.914 1.00 36.67 184 ALA B O 1
ATOM 5296 N N . ASP C 3 185 ? 35.250 -54.392 85.781 1.00 32.80 185 ASP B N 1
ATOM 5297 C CA . ASP C 3 185 ? 34.080 -55.235 85.533 1.00 29.70 185 ASP B CA 1
ATOM 5298 C C . ASP C 3 185 ? 33.839 -55.412 84.043 1.00 32.14 185 ASP B C 1
ATOM 5299 O O . ASP C 3 185 ? 33.552 -56.524 83.584 1.00 28.34 185 ASP B O 1
ATOM 5304 N N . TYR C 3 186 ? 33.956 -54.325 83.270 1.00 28.61 186 TYR B N 1
ATOM 5305 C CA . TYR C 3 186 ? 33.696 -54.397 81.839 1.00 30.88 186 TYR B CA 1
ATOM 5306 C C . TYR C 3 186 ? 34.580 -55.434 81.156 1.00 33.63 186 TYR B C 1
ATOM 5307 O O . TYR C 3 186 ? 34.115 -56.185 80.290 1.00 22.90 186 TYR B O 1
ATOM 5316 N N . GLU C 3 187 ? 35.856 -55.499 81.532 1.00 28.66 187 GLU B N 1
ATOM 5317 C CA . GLU C 3 187 ? 36.770 -56.386 80.824 1.00 29.28 187 GLU B CA 1
ATOM 5318 C C . GLU C 3 187 ? 36.655 -57.840 81.262 1.00 31.95 187 GLU B C 1
ATOM 5319 O O . GLU C 3 187 ? 37.336 -58.696 80.685 1.00 34.84 187 GLU B O 1
ATOM 5325 N N . LYS C 3 188 ? 35.789 -58.148 82.228 1.00 27.80 188 LYS B N 1
ATOM 5326 C CA . LYS C 3 188 ? 35.558 -59.518 82.675 1.00 24.55 188 LYS B CA 1
ATOM 5327 C C . LYS C 3 188 ? 34.418 -60.207 81.938 1.00 33.44 188 LYS B C 1
ATOM 5328 O O . LYS C 3 188 ? 34.107 -61.362 82.247 1.00 31.01 188 LYS B O 1
ATOM 5334 N N . HIS C 3 189 ? 33.773 -59.535 80.993 1.00 28.81 189 HIS B N 1
ATOM 5335 C CA . HIS C 3 189 ? 32.595 -60.086 80.350 1.00 22.84 189 HIS B CA 1
ATOM 5336 C C . HIS C 3 189 ? 32.726 -59.922 78.844 1.00 25.60 189 HIS B C 1
ATOM 5337 O O . HIS C 3 189 ? 33.456 -59.055 78.358 1.00 27.17 189 HIS B O 1
ATOM 5344 N N . LYS C 3 190 ? 32.012 -60.770 78.104 1.00 28.65 190 LYS B N 1
ATOM 5345 C CA . LYS C 3 190 ? 32.167 -60.834 76.652 1.00 25.19 190 LYS B CA 1
ATOM 5346 C C . LYS C 3 190 ? 31.038 -60.138 75.895 1.00 29.71 190 LYS B C 1
ATOM 5347 O O . LYS C 3 190 ? 31.302 -59.257 75.072 1.00 30.35 190 LYS B O 1
ATOM 5353 N N . VAL C 3 191 ? 29.788 -60.531 76.132 1.00 25.69 191 VAL B N 1
ATOM 5354 C CA . VAL C 3 191 ? 28.665 -60.091 75.305 1.00 18.81 191 VAL B CA 1
ATOM 5355 C C . VAL C 3 191 ? 27.873 -59.025 76.047 1.00 19.75 191 VAL B C 1
ATOM 5356 O O . VAL C 3 191 ? 27.328 -59.279 77.128 1.00 25.37 191 VAL B O 1
ATOM 5360 N N . TYR C 3 192 ? 27.796 -57.840 75.453 1.00 18.73 192 TYR B N 1
ATOM 5361 C CA . TYR C 3 192 ? 26.981 -56.742 75.942 1.00 20.98 192 TYR B CA 1
ATOM 5362 C C . TYR C 3 192 ? 25.809 -56.575 74.993 1.00 19.62 192 TYR B C 1
ATOM 5363 O O . TYR C 3 192 ? 26.005 -56.479 73.779 1.00 23.70 192 TYR B O 1
ATOM 5372 N N . ALA C 3 193 ? 24.597 -56.560 75.543 1.00 17.67 193 ALA B N 1
ATOM 5373 C CA . ALA C 3 193 ? 23.407 -56.572 74.710 1.00 18.41 193 ALA B CA 1
ATOM 5374 C C . ALA C 3 193 ? 22.332 -55.684 75.314 1.00 21.86 193 ALA B C 1
ATOM 5375 O O . ALA C 3 193 ? 22.213 -55.555 76.536 1.00 19.46 193 ALA B O 1
ATOM 5377 N N A CYS C 3 194 ? 21.581 -55.007 74.458 0.62 19.37 194 CYS B N 1
ATOM 5378 N N B CYS C 3 194 ? 21.498 -55.158 74.426 0.38 19.21 194 CYS B N 1
ATOM 5379 C CA A CYS C 3 194 ? 20.357 -54.358 74.898 0.62 15.94 194 CYS B CA 1
ATOM 5380 C CA B CYS C 3 194 ? 20.371 -54.309 74.776 0.38 16.31 194 CYS B CA 1
ATOM 5381 C C A CYS C 3 194 ? 19.220 -54.968 74.100 0.62 17.57 194 CYS B C 1
ATOM 5382 C C B CYS C 3 194 ? 19.151 -54.868 74.056 0.38 17.63 194 CYS B C 1
ATOM 5383 O O A CYS C 3 194 ? 19.323 -55.125 72.881 0.62 20.50 194 CYS B O 1
ATOM 5384 O O B CYS C 3 194 ? 19.106 -54.861 72.822 0.38 22.48 194 CYS B O 1
ATOM 5389 N N . GLU C 3 195 ? 18.178 -55.381 74.807 1.00 16.64 195 GLU B N 1
ATOM 5390 C CA . GLU C 3 195 ? 16.995 -55.985 74.215 1.00 17.88 195 GLU B CA 1
ATOM 5391 C C . GLU C 3 195 ? 15.836 -55.015 74.357 1.00 17.16 195 GLU B C 1
ATOM 5392 O O . GLU C 3 195 ? 15.533 -54.566 75.464 1.00 19.96 195 GLU B O 1
ATOM 5398 N N . VAL C 3 196 ? 15.194 -54.699 73.236 1.00 18.44 196 VAL B N 1
ATOM 5399 C CA . VAL C 3 196 ? 14.189 -53.644 73.168 1.00 20.66 196 VAL B CA 1
ATOM 5400 C C . VAL C 3 196 ? 12.836 -54.269 72.869 1.00 17.74 196 VAL B C 1
ATOM 5401 O O . VAL C 3 196 ? 12.703 -55.044 71.917 1.00 20.57 196 VAL B O 1
ATOM 5405 N N . THR C 3 197 ? 11.838 -53.919 73.674 1.00 18.51 197 THR B N 1
ATOM 5406 C CA . THR C 3 197 ? 10.449 -54.293 73.438 1.00 17.25 197 THR B CA 1
ATOM 5407 C C . THR C 3 197 ? 9.670 -53.026 73.113 1.00 17.83 197 THR B C 1
ATOM 5408 O O . THR C 3 197 ? 9.705 -52.061 73.883 1.00 20.47 197 THR B O 1
ATOM 5412 N N . HIS C 3 198 ? 8.964 -53.033 71.978 1.00 17.90 198 HIS B N 1
ATOM 5413 C CA . HIS C 3 198 ? 8.179 -51.871 71.593 1.00 18.02 198 HIS B CA 1
ATOM 5414 C C . HIS C 3 198 ? 7.090 -52.329 70.630 1.00 18.05 198 HIS B C 1
ATOM 5415 O O . HIS C 3 198 ? 7.329 -53.203 69.795 1.00 19.52 198 HIS B O 1
ATOM 5422 N N . GLN C 3 199 ? 5.897 -51.743 70.758 1.00 23.41 199 GLN B N 1
ATOM 5423 C CA . GLN C 3 199 ? 4.746 -52.289 70.043 1.00 23.67 199 GLN B CA 1
ATOM 5424 C C . GLN C 3 199 ? 4.886 -52.206 68.532 1.00 21.29 199 GLN B C 1
ATOM 5425 O O . GLN C 3 199 ? 4.153 -52.899 67.819 1.00 24.78 199 GLN B O 1
ATOM 5431 N N . GLY C 3 200 ? 5.795 -51.380 68.022 1.00 21.94 200 GLY B N 1
ATOM 5432 C CA . GLY C 3 200 ? 6.030 -51.337 66.597 1.00 26.71 200 GLY B CA 1
ATOM 5433 C C . GLY C 3 200 ? 6.880 -52.459 66.034 1.00 27.55 200 GLY B C 1
ATOM 5434 O O . GLY C 3 200 ? 6.932 -52.615 64.811 1.00 24.95 200 GLY B O 1
ATOM 5435 N N . LEU C 3 201 ? 7.545 -53.237 66.883 1.00 21.72 201 LEU B N 1
ATOM 5436 C CA . LEU C 3 201 ? 8.439 -54.295 66.428 1.00 21.98 201 LEU B CA 1
ATOM 5437 C C . LEU C 3 201 ? 7.669 -55.592 66.231 1.00 22.71 201 LEU B C 1
ATOM 5438 O O . LEU C 3 201 ? 6.769 -55.914 67.008 1.00 25.03 201 LEU B O 1
ATOM 5443 N N . SER C 3 202 ? 8.037 -56.345 65.195 1.00 26.67 202 SER B N 1
ATOM 5444 C CA . SER C 3 202 ? 7.383 -57.636 65.012 1.00 32.42 202 SER B CA 1
ATOM 5445 C C . SER C 3 202 ? 7.825 -58.634 66.069 1.00 28.10 202 SER B C 1
ATOM 5446 O O . SER C 3 202 ? 7.080 -59.576 66.360 1.00 25.07 202 SER B O 1
ATOM 5449 N N . SER C 3 203 ? 8.998 -58.414 66.668 1.00 22.79 203 SER B N 1
ATOM 5450 C CA . SER C 3 203 ? 9.566 -59.224 67.735 1.00 21.56 203 SER B CA 1
ATOM 5451 C C . SER C 3 203 ? 10.499 -58.320 68.523 1.00 25.56 203 SER B C 1
ATOM 5452 O O . SER C 3 203 ? 11.071 -57.389 67.944 1.00 22.29 203 SER B O 1
ATOM 5455 N N . PRO C 3 204 ? 10.665 -58.550 69.827 1.00 21.87 204 PRO B N 1
ATOM 5456 C CA . PRO C 3 204 ? 11.703 -57.827 70.578 1.00 25.85 204 PRO B CA 1
ATOM 5457 C C . PRO C 3 204 ? 13.054 -57.921 69.881 1.00 24.40 204 PRO B C 1
ATOM 5458 O O . PRO C 3 204 ? 13.447 -58.977 69.389 1.00 21.62 204 PRO B O 1
ATOM 5462 N N . VAL C 3 205 ? 13.770 -56.802 69.831 1.00 20.96 205 VAL B N 1
ATOM 5463 C CA . VAL C 3 205 ? 15.011 -56.707 69.067 1.00 22.68 205 VAL B CA 1
ATOM 5464 C C . VAL C 3 205 ? 16.181 -56.620 70.036 1.00 18.81 205 VAL B C 1
ATOM 5465 O O . VAL C 3 205 ? 16.119 -55.891 71.031 1.00 26.37 205 VAL B O 1
ATOM 5469 N N . THR C 3 206 ? 17.249 -57.358 69.745 1.00 17.84 206 THR B N 1
ATOM 5470 C CA . THR C 3 206 ? 18.471 -57.293 70.538 1.00 17.58 206 THR B CA 1
ATOM 5471 C C . THR C 3 206 ? 19.625 -56.817 69.662 1.00 26.35 206 THR B C 1
ATOM 5472 O O . THR C 3 206 ? 19.876 -57.385 68.595 1.00 22.64 206 THR B O 1
ATOM 5476 N N . LYS C 3 207 ? 20.336 -55.795 70.125 1.00 21.22 207 LYS B N 1
ATOM 5477 C CA . LYS C 3 207 ? 21.603 -55.381 69.543 1.00 21.48 207 LYS B CA 1
ATOM 5478 C C . LYS C 3 207 ? 22.703 -55.696 70.543 1.00 27.78 207 LYS B C 1
ATOM 5479 O O . LYS C 3 207 ? 22.543 -55.461 71.743 1.00 22.45 207 LYS B O 1
ATOM 5485 N N . SER C 3 208 ? 23.810 -56.243 70.056 1.00 22.66 208 SER B N 1
ATOM 5486 C CA . SER C 3 208 ? 24.852 -56.687 70.961 1.00 18.76 208 SER B CA 1
ATOM 5487 C C . SER C 3 208 ? 26.199 -56.578 70.273 1.00 22.17 208 SER B C 1
ATOM 5488 O O . SER C 3 208 ? 26.288 -56.455 69.049 1.00 25.24 208 SER B O 1
ATOM 5491 N N . PHE C 3 209 ? 27.250 -56.619 71.084 1.00 22.49 209 PHE B N 1
ATOM 5492 C CA . PHE C 3 209 ? 28.594 -56.788 70.562 1.00 24.28 209 PHE B CA 1
ATOM 5493 C C . PHE C 3 209 ? 29.368 -57.683 71.509 1.00 29.26 209 PHE B C 1
ATOM 5494 O O . PHE C 3 209 ? 29.024 -57.825 72.687 1.00 21.90 209 PHE B O 1
ATOM 5502 N N . ASN C 3 210 ? 30.431 -58.274 70.974 1.00 23.74 210 ASN B N 1
ATOM 5503 C CA . ASN C 3 210 ? 31.402 -59.015 71.762 1.00 23.83 210 ASN B CA 1
ATOM 5504 C C . ASN C 3 210 ? 32.601 -58.116 72.008 1.00 24.48 210 ASN B C 1
ATOM 5505 O O . ASN C 3 210 ? 33.161 -57.549 71.061 1.00 28.55 210 ASN B O 1
ATOM 5510 N N . ARG C 3 211 ? 32.984 -57.985 73.267 1.00 25.72 211 ARG B N 1
ATOM 5511 C CA . ARG C 3 211 ? 34.099 -57.084 73.616 1.00 26.10 211 ARG B CA 1
ATOM 5512 C C . ARG C 3 211 ? 35.298 -57.394 72.711 1.00 35.10 211 ARG B C 1
ATOM 5513 O O . ARG C 3 211 ? 35.644 -58.580 72.588 1.00 36.28 211 ARG B O 1
ATOM 5521 N N . GLY C 3 212 ? 35.843 -56.358 72.057 1.00 71.97 212 GLY B N 1
ATOM 5522 C CA . GLY C 3 212 ? 37.047 -56.502 71.209 1.00 50.19 212 GLY B CA 1
ATOM 5523 C C . GLY C 3 212 ? 36.764 -56.764 69.740 1.00 55.03 212 GLY B C 1
ATOM 5524 O O . GLY C 3 212 ? 37.592 -56.359 68.909 1.00 52.99 212 GLY B O 1
ATOM 5525 N N . GLU C 3 213 ? 35.688 -57.474 69.430 1.00 38.57 213 GLU B N 1
ATOM 5526 C CA . GLU C 3 213 ? 35.468 -57.873 68.024 1.00 36.62 213 GLU B CA 1
ATOM 5527 C C . GLU C 3 213 ? 35.695 -56.711 67.033 1.00 66.07 213 GLU B C 1
ATOM 5528 O O . GLU C 3 213 ? 35.371 -55.562 67.393 1.00 64.14 213 GLU B O 1
ATOM 5534 N N . CYS C 3 214 ? 36.174 -57.035 65.823 1.00 52.90 214 CYS B N 1
ATOM 5535 C CA . CYS C 3 214 ? 36.486 -56.048 64.755 1.00 71.18 214 CYS B CA 1
ATOM 5536 C C . CYS C 3 214 ? 37.419 -56.707 63.723 1.00 58.05 214 CYS B C 1
ATOM 5537 O O . CYS C 3 214 ? 38.632 -56.444 63.805 1.00 49.01 214 CYS B O 1
#

Foldseek 3Di:
DFAAQCPLVVVQPQAFEFLQPKDKDKTARHEYAVVVSCVSFAWPDKDKAPDDPVQQAFWHFAIKMKIKHFDFPVCPVCPPQPRPAFSQQFGAPDDRPFTKMKTKTWYQQVRHFYQYDRPAPVQVVQPADGDDDDRQKHKTFRWFWAADPQDALFADLVVLVPAPAQRAAHEAEDPSHDHWAKDQDDDPVGRRRIDTFQPPHVVPGPCVVSHRTHTDTADHPGHRNFFTFRSSQWHGRSYHHVGYTHGDNVRGDGMDIHGQDDPRIGMMMMMMGGHGIRDHNHGYPNPD/DKAKAKDFAQEAEAQAKGKIKIAIPPDALQDQKKKFKWWAAVPGDIGTAKIAHQVGDMDGDVVQVVFWDKHQDRVRRMIMIMGGRDDQVPFTWMKMFIWFFDPDPVRDTDTDNIYPTGGHGHHPDAWDFWDKAKAAWDPPDDQKIKIWIKTDFGDDDDKDKDKPVPPDDPQKDKDDWDQDPVRGTMTMIMGMDGPVCQVPDWIWMWMADVNVRDTDIDTHHD/DWAKAKPPQEDEEAFFDKDKIKIFIPWFQFQQKWKWWADPPGDIDTAGGSQFHGDPPHDPLWGKDDGTTMIMIMRRGDALLRQTWMKMWGDSDPPIDIYPTYGYAYDDDFDFWDKDKDWADPVVLVVFKTKIKIKTPFGDDPDKDKWKAFLHNTDPDQKDKDKDAQDSHRGGMMMMMIHMDTSVVVVVTFKIKIWMDDPNDPDTDIDIGTPPDD